Protein AF-A0A0F2LRB3-F1 (afdb_monomer)

Mean predicted aligned error: 5.56 Å

Foldseek 3Di:
DVLQVVLVVQCVVQFVVLLVVLVVLLVVCVVVVVVLVVPDVVVLQAVLLQCLLQLLLLLLLVLLLLLLLLLVLDPPCSVVLLVLQQVLQVDDPLLLLVLLLLLQCAQLHVVCVVVVNRHRQCADLVRNSVSLSVSSSLNLNSVSNVLNNVLLVPDDVVLVVVCVVVVNAPQLCCQAPRCQQQVLSSVLSSLVSSLVSSQDQNNCCNNHLCDPVNSNNHLLSQLCCCCPVVVNNNSSSVSLSVSLVVLQVSLVVNVVSVPDPRRRPDDGDDDDDHNVVVSVVSVVVSVVVSCVSCLSVVSSVQCQFDDPVQSVDPPRDSDRDPGHNPSNVVCVVVCVVVVVLCCVLVVLLVVVLCSNQQSLLLCVLVVPPVVLLSVLSSQLSRHLSSSVSSLVVVCVVVVNPPHSCSSSSNPSSNSNSVSSNVNNVVNNPDDCVVVVVCVVVVVVPVVD

Organism: NCBI:txid1326980

Solvent-accessible surface area (backbone atoms only — not comparable to full-atom values): 22666 Å² total; per-residue (Å²): 115,78,57,31,44,66,32,49,56,48,40,42,66,66,36,53,48,23,41,54,45,24,48,51,58,34,68,76,40,59,80,53,54,64,53,46,65,69,79,40,69,54,70,52,22,54,46,35,30,48,50,39,10,48,52,22,11,50,51,13,27,54,52,7,39,50,51,22,51,43,44,66,71,45,92,66,62,40,68,57,54,52,51,55,56,36,51,43,57,78,50,55,66,69,58,51,38,55,50,47,52,54,30,40,38,18,62,24,4,60,57,19,47,78,70,71,37,78,54,42,48,57,69,36,59,90,36,17,41,60,47,52,25,52,56,50,19,55,49,42,21,26,61,21,19,50,49,31,32,54,44,60,67,69,49,66,67,64,63,57,52,52,37,54,74,73,67,50,39,59,46,33,44,42,30,54,47,46,49,12,56,35,18,42,41,51,53,51,34,24,41,53,38,26,40,55,42,55,36,55,35,64,57,41,49,73,69,45,67,16,24,44,76,61,44,32,24,26,42,34,43,46,22,47,43,26,37,74,74,66,64,34,53,67,52,13,28,44,38,16,39,52,48,41,58,62,30,45,56,53,26,51,49,46,55,53,56,72,71,48,89,68,34,72,69,38,78,62,50,96,41,89,46,59,54,68,61,46,51,51,51,44,51,52,54,47,52,53,50,47,46,69,51,44,45,60,59,54,47,49,53,51,62,44,24,34,63,70,70,55,64,68,27,81,76,48,70,85,63,96,63,78,74,41,64,66,60,39,53,51,54,53,65,72,40,46,71,59,51,52,50,50,51,54,38,53,53,53,23,48,52,52,17,49,68,30,12,51,44,25,11,50,42,33,49,74,65,43,63,67,64,53,57,61,51,24,52,40,55,43,30,41,37,66,53,31,34,44,65,45,48,50,52,51,31,54,76,70,70,32,63,98,43,67,62,47,56,31,66,57,50,31,50,46,53,18,21,47,36,24,53,58,46,21,58,55,48,59,72,49,67,64,65,58,58,52,50,33,54,77,69,58,48,75,72,76,85,113

Structure (mmCIF, N/CA/C/O backbone):
data_AF-A0A0F2LRB3-F1
#
_entry.id   AF-A0A0F2LRB3-F1
#
loop_
_atom_site.group_PDB
_atom_site.id
_atom_site.type_symbol
_atom_site.label_atom_id
_atom_site.label_alt_id
_atom_site.label_comp_id
_atom_site.label_asym_id
_atom_site.label_entity_id
_atom_site.label_seq_id
_atom_site.pdbx_PDB_ins_code
_atom_site.Cartn_x
_atom_site.Cartn_y
_atom_site.Cartn_z
_atom_site.occupancy
_atom_site.B_iso_or_equiv
_atom_site.auth_seq_id
_atom_site.auth_comp_id
_atom_site.auth_asym_id
_atom_site.auth_atom_id
_atom_site.pdbx_PDB_model_num
ATOM 1 N N . MET A 1 1 ? 9.259 -30.124 14.516 1.00 80.12 1 MET A N 1
ATOM 2 C CA . MET A 1 1 ? 9.350 -29.232 13.348 1.00 80.12 1 MET A CA 1
ATOM 3 C C . MET A 1 1 ? 9.076 -30.004 12.061 1.00 80.12 1 MET A C 1
ATOM 5 O O . MET A 1 1 ? 9.697 -29.703 11.058 1.00 80.12 1 MET A O 1
ATOM 9 N N . ARG A 1 2 ? 8.198 -31.025 12.073 1.00 87.06 2 ARG A N 1
ATOM 10 C CA . ARG A 1 2 ? 7.974 -31.894 10.895 1.00 87.06 2 ARG A CA 1
ATOM 11 C C . ARG A 1 2 ? 7.035 -31.227 9.885 1.00 87.06 2 ARG A C 1
ATOM 13 O O . ARG A 1 2 ? 7.222 -31.404 8.688 1.00 87.06 2 ARG A O 1
ATOM 20 N N . TYR A 1 3 ? 6.073 -30.438 10.359 1.00 90.62 3 TYR A N 1
ATOM 21 C CA . TYR A 1 3 ? 5.077 -29.769 9.523 1.00 90.62 3 TYR A CA 1
ATOM 22 C C . TYR A 1 3 ? 5.623 -28.488 8.885 1.00 90.62 3 TYR A C 1
ATOM 24 O O . TYR A 1 3 ? 5.219 -28.139 7.782 1.00 90.62 3 TYR A O 1
ATOM 32 N N . SER A 1 4 ? 6.594 -27.826 9.518 1.00 94.62 4 SER A N 1
ATOM 33 C CA . SER A 1 4 ? 7.266 -26.658 8.936 1.00 94.62 4 SER A CA 1
ATOM 34 C C . SER A 1 4 ? 8.303 -26.992 7.850 1.00 94.62 4 SER A C 1
ATOM 36 O O . SER A 1 4 ? 8.791 -26.067 7.208 1.00 94.62 4 SER A O 1
ATOM 38 N N . ILE A 1 5 ? 8.669 -28.263 7.618 1.00 95.62 5 ILE A N 1
ATOM 39 C CA . ILE A 1 5 ? 9.741 -28.624 6.661 1.00 95.62 5 ILE A CA 1
ATOM 40 C C . ILE A 1 5 ? 9.463 -28.100 5.243 1.00 95.62 5 ILE A C 1
ATOM 42 O O . ILE A 1 5 ? 10.343 -27.421 4.715 1.00 95.62 5 ILE A O 1
ATOM 46 N N . PRO A 1 6 ? 8.286 -28.334 4.622 1.00 96.31 6 PRO A N 1
ATOM 47 C CA . PRO A 1 6 ? 8.030 -27.861 3.259 1.00 96.31 6 PRO A CA 1
ATOM 48 C C . PRO A 1 6 ? 8.147 -26.338 3.137 1.00 96.31 6 PRO A C 1
ATOM 50 O O . PRO A 1 6 ? 8.771 -25.833 2.207 1.00 96.31 6 PRO A O 1
ATOM 53 N N . TYR A 1 7 ? 7.618 -25.611 4.127 1.00 96.81 7 TYR A N 1
ATOM 54 C CA . TYR A 1 7 ? 7.738 -24.158 4.219 1.00 96.81 7 TYR A CA 1
ATOM 55 C C . TYR A 1 7 ? 9.195 -23.703 4.297 1.00 96.81 7 TYR A C 1
ATOM 57 O O . TYR A 1 7 ? 9.601 -22.808 3.563 1.00 96.81 7 TYR A O 1
ATOM 65 N N . LEU A 1 8 ? 9.992 -24.328 5.167 1.00 96.50 8 LEU A N 1
ATOM 66 C CA . LEU A 1 8 ? 11.395 -23.969 5.341 1.00 96.50 8 LEU A CA 1
ATOM 67 C C . LEU A 1 8 ? 12.205 -24.259 4.079 1.00 96.50 8 LEU A C 1
ATOM 69 O O . LEU A 1 8 ? 12.938 -23.383 3.638 1.00 96.50 8 LEU A O 1
ATOM 73 N N . VAL A 1 9 ? 12.043 -25.433 3.465 1.00 96.56 9 VAL A N 1
ATOM 74 C CA . VAL A 1 9 ? 12.721 -25.767 2.200 1.00 96.56 9 VAL A CA 1
ATOM 75 C C . VAL A 1 9 ? 12.424 -24.706 1.143 1.00 96.56 9 VAL A C 1
ATOM 77 O O . VAL A 1 9 ? 13.346 -24.185 0.516 1.00 96.56 9 VAL A O 1
ATOM 80 N N . TYR A 1 10 ? 11.153 -24.331 1.002 1.00 96.31 10 TYR A N 1
ATOM 81 C CA . TYR A 1 10 ? 10.737 -23.309 0.053 1.00 96.31 10 TYR A CA 1
ATOM 82 C C . TYR A 1 10 ? 11.335 -21.929 0.377 1.00 96.31 10 TYR A C 1
ATOM 84 O O . TYR A 1 10 ? 11.959 -21.309 -0.480 1.00 96.31 10 TYR A O 1
ATOM 92 N N . ILE A 1 11 ? 11.207 -21.453 1.618 1.00 95.50 11 ILE A N 1
ATOM 93 C CA . ILE A 1 11 ? 11.672 -20.118 2.017 1.00 95.50 11 ILE A CA 1
ATOM 94 C C . ILE A 1 11 ? 13.195 -19.997 2.022 1.00 95.50 11 ILE A C 1
ATOM 96 O O . ILE A 1 11 ? 13.721 -18.936 1.686 1.00 95.50 11 ILE A O 1
ATOM 100 N N . PHE A 1 12 ? 13.927 -21.056 2.360 1.00 95.25 12 PHE A N 1
ATOM 101 C CA . PHE A 1 12 ? 15.378 -21.045 2.205 1.00 95.25 12 PHE A CA 1
ATOM 102 C C . PHE A 1 12 ? 15.770 -21.013 0.726 1.00 95.25 12 PHE A C 1
ATOM 104 O O . PHE A 1 12 ? 16.617 -20.199 0.364 1.00 95.25 12 PHE A O 1
ATOM 111 N N . GLY A 1 13 ? 15.129 -21.825 -0.120 1.00 94.38 13 GLY A N 1
ATOM 112 C CA . GLY A 1 13 ? 15.435 -21.905 -1.551 1.00 94.38 13 GLY A CA 1
ATOM 113 C C . GLY A 1 13 ? 15.090 -20.643 -2.344 1.00 94.38 13 GLY A C 1
ATOM 114 O O . GLY A 1 13 ? 15.886 -20.214 -3.172 1.00 94.38 13 GLY A O 1
ATOM 115 N N . PHE A 1 14 ? 13.937 -20.030 -2.074 1.00 93.44 14 PHE A N 1
ATOM 116 C CA . PHE A 1 14 ? 13.423 -18.895 -2.849 1.00 93.44 14 PHE A CA 1
ATOM 117 C C . PHE A 1 14 ? 13.518 -17.544 -2.123 1.00 93.44 14 PHE A C 1
ATOM 119 O O . PHE A 1 14 ? 13.464 -16.508 -2.771 1.00 93.44 14 PHE A O 1
ATOM 126 N N . GLY A 1 15 ? 13.698 -17.523 -0.801 1.00 93.25 15 GLY A N 1
ATOM 127 C CA . GLY A 1 15 ? 13.825 -16.292 -0.014 1.00 93.25 15 GLY A CA 1
ATOM 128 C C . GLY A 1 15 ? 15.251 -16.051 0.478 1.00 93.25 15 GLY A C 1
ATOM 129 O O . GLY A 1 15 ? 15.959 -15.187 -0.032 1.00 93.25 15 GLY A O 1
ATOM 130 N N . VAL A 1 16 ? 15.681 -16.816 1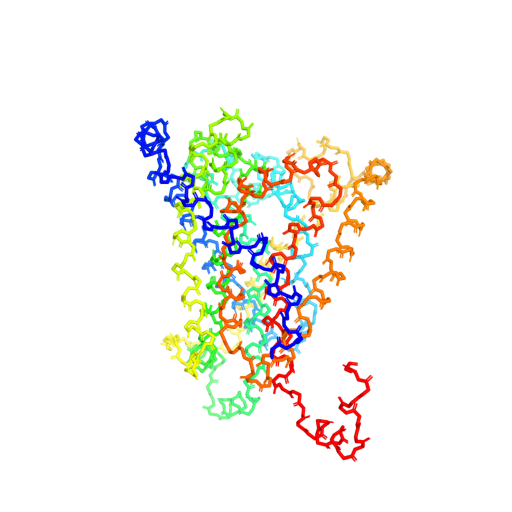.486 1.00 94.69 16 VAL A N 1
ATOM 131 C CA . VAL A 1 16 ? 16.932 -16.556 2.223 1.00 94.69 16 VAL A CA 1
ATOM 132 C C . VAL A 1 16 ? 18.165 -16.676 1.329 1.00 94.69 16 VAL A C 1
ATOM 134 O O . VAL A 1 16 ? 18.999 -15.773 1.334 1.00 94.69 16 VAL A O 1
ATOM 137 N N . ILE A 1 17 ? 18.296 -17.768 0.565 1.00 95.25 17 ILE A N 1
ATOM 138 C CA . ILE A 1 17 ? 19.466 -17.987 -0.296 1.00 95.25 17 ILE A CA 1
ATOM 139 C C . ILE A 1 17 ? 19.548 -16.907 -1.385 1.00 95.25 17 ILE A C 1
ATOM 141 O O . ILE A 1 17 ? 20.592 -16.260 -1.455 1.00 95.25 17 ILE A O 1
ATOM 145 N N . PRO A 1 18 ? 18.484 -16.633 -2.172 1.00 94.25 18 PRO A N 1
ATOM 146 C CA . PRO A 1 18 ? 18.475 -15.525 -3.121 1.00 94.25 18 PRO A CA 1
ATOM 147 C C . PRO A 1 18 ? 18.865 -14.192 -2.483 1.00 94.25 18 PRO A C 1
ATOM 149 O O . PRO A 1 18 ? 19.775 -13.533 -2.969 1.00 94.25 18 PRO A O 1
ATOM 152 N N . PHE A 1 19 ? 18.272 -13.829 -1.345 1.00 93.56 19 PHE A N 1
ATOM 153 C CA . PHE A 1 19 ? 18.594 -12.567 -0.678 1.00 93.56 19 PHE A CA 1
ATOM 154 C C . PHE A 1 19 ? 20.072 -12.445 -0.298 1.00 93.56 19 PHE A C 1
ATOM 156 O O . PHE A 1 19 ? 20.703 -11.427 -0.574 1.00 93.56 19 PHE A O 1
ATOM 163 N N . LEU A 1 20 ? 20.649 -13.486 0.308 1.00 93.88 20 LEU A N 1
ATOM 164 C CA . LEU A 1 20 ? 22.072 -13.501 0.659 1.00 93.88 20 LEU A CA 1
ATOM 165 C C . LEU A 1 20 ? 22.964 -13.490 -0.588 1.00 93.88 20 LEU A C 1
ATOM 167 O O . LEU A 1 20 ? 24.024 -12.861 -0.585 1.00 93.88 20 LEU A O 1
ATOM 171 N N . TYR A 1 21 ? 22.524 -14.141 -1.666 1.00 92.88 21 TYR A N 1
ATOM 172 C CA . TYR A 1 21 ? 23.249 -14.168 -2.930 1.00 92.88 21 TYR A CA 1
ATOM 173 C C . TYR A 1 21 ? 23.347 -12.779 -3.575 1.00 92.88 21 TYR A C 1
ATOM 175 O O . TYR A 1 21 ? 24.387 -12.461 -4.149 1.00 92.88 21 TYR A O 1
ATOM 183 N N . THR A 1 22 ? 22.351 -11.902 -3.394 1.00 91.38 22 THR A N 1
ATOM 184 C CA . THR A 1 22 ? 22.444 -10.487 -3.803 1.00 91.38 22 THR A CA 1
ATOM 185 C C . THR A 1 22 ? 23.695 -9.817 -3.219 1.00 91.38 22 THR A C 1
ATOM 187 O O . THR A 1 22 ? 24.452 -9.175 -3.946 1.00 91.38 22 THR A O 1
ATOM 190 N N . PHE A 1 23 ? 23.977 -10.015 -1.927 1.00 91.06 23 PHE A N 1
ATOM 191 C CA . PHE A 1 23 ? 25.167 -9.445 -1.279 1.00 91.06 23 PHE A CA 1
ATOM 192 C C . PHE A 1 23 ? 26.467 -10.106 -1.738 1.00 91.06 23 PHE A C 1
ATOM 194 O O . PHE A 1 23 ? 27.488 -9.429 -1.859 1.00 91.06 23 PHE A O 1
ATOM 201 N N . TYR A 1 24 ? 26.432 -11.407 -2.028 1.00 90.69 24 TYR A N 1
ATOM 202 C CA . TYR A 1 24 ? 27.578 -12.116 -2.592 1.00 90.69 24 TYR A CA 1
ATOM 203 C C . TYR A 1 24 ? 27.982 -11.549 -3.964 1.00 90.69 24 TYR A C 1
ATOM 205 O O . TYR A 1 24 ? 29.161 -11.271 -4.180 1.00 90.69 24 TYR A O 1
ATOM 213 N N . ILE A 1 25 ? 27.016 -11.297 -4.858 1.00 87.06 25 ILE A N 1
ATOM 214 C CA . ILE A 1 25 ? 27.267 -10.702 -6.186 1.00 87.06 25 ILE A CA 1
ATOM 215 C C . ILE A 1 25 ? 27.913 -9.317 -6.056 1.00 87.06 25 ILE A C 1
ATOM 217 O O . ILE A 1 25 ? 28.859 -9.003 -6.784 1.00 87.06 25 ILE A O 1
ATOM 221 N N . VAL A 1 26 ? 27.423 -8.503 -5.115 1.00 85.69 26 VAL A N 1
ATOM 222 C CA . VAL A 1 26 ? 27.983 -7.174 -4.833 1.00 85.69 26 VAL A CA 1
ATOM 223 C C . VAL A 1 26 ? 29.419 -7.279 -4.318 1.00 85.69 26 VAL A C 1
ATOM 225 O O . VAL A 1 26 ? 30.302 -6.587 -4.821 1.00 85.69 26 VAL A O 1
ATOM 228 N N . GLY A 1 27 ? 29.674 -8.171 -3.356 1.00 81.25 27 GLY A N 1
ATOM 229 C CA . GLY A 1 27 ? 31.011 -8.391 -2.801 1.00 81.25 27 GLY A CA 1
ATOM 230 C C . GLY A 1 27 ? 32.023 -8.911 -3.826 1.00 81.25 27 GLY A C 1
ATOM 231 O O . GLY A 1 27 ? 33.204 -8.590 -3.732 1.00 81.25 27 GLY A O 1
ATOM 232 N N . ALA A 1 28 ? 31.569 -9.659 -4.833 1.00 78.06 28 ALA A N 1
ATOM 233 C CA . ALA A 1 28 ? 32.416 -10.147 -5.918 1.00 78.06 28 ALA A CA 1
ATOM 234 C C . ALA A 1 28 ? 32.831 -9.053 -6.925 1.00 78.06 28 ALA A C 1
ATOM 236 O O . ALA A 1 28 ? 33.760 -9.270 -7.697 1.00 78.06 28 ALA A O 1
ATOM 237 N N . ASN A 1 29 ? 32.169 -7.889 -6.932 1.00 74.69 29 ASN A N 1
ATOM 238 C CA . ASN A 1 29 ? 32.360 -6.839 -7.939 1.00 74.69 29 ASN A CA 1
ATOM 239 C C . ASN A 1 29 ? 32.502 -5.440 -7.310 1.00 74.69 29 ASN A C 1
ATOM 241 O O . ASN A 1 29 ? 31.836 -4.489 -7.728 1.00 74.69 29 ASN A O 1
ATOM 245 N N . LEU A 1 30 ? 33.383 -5.295 -6.312 1.00 74.44 30 LEU A N 1
ATOM 246 C CA . LEU A 1 30 ? 33.563 -4.030 -5.581 1.00 74.44 30 LEU A CA 1
ATOM 247 C C . LEU A 1 30 ? 33.972 -2.850 -6.481 1.00 74.44 30 LEU A C 1
ATOM 249 O O . LEU A 1 30 ? 33.564 -1.721 -6.224 1.00 74.44 30 LEU A O 1
ATOM 253 N N . ASP A 1 31 ? 34.693 -3.095 -7.574 1.00 71.38 31 ASP A N 1
ATOM 254 C CA . ASP A 1 31 ? 35.113 -2.042 -8.514 1.00 71.38 31 ASP A CA 1
ATOM 255 C C . ASP A 1 31 ? 33.934 -1.398 -9.265 1.00 71.38 31 ASP A C 1
ATOM 257 O O . ASP A 1 31 ? 34.010 -0.249 -9.707 1.00 71.38 31 ASP A O 1
ATOM 261 N N . GLN A 1 32 ? 32.821 -2.126 -9.405 1.00 66.31 32 GLN A N 1
ATOM 262 C CA . GLN A 1 32 ? 31.606 -1.623 -10.049 1.00 66.31 32 GLN A CA 1
ATOM 263 C C . GLN A 1 32 ? 30.789 -0.731 -9.110 1.00 66.31 32 GLN A C 1
ATOM 265 O O . GLN A 1 32 ? 30.074 0.141 -9.602 1.00 66.31 32 GLN A O 1
ATOM 270 N N . LEU A 1 33 ? 30.946 -0.867 -7.781 1.00 67.38 33 LEU A N 1
ATOM 271 C CA . LEU A 1 33 ? 30.292 0.014 -6.803 1.00 67.38 33 LEU A CA 1
ATOM 272 C C . LEU A 1 33 ? 30.586 1.475 -7.138 1.00 67.38 33 LEU A C 1
ATOM 274 O O . LEU A 1 33 ? 29.660 2.258 -7.330 1.00 67.38 33 LEU A O 1
ATOM 278 N N . GLY A 1 34 ? 31.869 1.817 -7.291 1.00 66.12 34 GLY A N 1
ATOM 279 C CA . GLY A 1 34 ? 32.313 3.186 -7.556 1.00 66.12 34 GLY A CA 1
ATOM 280 C C . GLY A 1 34 ? 31.721 3.798 -8.828 1.00 66.12 34 GLY A C 1
ATOM 281 O O . GLY A 1 34 ? 31.483 5.000 -8.863 1.00 66.12 34 GLY A O 1
ATOM 282 N N . LYS A 1 35 ? 31.420 2.989 -9.853 1.00 68.56 35 LYS A N 1
ATOM 283 C CA . LYS A 1 35 ? 30.858 3.474 -11.125 1.00 68.56 35 LYS A CA 1
ATOM 284 C C . LYS A 1 35 ? 29.375 3.823 -11.018 1.00 68.56 35 LYS A C 1
ATOM 286 O O . LYS A 1 35 ? 28.962 4.845 -11.565 1.00 68.56 35 LYS A O 1
ATOM 291 N N . VAL A 1 36 ? 28.595 3.040 -10.267 1.00 66.12 36 VAL A N 1
ATOM 292 C CA . VAL A 1 36 ? 27.167 3.328 -10.023 1.00 66.12 36 VAL A CA 1
ATOM 293 C C . VAL A 1 36 ? 27.007 4.661 -9.284 1.00 66.12 36 VAL A C 1
ATOM 295 O O . VAL A 1 36 ? 26.152 5.465 -9.647 1.00 66.12 36 VAL A O 1
ATOM 298 N N . PHE A 1 37 ? 27.876 4.942 -8.302 1.00 67.25 37 PHE A N 1
ATOM 299 C CA . PHE A 1 37 ? 27.860 6.208 -7.552 1.00 67.25 37 PHE A CA 1
ATOM 300 C C . PHE A 1 37 ? 28.184 7.449 -8.398 1.00 67.25 37 PHE A C 1
ATOM 302 O O . PHE A 1 37 ? 27.851 8.556 -7.980 1.00 67.25 37 PHE A O 1
ATOM 309 N N . VAL A 1 38 ? 28.829 7.289 -9.558 1.00 72.12 38 VAL A N 1
ATOM 310 C CA . VAL A 1 38 ? 29.225 8.409 -10.429 1.00 72.12 38 VAL A CA 1
ATOM 311 C C . VAL A 1 38 ? 28.182 8.688 -11.511 1.00 72.12 38 VAL A C 1
ATOM 313 O O . VAL A 1 38 ? 27.939 9.848 -11.835 1.00 72.12 38 VAL A O 1
ATOM 316 N N . LEU A 1 39 ? 27.567 7.645 -12.074 1.00 73.62 39 LEU A N 1
ATOM 317 C CA . LEU A 1 39 ? 26.654 7.780 -13.215 1.00 73.62 39 LEU A CA 1
ATOM 318 C C . LEU A 1 39 ? 25.224 8.148 -12.804 1.00 73.62 39 LEU A C 1
ATOM 320 O O . LEU A 1 39 ? 24.527 8.834 -13.553 1.00 73.62 39 LEU A O 1
ATOM 324 N N . ILE A 1 40 ? 24.792 7.719 -11.617 1.00 82.38 40 ILE A N 1
ATOM 325 C CA . ILE A 1 40 ? 23.424 7.904 -11.129 1.00 82.38 40 ILE A CA 1
ATOM 326 C C . ILE A 1 40 ? 23.461 8.717 -9.839 1.00 82.38 40 ILE A C 1
ATOM 328 O O . ILE A 1 40 ? 24.268 8.420 -8.953 1.00 82.38 40 ILE A O 1
ATOM 332 N N . PRO A 1 41 ? 22.569 9.712 -9.665 1.00 90.19 41 PRO A N 1
ATOM 333 C CA . PRO A 1 41 ? 22.476 10.467 -8.422 1.00 90.19 41 PRO A CA 1
ATOM 334 C C . PRO A 1 41 ? 21.859 9.601 -7.307 1.00 90.19 41 PRO A C 1
ATOM 336 O O . PRO A 1 41 ? 20.721 9.818 -6.891 1.00 90.19 41 PRO A O 1
ATOM 339 N N . LEU A 1 42 ? 22.607 8.620 -6.789 1.00 89.12 42 LEU A N 1
ATOM 340 C CA . LEU A 1 42 ? 22.123 7.646 -5.802 1.00 89.12 42 LEU A CA 1
ATOM 341 C C . LEU A 1 42 ? 21.559 8.305 -4.539 1.00 89.12 42 LEU A C 1
ATOM 343 O O . LEU A 1 42 ? 20.557 7.838 -4.005 1.00 89.12 42 LEU A O 1
ATOM 347 N N . GLY A 1 43 ? 22.140 9.421 -4.090 1.00 91.19 43 GLY A N 1
ATOM 348 C CA . GLY A 1 43 ? 21.598 10.188 -2.964 1.00 91.19 43 GLY A CA 1
ATOM 349 C C . GLY A 1 43 ? 20.172 10.691 -3.218 1.00 91.19 43 GLY A C 1
ATOM 350 O O . GLY A 1 43 ? 19.331 10.620 -2.324 1.00 91.19 43 GLY A O 1
ATOM 351 N N . LEU A 1 44 ? 19.877 11.126 -4.449 1.00 94.31 44 LEU A N 1
ATOM 352 C CA . LEU A 1 44 ? 18.531 11.533 -4.855 1.00 94.31 44 LEU A CA 1
ATOM 353 C C . LEU A 1 44 ? 17.591 10.326 -4.934 1.00 94.31 44 LEU A C 1
ATOM 355 O O . LEU A 1 44 ? 16.479 10.405 -4.432 1.00 94.31 44 LEU A O 1
ATOM 359 N N . VAL A 1 45 ? 18.038 9.195 -5.487 1.00 95.50 45 VAL A N 1
ATOM 360 C CA . VAL A 1 45 ? 17.217 7.971 -5.578 1.00 95.50 45 VAL A CA 1
ATOM 361 C C . VAL A 1 45 ? 16.852 7.435 -4.189 1.00 95.50 45 VAL A C 1
ATOM 363 O O . VAL A 1 45 ? 15.697 7.086 -3.930 1.00 95.50 45 VAL A O 1
ATOM 366 N N . VAL A 1 46 ? 17.809 7.410 -3.258 1.00 94.94 46 VAL A N 1
ATOM 367 C CA . VAL A 1 46 ? 17.568 7.024 -1.859 1.00 94.94 46 VAL A CA 1
ATOM 368 C C . VAL A 1 46 ? 16.611 8.011 -1.187 1.00 94.94 46 VAL A C 1
ATOM 370 O O . VAL A 1 46 ? 15.665 7.580 -0.523 1.00 94.94 46 VAL A O 1
ATOM 373 N N . TYR A 1 47 ? 16.804 9.318 -1.400 1.00 96.31 47 TYR A N 1
ATOM 374 C CA . TYR A 1 47 ? 15.891 10.347 -0.901 1.00 96.31 47 TYR A CA 1
ATOM 375 C C . TYR A 1 47 ? 14.470 10.152 -1.437 1.00 96.31 47 TYR A C 1
ATOM 377 O O . TYR A 1 47 ? 13.538 10.097 -0.641 1.00 96.31 47 TYR A O 1
ATOM 385 N N . ASN A 1 48 ? 14.301 9.981 -2.749 1.00 97.50 48 ASN A N 1
ATOM 386 C CA . ASN A 1 48 ? 13.003 9.760 -3.381 1.00 97.50 48 ASN A CA 1
ATOM 387 C C . ASN A 1 48 ? 12.330 8.510 -2.823 1.00 97.50 48 ASN A C 1
ATOM 389 O O . ASN A 1 48 ? 11.158 8.562 -2.472 1.00 97.50 48 ASN A O 1
ATOM 393 N N . THR A 1 49 ? 13.074 7.409 -2.688 1.00 97.56 49 THR A N 1
ATOM 394 C CA . THR A 1 49 ? 12.560 6.146 -2.136 1.00 97.56 49 THR A CA 1
ATOM 395 C C . THR A 1 49 ? 12.042 6.343 -0.718 1.00 97.56 49 THR A C 1
ATOM 397 O O . THR A 1 49 ? 10.916 5.950 -0.404 1.00 97.56 49 THR A O 1
ATOM 400 N N . PHE A 1 50 ? 12.836 6.985 0.142 1.00 97.56 50 PHE A N 1
ATOM 401 C CA . PHE A 1 50 ? 12.438 7.249 1.518 1.00 97.56 50 PHE A CA 1
ATOM 402 C C . PHE A 1 50 ? 11.267 8.233 1.592 1.00 97.56 50 PHE A C 1
ATOM 404 O O . PHE A 1 50 ? 10.284 7.947 2.269 1.00 97.56 50 PHE A O 1
ATOM 411 N N . ALA A 1 51 ? 11.340 9.362 0.884 1.00 98.12 51 ALA A N 1
ATOM 412 C CA . ALA A 1 51 ? 10.312 10.397 0.878 1.00 98.12 51 ALA A CA 1
ATOM 413 C C . ALA A 1 51 ? 8.981 9.859 0.341 1.00 98.12 51 ALA A C 1
ATOM 415 O O . ALA A 1 51 ? 7.960 10.002 1.011 1.00 98.12 51 ALA A O 1
ATOM 416 N N . PHE A 1 52 ? 8.994 9.167 -0.802 1.00 98.50 52 PHE A N 1
ATOM 417 C CA . PHE A 1 52 ? 7.819 8.509 -1.371 1.00 98.50 52 PHE A CA 1
ATOM 418 C C . PHE A 1 52 ? 7.177 7.549 -0.365 1.00 98.50 52 PHE A C 1
ATOM 420 O O . PHE A 1 52 ? 5.981 7.648 -0.079 1.00 98.50 52 PHE A O 1
ATOM 427 N N . SER A 1 53 ? 7.979 6.664 0.228 1.00 98.19 53 SER A N 1
ATOM 428 C CA . SER A 1 53 ? 7.479 5.618 1.124 1.00 98.19 53 SER A CA 1
ATOM 429 C C . SER A 1 53 ? 6.978 6.182 2.447 1.00 98.19 53 SER A C 1
ATOM 431 O O . SER A 1 53 ? 5.902 5.815 2.916 1.00 98.19 53 SER A O 1
ATOM 433 N N . PHE A 1 54 ? 7.734 7.103 3.044 1.00 98.50 54 PHE A N 1
ATOM 434 C CA . PHE A 1 54 ? 7.414 7.719 4.328 1.00 98.50 54 PHE A CA 1
ATOM 435 C C . PHE A 1 54 ? 6.161 8.581 4.226 1.00 98.50 54 PHE A C 1
ATOM 437 O O . PHE A 1 54 ? 5.238 8.405 5.024 1.00 98.50 54 PHE A O 1
ATOM 444 N N . LEU A 1 55 ? 6.104 9.477 3.232 1.00 98.69 55 LEU A N 1
ATOM 445 C CA . LEU A 1 55 ? 4.964 10.369 3.030 1.00 98.69 55 LEU A CA 1
ATOM 446 C C . LEU A 1 55 ? 3.698 9.575 2.703 1.00 98.69 55 LEU A C 1
ATOM 448 O O . LEU A 1 55 ? 2.645 9.853 3.277 1.00 98.69 55 LEU A O 1
ATOM 452 N N . SER A 1 56 ? 3.804 8.541 1.865 1.00 98.56 56 SER A N 1
ATOM 453 C CA . SER A 1 56 ? 2.663 7.675 1.562 1.00 98.56 56 SER A CA 1
ATOM 454 C C . SER A 1 56 ? 2.156 6.930 2.793 1.00 98.56 56 SER A C 1
ATOM 456 O O . SER A 1 56 ? 0.950 6.892 3.056 1.00 98.56 56 SER A O 1
ATOM 458 N N . ALA A 1 57 ? 3.068 6.364 3.585 1.00 98.50 57 ALA A N 1
ATOM 459 C CA . ALA A 1 57 ? 2.725 5.605 4.777 1.00 98.50 57 ALA A CA 1
ATOM 460 C C . ALA A 1 57 ? 2.064 6.470 5.851 1.00 98.50 57 ALA A C 1
ATOM 462 O O . ALA A 1 57 ? 1.031 6.085 6.405 1.00 98.50 57 ALA A O 1
ATOM 463 N N . ILE A 1 58 ? 2.620 7.653 6.136 1.00 98.62 58 ILE A N 1
ATOM 464 C CA . ILE A 1 58 ? 2.048 8.542 7.150 1.00 98.62 58 ILE A CA 1
ATOM 465 C C . ILE A 1 58 ? 0.716 9.129 6.686 1.00 98.62 58 ILE A C 1
ATOM 467 O O . ILE A 1 58 ? -0.248 9.091 7.449 1.00 98.62 58 ILE A O 1
ATOM 471 N N . ALA A 1 59 ? 0.616 9.595 5.437 1.00 98.75 59 ALA A N 1
ATOM 472 C CA . ALA A 1 59 ? -0.614 10.189 4.921 1.00 98.75 59 ALA A CA 1
ATOM 473 C C . ALA A 1 59 ? -1.751 9.161 4.862 1.00 98.75 59 ALA A C 1
ATOM 475 O O . ALA A 1 59 ? -2.832 9.417 5.393 1.00 98.75 59 ALA A O 1
ATOM 476 N N . SER A 1 60 ? -1.502 7.965 4.318 1.00 98.56 60 SER A N 1
ATOM 477 C CA . SER A 1 60 ? -2.510 6.896 4.288 1.00 98.56 60 SER A CA 1
ATOM 478 C C . SER A 1 60 ? -2.910 6.430 5.690 1.00 98.56 60 SER A C 1
ATOM 480 O O . SER A 1 60 ? -4.085 6.157 5.931 1.00 98.56 60 SER A O 1
ATOM 482 N N . THR A 1 61 ? -1.974 6.378 6.644 1.00 98.69 61 THR A N 1
ATOM 483 C CA . THR A 1 61 ? -2.272 6.016 8.040 1.00 98.69 61 THR A CA 1
ATOM 484 C C . THR A 1 61 ? -3.116 7.076 8.734 1.00 98.69 61 THR A C 1
ATOM 486 O O . THR A 1 61 ? -4.090 6.733 9.405 1.00 98.69 61 THR A O 1
ATOM 489 N N . VAL A 1 62 ? -2.802 8.358 8.551 1.00 98.50 62 VAL A N 1
ATOM 490 C CA . VAL A 1 62 ? -3.579 9.467 9.122 1.00 98.50 62 VAL A CA 1
ATOM 491 C C . VAL A 1 62 ? -4.984 9.516 8.519 1.00 98.50 62 VAL A C 1
ATOM 493 O O . VAL A 1 62 ? -5.960 9.552 9.268 1.00 98.50 62 VAL A O 1
ATOM 496 N N . ILE A 1 63 ? -5.106 9.445 7.190 1.00 98.75 63 ILE A N 1
ATOM 497 C CA . ILE A 1 63 ? -6.405 9.459 6.499 1.00 98.75 63 ILE A CA 1
ATOM 498 C C . ILE A 1 63 ? -7.225 8.213 6.866 1.00 98.75 63 ILE A C 1
ATOM 500 O O . ILE A 1 63 ? -8.401 8.330 7.208 1.00 98.75 63 ILE A O 1
ATOM 504 N N . GLY A 1 64 ? -6.612 7.026 6.887 1.00 98.56 64 GLY A N 1
ATOM 505 C CA . GLY A 1 64 ? -7.276 5.789 7.304 1.00 98.56 64 GLY A CA 1
ATOM 506 C C . GLY A 1 64 ? -7.742 5.827 8.763 1.00 98.56 64 GLY A C 1
ATOM 507 O O . GLY A 1 64 ? -8.872 5.443 9.062 1.00 98.56 64 GLY A O 1
ATOM 508 N N . SER A 1 65 ? -6.922 6.372 9.669 1.00 98.56 65 SER A N 1
ATOM 509 C CA . SER A 1 65 ? -7.287 6.595 11.079 1.00 98.56 65 SER A CA 1
ATOM 510 C C . SER A 1 65 ? -8.470 7.550 11.220 1.00 98.56 65 SER A C 1
ATOM 512 O O . SER A 1 65 ? -9.378 7.305 12.017 1.00 98.56 65 SER A O 1
ATOM 514 N N . PHE A 1 66 ? -8.470 8.627 10.432 1.00 98.50 66 PHE A N 1
ATOM 515 C CA . PHE A 1 66 ? -9.569 9.580 10.386 1.00 98.50 66 PHE A CA 1
ATOM 516 C C . PHE A 1 66 ? -10.865 8.912 9.911 1.00 98.50 66 PHE A C 1
ATOM 518 O O . PHE A 1 66 ? -11.886 9.022 10.589 1.00 98.50 66 PHE A O 1
ATOM 525 N N . LEU A 1 67 ? -10.830 8.174 8.797 1.00 98.56 67 LEU A N 1
ATOM 526 C CA . LEU A 1 67 ? -12.002 7.470 8.268 1.00 98.56 67 LEU A CA 1
ATOM 527 C C . LEU A 1 67 ? -12.515 6.405 9.246 1.00 98.56 67 LEU A C 1
ATOM 529 O O . LEU A 1 67 ? -13.725 6.256 9.416 1.00 98.56 67 LEU A O 1
ATOM 533 N N . ALA A 1 68 ? -11.617 5.705 9.943 1.00 98.44 68 ALA A N 1
ATOM 534 C CA . ALA A 1 68 ? -11.979 4.712 10.951 1.00 98.44 68 ALA A CA 1
ATOM 535 C C . ALA A 1 68 ? -12.743 5.352 12.119 1.00 98.44 68 ALA A C 1
ATOM 537 O O . ALA A 1 68 ? -13.807 4.864 12.510 1.00 98.44 68 ALA A O 1
ATOM 538 N N . MET A 1 69 ? -12.245 6.485 12.623 1.00 97.75 69 MET A N 1
ATOM 539 C CA . MET A 1 69 ? -12.943 7.296 13.620 1.00 97.75 69 MET A CA 1
ATOM 540 C C . MET A 1 69 ? -14.291 7.796 13.084 1.00 97.75 69 MET A C 1
ATOM 542 O O . MET A 1 69 ? -15.303 7.688 13.775 1.00 97.75 69 MET A O 1
ATOM 546 N N . ALA A 1 70 ? -14.332 8.311 11.854 1.00 97.81 70 ALA A N 1
ATOM 547 C CA . ALA A 1 70 ? -15.551 8.844 11.259 1.00 97.81 70 ALA A CA 1
ATOM 548 C C . ALA A 1 70 ? -16.662 7.793 11.154 1.00 97.81 70 ALA A C 1
ATOM 550 O O . ALA A 1 70 ? -17.803 8.048 11.547 1.00 97.81 70 ALA A O 1
ATOM 551 N N . VAL A 1 71 ? -16.319 6.588 10.696 1.00 97.94 71 VAL A N 1
ATOM 552 C CA . VAL A 1 71 ? -17.245 5.452 10.625 1.00 97.94 71 VAL A CA 1
ATOM 553 C C . VAL A 1 71 ? -17.704 5.010 12.016 1.00 97.94 71 VAL A C 1
ATOM 555 O O . VAL A 1 71 ? -18.860 4.610 12.181 1.00 97.94 71 VAL A O 1
ATOM 558 N N . ASP A 1 72 ? -16.846 5.084 13.035 1.00 96.38 72 ASP A N 1
ATOM 559 C CA . ASP A 1 72 ? -17.251 4.762 14.406 1.00 96.38 72 ASP A CA 1
ATOM 560 C C . ASP A 1 72 ? -18.251 5.783 14.987 1.00 96.38 72 ASP A C 1
ATOM 562 O O . ASP A 1 72 ? -19.220 5.389 15.653 1.00 96.38 72 ASP A O 1
ATOM 566 N N . VAL A 1 73 ? -18.062 7.074 14.679 1.00 94.19 73 VAL A N 1
ATOM 567 C CA . VAL A 1 73 ? -18.935 8.189 15.101 1.00 94.19 73 VAL A CA 1
ATOM 568 C C . VAL A 1 73 ? -20.337 8.104 14.493 1.00 94.19 73 VAL A C 1
ATOM 570 O O . VAL A 1 73 ? -21.309 8.492 15.149 1.00 94.19 73 VAL A O 1
ATOM 573 N N . MET A 1 74 ? -20.458 7.629 13.250 1.00 94.31 74 MET A N 1
ATOM 574 C CA . MET A 1 74 ? -21.734 7.559 12.529 1.00 94.31 74 MET A CA 1
ATOM 575 C C . MET A 1 74 ? -22.790 6.765 13.310 1.00 94.31 74 MET A C 1
ATOM 577 O O . MET A 1 74 ? -22.485 5.774 13.955 1.00 94.31 74 MET A O 1
ATOM 581 N N . SER A 1 75 ? -24.064 7.152 13.253 1.00 88.69 75 SER A N 1
ATOM 582 C CA . SER A 1 75 ? -25.152 6.354 13.854 1.00 88.69 75 SER A CA 1
ATOM 583 C C . SER A 1 75 ? -25.792 5.388 12.855 1.00 88.69 75 SER A C 1
ATOM 585 O O . SER A 1 75 ? -26.238 4.305 13.224 1.00 88.69 75 SER A O 1
ATOM 587 N N . ARG A 1 76 ? -25.825 5.768 11.575 1.00 91.56 76 ARG A N 1
ATOM 588 C CA . ARG A 1 76 ? -26.390 5.011 10.449 1.00 91.56 76 ARG A CA 1
ATOM 589 C C . ARG A 1 76 ? -25.424 5.072 9.268 1.00 91.56 76 ARG A C 1
ATOM 591 O O . ARG A 1 76 ? -24.544 5.922 9.238 1.00 91.56 76 ARG A O 1
ATOM 598 N N . GLY A 1 77 ? -25.559 4.155 8.312 1.00 92.75 77 GLY A N 1
ATOM 599 C CA . GLY A 1 77 ? -24.737 4.162 7.095 1.00 92.75 77 GLY A CA 1
ATOM 600 C C . GLY A 1 77 ? -23.294 3.670 7.268 1.00 92.75 77 GLY A C 1
ATOM 601 O O . GLY A 1 77 ? -22.572 3.619 6.279 1.00 92.75 77 GLY A O 1
ATOM 602 N N . LYS A 1 78 ? -22.887 3.222 8.470 1.00 95.06 78 LYS A N 1
ATOM 603 C CA . LYS A 1 78 ? -21.531 2.700 8.750 1.00 95.06 78 LYS A CA 1
ATOM 604 C C . LYS A 1 78 ? -21.059 1.683 7.715 1.00 95.06 78 LYS A C 1
ATOM 606 O O . LYS A 1 78 ? -19.940 1.771 7.239 1.00 95.06 78 LYS A O 1
ATOM 611 N N . ARG A 1 79 ? -21.925 0.724 7.362 1.00 95.62 79 ARG A N 1
ATOM 612 C CA . ARG A 1 79 ? -21.606 -0.337 6.398 1.00 95.62 79 ARG A CA 1
ATOM 613 C C . ARG A 1 79 ? -21.314 0.229 5.011 1.00 95.62 79 ARG A C 1
ATOM 615 O O . ARG A 1 79 ? -20.348 -0.190 4.396 1.00 95.62 79 ARG A O 1
ATOM 622 N N . VAL A 1 80 ? -22.120 1.185 4.551 1.00 97.06 80 VAL A N 1
ATOM 623 C CA . VAL A 1 80 ? -21.926 1.832 3.247 1.00 97.06 80 VAL A CA 1
ATOM 624 C C . VAL A 1 80 ? -20.636 2.647 3.256 1.00 97.06 80 VAL A C 1
ATOM 626 O O . VAL A 1 80 ? -19.801 2.444 2.389 1.00 97.06 80 VAL A O 1
ATOM 629 N N . ALA A 1 81 ? -20.413 3.476 4.279 1.00 96.94 81 ALA A N 1
ATOM 630 C CA . ALA A 1 81 ? -19.181 4.255 4.408 1.00 96.94 81 ALA A CA 1
ATOM 631 C C . ALA A 1 81 ? -17.925 3.367 4.492 1.00 96.94 81 ALA A C 1
ATOM 633 O O . ALA A 1 81 ? -16.912 3.691 3.885 1.00 96.94 81 ALA A O 1
ATOM 634 N N . SER A 1 82 ? -17.994 2.227 5.194 1.00 97.00 82 SER A N 1
ATOM 635 C CA . SER A 1 82 ? -16.906 1.241 5.212 1.00 97.00 82 SER A CA 1
ATOM 636 C C . SER A 1 82 ? -16.647 0.626 3.840 1.00 97.00 82 SER A C 1
ATOM 638 O O . SER A 1 82 ? -15.489 0.450 3.488 1.00 97.00 82 SER A O 1
ATOM 640 N N . LEU A 1 83 ? -17.695 0.287 3.083 1.00 96.69 83 LEU A N 1
ATOM 641 C CA . LEU A 1 83 ? -17.544 -0.280 1.742 1.00 96.69 83 LEU A CA 1
ATOM 642 C C . LEU A 1 83 ? -16.915 0.734 0.784 1.00 96.69 83 LEU A C 1
ATOM 644 O O . LEU A 1 83 ? -15.952 0.389 0.112 1.00 96.69 83 LEU A O 1
ATOM 648 N N . LEU A 1 84 ? -17.408 1.974 0.787 1.00 97.44 84 LEU A N 1
ATOM 649 C CA . LEU A 1 84 ? -16.869 3.075 -0.015 1.00 97.44 84 LEU A CA 1
ATOM 650 C C . LEU A 1 84 ? -15.392 3.338 0.315 1.00 97.44 84 LEU A C 1
ATOM 652 O O . LEU A 1 84 ? -14.534 3.255 -0.554 1.00 97.44 84 LEU A O 1
ATOM 656 N N . ALA A 1 85 ? -15.052 3.476 1.601 1.00 97.69 85 ALA A N 1
ATOM 657 C CA . ALA A 1 85 ? -13.663 3.643 2.038 1.00 97.69 85 ALA A CA 1
ATOM 658 C C . ALA A 1 85 ? -12.734 2.475 1.642 1.00 97.69 85 ALA A C 1
ATOM 660 O O . ALA A 1 85 ? -11.515 2.632 1.684 1.00 97.69 85 ALA A O 1
ATOM 661 N N . MET A 1 86 ? -13.285 1.308 1.290 1.00 97.56 86 MET A N 1
ATOM 662 C CA . MET A 1 86 ? -12.532 0.138 0.845 1.00 97.56 86 MET A CA 1
ATOM 663 C C . MET A 1 86 ? -12.436 -0.015 -0.675 1.00 97.56 86 MET A C 1
ATOM 665 O O . MET A 1 86 ? -11.582 -0.781 -1.125 1.00 97.56 86 MET A O 1
ATOM 669 N N . LEU A 1 87 ? -13.264 0.679 -1.463 1.00 95.50 87 LEU A N 1
ATOM 670 C CA . LEU A 1 87 ? -13.327 0.496 -2.917 1.00 95.50 87 LEU A CA 1
ATOM 671 C C . LEU A 1 87 ? -11.960 0.624 -3.613 1.00 95.50 87 LEU A C 1
ATOM 673 O O . LEU A 1 87 ? -11.638 -0.278 -4.392 1.00 95.50 87 LEU A O 1
ATOM 677 N N . PRO A 1 88 ? -11.103 1.621 -3.300 1.00 94.19 88 PRO A N 1
ATOM 678 C CA . PRO A 1 88 ? -9.798 1.757 -3.953 1.00 94.19 88 PRO A CA 1
ATOM 679 C C . PRO A 1 88 ? -8.890 0.530 -3.816 1.00 94.19 88 PRO A C 1
ATOM 681 O O . PRO A 1 88 ? -8.110 0.238 -4.714 1.00 94.19 88 PRO A O 1
ATOM 684 N N . TYR A 1 89 ? -9.011 -0.234 -2.724 1.00 92.19 89 TYR A N 1
ATOM 685 C CA . TYR A 1 89 ? -8.181 -1.423 -2.482 1.00 92.19 89 TYR A CA 1
ATOM 686 C C . TYR A 1 89 ? -8.485 -2.573 -3.438 1.00 92.19 89 TYR A C 1
ATOM 688 O O . TYR A 1 89 ? -7.670 -3.471 -3.624 1.00 92.19 89 TYR A O 1
ATOM 696 N N . THR A 1 90 ? -9.686 -2.576 -4.013 1.00 90.62 90 THR A N 1
ATOM 697 C CA . THR A 1 90 ? -10.119 -3.625 -4.941 1.00 90.62 90 THR A CA 1
ATOM 698 C C . THR A 1 90 ? -9.543 -3.437 -6.344 1.00 90.62 90 THR A C 1
ATOM 700 O O . THR A 1 90 ? -9.674 -4.327 -7.182 1.00 90.62 90 THR A O 1
ATOM 703 N N . ILE A 1 91 ? -8.897 -2.295 -6.599 1.00 92.38 91 ILE A N 1
ATOM 704 C CA . ILE A 1 91 ? -8.394 -1.909 -7.912 1.00 92.38 91 ILE A CA 1
ATOM 705 C C . ILE A 1 91 ? -6.907 -2.280 -8.012 1.00 92.38 91 ILE A C 1
ATOM 707 O O . ILE A 1 91 ? -6.108 -1.835 -7.184 1.00 92.38 91 ILE A O 1
ATOM 711 N N . PRO A 1 92 ? -6.504 -3.079 -9.019 1.00 90.19 92 PRO A N 1
ATOM 712 C CA . PRO A 1 92 ? -5.102 -3.425 -9.237 1.00 90.19 92 PRO A CA 1
ATOM 713 C C . PRO A 1 92 ? -4.215 -2.190 -9.435 1.00 90.19 92 PRO A C 1
ATOM 715 O O . PRO A 1 92 ? -4.617 -1.240 -10.106 1.00 90.19 92 PRO A O 1
ATOM 718 N N . PHE A 1 93 ? -2.977 -2.230 -8.929 1.00 86.75 93 PHE A N 1
ATOM 719 C CA . PHE A 1 93 ? -2.045 -1.091 -8.966 1.00 86.75 93 PHE A CA 1
ATOM 720 C C . PHE A 1 93 ? -1.838 -0.495 -10.365 1.00 86.75 93 PHE A C 1
ATOM 722 O O . PHE A 1 93 ? -1.820 0.724 -10.508 1.00 86.75 93 PHE A O 1
ATOM 729 N N . THR A 1 94 ? -1.739 -1.322 -11.408 1.00 88.31 94 THR A N 1
ATOM 730 C CA . THR A 1 94 ? -1.579 -0.835 -12.788 1.00 88.31 94 THR A CA 1
ATOM 731 C C . THR A 1 94 ? -2.804 -0.049 -13.258 1.00 88.31 94 THR A C 1
ATOM 733 O O . THR A 1 94 ? -2.666 1.026 -13.833 1.00 88.31 94 THR A O 1
ATOM 736 N N . SER A 1 95 ? -4.013 -0.541 -12.976 1.00 91.69 95 SER A N 1
ATOM 737 C CA . SER A 1 95 ? -5.258 0.163 -13.308 1.00 91.69 95 SER A CA 1
ATOM 738 C C . SER A 1 95 ? -5.384 1.470 -12.527 1.00 91.69 95 SER A C 1
ATOM 740 O O . SER A 1 95 ? -5.780 2.486 -13.095 1.00 91.69 95 SER A O 1
ATOM 742 N N . SER A 1 96 ? -4.979 1.455 -11.255 1.00 92.06 96 SER A N 1
ATOM 743 C CA . SER A 1 96 ? -4.877 2.635 -10.395 1.00 92.06 96 SER A CA 1
ATOM 744 C C . SER A 1 96 ? -3.943 3.692 -10.989 1.00 92.06 96 SER A C 1
ATOM 746 O O . SER A 1 96 ? -4.323 4.853 -11.109 1.00 92.06 96 SER A O 1
ATOM 748 N N . ALA A 1 97 ? -2.743 3.304 -11.419 1.00 92.69 97 ALA A N 1
ATOM 749 C CA . ALA A 1 97 ? -1.796 4.217 -12.053 1.00 92.69 97 ALA A CA 1
ATOM 750 C C . ALA A 1 97 ? -2.386 4.839 -13.330 1.00 92.69 97 ALA A C 1
ATOM 752 O O . ALA A 1 97 ? -2.418 6.059 -13.469 1.00 92.69 97 ALA A O 1
ATOM 753 N N . LEU A 1 98 ? -2.935 4.018 -14.229 1.00 93.19 98 LEU A N 1
ATOM 754 C CA . LEU A 1 98 ? -3.490 4.495 -15.498 1.00 93.19 98 LEU A CA 1
ATOM 755 C C . LEU A 1 98 ? -4.667 5.456 -15.307 1.00 93.19 98 LEU A C 1
ATOM 757 O O . LEU A 1 98 ? -4.723 6.492 -15.973 1.00 93.19 98 LEU A O 1
ATOM 761 N N . ILE A 1 99 ? -5.591 5.162 -14.384 1.00 94.62 99 ILE A N 1
ATOM 762 C CA . ILE A 1 99 ? -6.722 6.067 -14.168 1.00 94.62 99 ILE A CA 1
ATOM 763 C C . ILE A 1 99 ? -6.265 7.403 -13.587 1.00 94.62 99 ILE A C 1
ATOM 765 O O . ILE A 1 99 ? -6.780 8.453 -13.976 1.00 94.62 99 ILE A O 1
ATOM 769 N N . TRP A 1 100 ? -5.268 7.390 -12.701 1.00 95.25 100 TRP A N 1
ATOM 770 C CA . TRP A 1 100 ? -4.703 8.618 -12.158 1.00 95.25 100 TRP A CA 1
ATOM 771 C C . TRP A 1 100 ? -3.919 9.415 -13.200 1.00 95.25 100 TRP A C 1
ATOM 773 O O . TRP A 1 100 ? -4.034 10.636 -13.192 1.00 95.25 100 TRP A O 1
ATOM 783 N N . ALA A 1 101 ? -3.226 8.769 -14.143 1.00 92.94 101 ALA A N 1
ATOM 784 C CA . ALA A 1 101 ? -2.575 9.460 -15.258 1.00 92.94 101 ALA A CA 1
ATOM 785 C C . ALA A 1 101 ? -3.578 10.304 -16.066 1.00 92.94 101 ALA A C 1
ATOM 787 O O . ALA A 1 101 ? -3.347 11.487 -16.296 1.00 92.94 101 ALA A O 1
ATOM 788 N N . ILE A 1 102 ? -4.740 9.733 -16.410 1.00 92.25 102 ILE A N 1
ATOM 789 C CA . ILE A 1 102 ? -5.817 10.459 -17.112 1.00 92.25 102 ILE A CA 1
ATOM 790 C C . ILE A 1 102 ? -6.428 11.535 -16.199 1.00 92.25 102 ILE A C 1
ATOM 792 O O . ILE A 1 102 ? -6.720 12.648 -16.629 1.00 92.25 102 ILE A O 1
ATOM 796 N N . SER A 1 103 ? -6.600 11.225 -14.913 1.00 94.62 103 SER A N 1
ATOM 797 C CA . SER A 1 103 ? -7.173 12.147 -13.920 1.00 94.62 103 SER A CA 1
ATOM 798 C C . SER A 1 103 ? -6.324 13.400 -13.695 1.00 94.62 103 SER A C 1
ATOM 800 O O . SER A 1 103 ? -6.873 14.454 -13.376 1.00 94.62 103 SER A O 1
ATOM 802 N N . LEU A 1 104 ? -5.003 13.272 -13.837 1.00 94.12 104 LEU A N 1
ATOM 803 C CA . LEU A 1 104 ? -3.997 14.314 -13.616 1.00 94.12 104 LEU A CA 1
ATOM 804 C C . LEU A 1 104 ? -3.618 15.072 -14.895 1.00 94.12 104 LEU A C 1
ATOM 806 O O . LEU A 1 104 ? -2.773 15.965 -14.844 1.00 94.12 104 LEU A O 1
ATOM 810 N N . TYR A 1 105 ? -4.228 14.719 -16.026 1.00 89.25 105 TYR A N 1
ATOM 811 C CA . TYR A 1 105 ? -3.810 15.182 -17.340 1.00 89.25 105 TYR A CA 1
ATOM 812 C C . TYR A 1 105 ? -4.139 16.668 -17.572 1.00 89.25 105 TYR A C 1
ATOM 814 O O . TYR A 1 105 ? -5.186 17.014 -18.125 1.00 89.25 105 TYR A O 1
ATOM 822 N N . GLY A 1 106 ? -3.240 17.560 -17.143 1.00 83.44 106 GLY A N 1
ATOM 823 C CA . GLY A 1 106 ? -3.269 19.005 -17.407 1.00 83.44 106 GLY A CA 1
ATOM 824 C C . GLY A 1 106 ? -4.657 19.641 -17.274 1.00 83.44 106 GLY A C 1
ATOM 825 O O . GLY A 1 106 ? -5.365 19.407 -16.304 1.00 83.44 106 GLY A O 1
ATOM 826 N N . HIS A 1 107 ? -5.084 20.425 -18.267 1.00 81.88 107 HIS A N 1
ATOM 827 C CA . HIS A 1 107 ? -6.411 21.057 -18.269 1.00 81.88 107 HIS A CA 1
ATOM 828 C C . HIS A 1 107 ? -7.593 20.074 -18.389 1.00 81.88 107 HIS A C 1
ATOM 830 O O . HIS A 1 107 ? -8.716 20.458 -18.074 1.00 81.88 107 HIS A O 1
ATOM 836 N N . PHE A 1 108 ? -7.376 18.839 -18.845 1.00 89.06 108 PHE A N 1
ATOM 837 C CA . PHE A 1 108 ? -8.450 17.898 -19.190 1.00 89.06 108 PHE A CA 1
ATOM 838 C C . PHE A 1 108 ? -8.797 16.923 -18.061 1.00 89.06 108 PHE A C 1
ATOM 840 O O . PHE A 1 108 ? -9.910 16.409 -18.006 1.00 89.06 108 PHE A O 1
ATOM 847 N N . GLY A 1 109 ? -7.863 16.663 -17.149 1.00 93.19 109 GLY A N 1
ATOM 848 C CA . GLY A 1 109 ? -8.088 15.794 -16.003 1.00 93.19 109 GLY A CA 1
ATOM 849 C C . GLY A 1 109 ? -9.144 16.362 -15.051 1.00 93.19 109 GLY A C 1
ATOM 850 O O . GLY A 1 109 ? -9.158 17.554 -14.742 1.00 93.19 109 GLY A O 1
ATOM 851 N N . TRP A 1 110 ? -10.037 15.512 -14.536 1.00 94.19 110 TRP A N 1
ATOM 852 C CA . TRP A 1 110 ? -11.041 15.958 -13.562 1.00 94.19 110 TRP A CA 1
ATOM 853 C C . TRP A 1 110 ? -10.390 16.494 -12.277 1.00 94.19 110 TRP A C 1
ATOM 855 O O . TRP A 1 110 ? -10.890 17.450 -11.686 1.00 94.19 110 TRP A O 1
ATOM 865 N N . PHE A 1 111 ? -9.275 15.894 -11.845 1.00 95.19 111 PHE A N 1
ATOM 866 C CA . PHE A 1 111 ? -8.623 16.236 -10.584 1.00 95.19 111 PHE A CA 1
ATOM 867 C C . PHE A 1 111 ? -7.948 17.604 -10.680 1.00 95.19 111 PHE A C 1
ATOM 869 O O . PHE A 1 111 ? -8.145 18.466 -9.823 1.00 95.19 111 PHE A O 1
ATOM 876 N N . THR A 1 112 ? -7.193 17.824 -11.754 1.00 94.44 112 THR A N 1
ATOM 877 C CA . THR A 1 112 ? -6.551 19.107 -12.051 1.00 94.44 112 THR A CA 1
ATOM 878 C C . THR A 1 112 ? -7.581 20.204 -12.300 1.00 94.44 112 THR A C 1
ATOM 880 O O . THR A 1 112 ? -7.435 21.292 -11.744 1.00 94.44 112 THR A O 1
ATOM 883 N N . PHE A 1 113 ? -8.668 19.914 -13.022 1.00 94.44 113 PHE A N 1
ATOM 884 C CA . PHE A 1 113 ? -9.769 20.856 -13.233 1.00 94.44 113 PHE A CA 1
ATOM 885 C C . PHE A 1 113 ? -10.423 21.311 -11.920 1.00 94.44 113 PHE A C 1
ATOM 887 O O . PHE A 1 113 ? -10.538 22.514 -11.684 1.00 94.44 113 PHE A O 1
ATOM 894 N N . LEU A 1 114 ? -10.810 20.378 -11.038 1.00 94.25 114 LEU A N 1
ATOM 895 C CA . LEU A 1 114 ? -11.462 20.718 -9.763 1.00 94.25 114 LEU A CA 1
ATOM 896 C C . LEU A 1 114 ? -10.556 21.520 -8.823 1.00 94.25 114 LEU A C 1
ATOM 898 O O . LEU A 1 114 ? -11.050 22.330 -8.039 1.00 94.25 114 LEU A O 1
ATOM 902 N N . LEU A 1 115 ? -9.242 21.299 -8.893 1.00 93.44 115 LEU A N 1
ATOM 903 C CA . LEU A 1 115 ? -8.259 22.024 -8.089 1.00 93.44 115 LEU A CA 1
ATOM 904 C C . LEU A 1 115 ? -7.719 23.291 -8.770 1.00 93.44 115 LEU A C 1
ATOM 906 O O . LEU A 1 115 ? -6.887 23.981 -8.180 1.00 93.44 115 LEU A O 1
ATOM 910 N N . GLY A 1 116 ? -8.166 23.612 -9.989 1.00 92.62 116 GLY A N 1
ATOM 911 C CA . GLY A 1 116 ? -7.681 24.769 -10.747 1.00 92.62 116 GLY A CA 1
ATOM 912 C C . GLY A 1 116 ? -6.203 24.675 -11.146 1.00 92.62 116 GLY A C 1
ATOM 913 O O . GLY A 1 116 ? -5.544 25.701 -11.318 1.00 92.62 116 GLY A O 1
ATOM 914 N N . ILE A 1 117 ? -5.663 23.461 -11.269 1.00 92.81 117 ILE A N 1
ATOM 915 C CA . ILE A 1 117 ? -4.277 23.208 -11.670 1.00 92.81 117 ILE A CA 1
ATOM 916 C C . ILE A 1 117 ? -4.209 23.230 -13.202 1.00 92.81 117 ILE A C 1
ATOM 918 O O . ILE A 1 117 ? -4.848 22.426 -13.873 1.00 92.81 117 ILE A O 1
ATOM 922 N N . SER A 1 118 ? -3.434 24.160 -13.761 1.00 88.06 118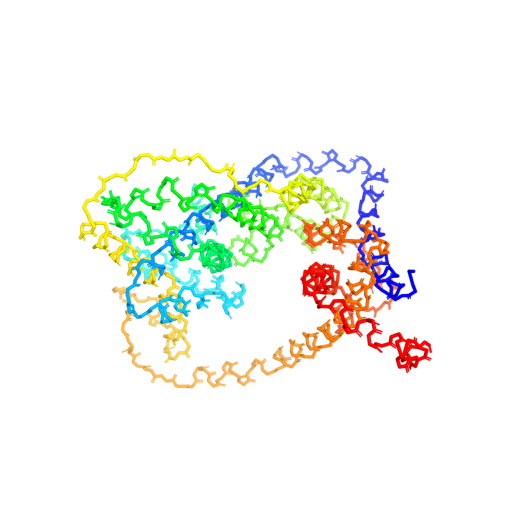 SER A N 1
ATOM 923 C CA . SER A 1 118 ? -3.338 24.389 -15.212 1.00 88.06 118 SER A CA 1
ATOM 924 C C . SER A 1 118 ? -2.290 23.537 -15.934 1.00 88.06 118 SER A C 1
ATOM 926 O O . SER A 1 118 ? -2.173 23.603 -17.152 1.00 88.06 118 SER A O 1
ATOM 928 N N . TYR A 1 119 ? -1.500 22.761 -15.202 1.00 90.88 119 TYR A N 1
ATOM 929 C CA . TYR A 1 119 ? -0.377 21.996 -15.732 1.00 90.88 119 TYR A CA 1
ATOM 930 C C . TYR A 1 119 ? -0.471 20.534 -15.302 1.00 90.88 119 TYR A C 1
ATOM 932 O O . TYR A 1 119 ? -1.197 20.215 -14.364 1.00 90.88 119 TYR A O 1
ATOM 940 N N . ASP A 1 120 ? 0.266 19.646 -15.971 1.00 91.81 120 ASP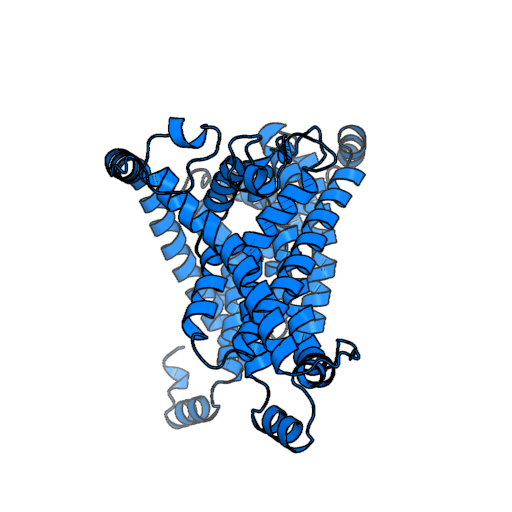 A N 1
ATOM 941 C CA . ASP A 1 120 ? 0.366 18.248 -15.551 1.00 91.81 120 ASP A CA 1
ATOM 942 C C . ASP A 1 120 ? 1.379 18.113 -14.393 1.00 91.81 120 ASP A C 1
ATOM 944 O O . ASP A 1 120 ? 2.579 18.350 -14.593 1.00 91.81 120 ASP A O 1
ATOM 948 N N . PRO A 1 121 ? 0.940 17.743 -13.175 1.00 94.19 121 PRO A N 1
ATOM 949 C CA . PRO A 1 121 ? 1.820 17.662 -12.014 1.00 94.19 121 PRO A CA 1
ATOM 950 C C . PRO A 1 121 ? 2.928 16.608 -12.125 1.00 94.19 121 PRO A C 1
ATOM 952 O O . PRO A 1 121 ? 3.930 16.719 -11.416 1.00 94.19 121 PRO A O 1
ATOM 955 N N . LEU A 1 122 ? 2.794 15.606 -12.999 1.00 94.56 122 LEU A N 1
ATOM 956 C CA . LEU A 1 122 ? 3.817 14.575 -13.195 1.00 94.56 122 LEU A CA 1
ATOM 957 C C . LEU A 1 122 ? 5.004 15.072 -14.038 1.00 94.56 122 LEU A C 1
ATOM 959 O O . LEU A 1 122 ? 6.088 14.498 -13.957 1.00 94.56 122 LEU A O 1
ATOM 963 N N . TYR A 1 123 ? 4.848 16.166 -14.792 1.00 92.75 123 TYR A N 1
ATOM 964 C CA . TYR A 1 123 ? 5.877 16.664 -15.719 1.00 92.75 123 TYR A CA 1
ATOM 965 C C . TYR A 1 123 ? 6.943 17.556 -15.069 1.00 92.75 123 TYR A C 1
ATOM 967 O O . TYR A 1 123 ? 7.982 17.814 -15.682 1.00 92.75 123 TYR A O 1
ATOM 975 N N . TYR A 1 124 ? 6.730 18.030 -13.837 1.00 94.19 124 TYR A N 1
ATOM 976 C CA . TYR A 1 124 ? 7.655 18.943 -13.159 1.00 94.19 124 TYR A CA 1
ATOM 977 C C . TYR A 1 124 ? 8.381 18.265 -12.000 1.00 94.19 124 TYR A C 1
ATOM 979 O O . TYR A 1 124 ? 7.770 17.630 -11.143 1.00 94.19 124 TYR A O 1
ATOM 987 N N . LYS A 1 125 ? 9.704 18.479 -11.917 1.00 94.75 125 LYS A N 1
ATOM 988 C CA . LYS A 1 125 ? 10.575 17.894 -10.876 1.00 94.75 125 LYS A CA 1
ATOM 989 C C . LYS A 1 125 ? 10.101 18.196 -9.453 1.00 94.75 125 LYS A C 1
ATOM 991 O O . LYS A 1 125 ? 10.300 17.381 -8.561 1.00 94.75 125 LYS A O 1
ATOM 996 N N . SER A 1 126 ? 9.506 19.369 -9.238 1.00 94.69 126 SER A N 1
ATOM 997 C CA . SER A 1 126 ? 9.033 19.831 -7.931 1.00 94.69 126 SER A CA 1
ATOM 998 C C . SER A 1 126 ? 7.734 19.167 -7.476 1.00 94.69 126 SER A C 1
ATOM 1000 O O . SER A 1 126 ? 7.483 19.123 -6.275 1.00 94.69 126 SER A O 1
ATOM 1002 N N . THR A 1 127 ? 6.909 18.668 -8.400 1.00 96.06 127 THR A N 1
ATOM 1003 C CA . THR A 1 127 ? 5.569 18.142 -8.095 1.00 96.06 127 THR A CA 1
ATOM 1004 C C . THR A 1 127 ? 5.457 16.641 -8.312 1.00 96.06 127 THR A C 1
ATOM 1006 O O . THR A 1 127 ? 4.742 15.994 -7.553 1.00 96.06 127 THR A O 1
ATOM 1009 N N . ALA A 1 128 ? 6.213 16.068 -9.254 1.00 97.12 128 ALA A N 1
ATOM 1010 C CA . ALA A 1 128 ? 6.063 14.678 -9.680 1.00 97.12 128 ALA A CA 1
ATOM 1011 C C . ALA A 1 128 ? 6.113 13.671 -8.517 1.00 97.12 128 ALA A C 1
ATOM 1013 O O . ALA A 1 128 ? 5.234 12.819 -8.404 1.00 97.12 128 ALA A O 1
ATOM 1014 N N . LEU A 1 129 ? 7.075 13.806 -7.594 1.00 97.75 129 LEU A N 1
ATOM 1015 C CA . LEU A 1 129 ? 7.187 12.911 -6.434 1.00 97.75 129 LEU A CA 1
ATOM 1016 C C . LEU A 1 129 ? 5.966 13.004 -5.505 1.00 97.75 129 LEU A C 1
ATOM 1018 O O . LEU A 1 129 ? 5.458 11.983 -5.048 1.00 97.75 129 LEU A O 1
ATOM 1022 N N . PHE A 1 130 ? 5.469 14.215 -5.239 1.00 97.25 130 PHE A N 1
ATOM 1023 C CA . PHE A 1 130 ? 4.287 14.419 -4.395 1.00 97.25 130 PHE A CA 1
ATOM 1024 C C . PHE A 1 130 ? 3.008 13.930 -5.075 1.00 97.25 130 PHE A C 1
ATOM 1026 O O . PHE A 1 130 ? 2.111 13.421 -4.405 1.00 97.25 130 PHE A O 1
ATOM 1033 N N . THR A 1 131 ? 2.938 14.028 -6.399 1.00 96.56 131 THR A N 1
ATOM 1034 C CA . THR A 1 131 ? 1.844 13.462 -7.184 1.00 96.56 131 THR A CA 1
ATOM 1035 C C . THR A 1 131 ? 1.862 11.935 -7.139 1.00 96.56 131 THR A C 1
ATOM 1037 O O . THR A 1 131 ? 0.815 11.336 -6.908 1.00 96.56 131 THR A O 1
ATOM 1040 N N . LEU A 1 132 ? 3.033 11.291 -7.235 1.00 97.12 132 LEU A N 1
ATOM 1041 C CA . LEU A 1 132 ? 3.143 9.844 -7.004 1.00 97.12 132 LEU A CA 1
ATOM 1042 C C . LEU A 1 132 ? 2.699 9.455 -5.590 1.00 97.12 132 LEU A C 1
ATOM 1044 O O . LEU A 1 132 ? 1.966 8.481 -5.426 1.00 97.12 132 LEU A O 1
ATOM 1048 N N . VAL A 1 133 ? 3.103 10.223 -4.570 1.00 98.31 1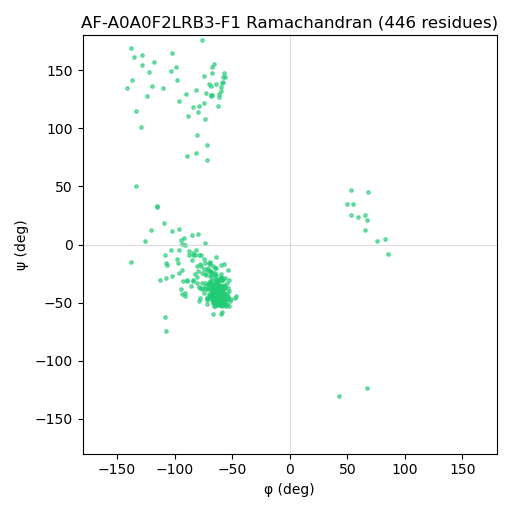33 VAL A N 1
ATOM 1049 C CA . VAL A 1 133 ? 2.644 10.014 -3.187 1.00 98.31 133 VAL A CA 1
ATOM 1050 C C . VAL A 1 133 ? 1.123 10.102 -3.107 1.00 98.31 133 VAL A C 1
ATOM 1052 O O . VAL A 1 133 ? 0.507 9.241 -2.489 1.00 98.31 133 VAL A O 1
ATOM 1055 N N . LEU A 1 134 ? 0.500 11.093 -3.747 1.00 97.12 134 LEU A N 1
ATOM 1056 C CA . LEU A 1 134 ? -0.956 11.244 -3.758 1.00 97.12 134 LEU A CA 1
ATOM 1057 C C . LEU A 1 134 ? -1.652 9.995 -4.310 1.00 97.12 134 LEU A C 1
ATOM 1059 O O . LEU A 1 134 ? -2.567 9.470 -3.672 1.00 97.12 134 LEU A O 1
ATOM 1063 N N . VAL A 1 135 ? -1.186 9.491 -5.454 1.00 96.25 135 VAL A N 1
ATOM 1064 C CA . VAL A 1 135 ? -1.759 8.294 -6.082 1.00 96.25 135 VAL A CA 1
ATOM 1065 C C . VAL A 1 135 ? -1.536 7.052 -5.214 1.00 96.25 135 VAL A C 1
ATOM 1067 O O . VAL A 1 135 ? -2.461 6.266 -5.010 1.00 96.25 135 VAL A O 1
ATOM 1070 N N . ASN A 1 136 ? -0.347 6.896 -4.625 1.00 97.00 136 ASN A N 1
ATOM 1071 C CA . ASN A 1 136 ? -0.061 5.773 -3.730 1.00 97.00 136 ASN A CA 1
ATOM 1072 C C . ASN A 1 136 ? -0.893 5.833 -2.439 1.00 97.00 136 ASN A C 1
ATOM 1074 O O . ASN A 1 136 ? -1.333 4.805 -1.923 1.00 97.00 136 ASN A O 1
ATOM 1078 N N . VAL A 1 137 ? -1.142 7.031 -1.904 1.00 97.94 137 VAL A N 1
ATOM 1079 C CA . VAL A 1 137 ? -2.013 7.228 -0.738 1.00 97.94 137 VAL A CA 1
ATOM 1080 C C . VAL A 1 137 ? -3.429 6.766 -1.056 1.00 97.94 137 VAL A C 1
ATOM 1082 O O . VAL A 1 137 ? -4.014 6.058 -0.237 1.00 97.94 137 VAL A O 1
ATOM 1085 N N . TRP A 1 138 ? -3.952 7.093 -2.239 1.00 97.00 138 TRP A N 1
ATOM 1086 C CA . TRP A 1 138 ? -5.294 6.694 -2.662 1.00 97.00 138 TRP A CA 1
ATOM 1087 C C . TRP A 1 138 ? -5.509 5.170 -2.612 1.00 97.00 138 TRP A C 1
ATOM 1089 O O . TRP A 1 138 ? -6.492 4.716 -2.024 1.00 97.00 138 TRP A O 1
ATOM 1099 N N . THR A 1 139 ? -4.560 4.368 -3.111 1.00 94.50 139 THR A N 1
ATOM 1100 C CA . THR A 1 139 ? -4.635 2.894 -3.018 1.00 94.50 139 THR A CA 1
ATOM 1101 C C . THR A 1 139 ? -4.353 2.358 -1.612 1.00 94.50 139 THR A C 1
ATOM 1103 O O . THR A 1 139 ? -4.798 1.265 -1.262 1.00 94.50 139 THR A O 1
ATOM 1106 N N . SER A 1 140 ? -3.608 3.103 -0.791 1.00 96.44 140 SER A N 1
ATOM 1107 C CA . SER A 1 140 ? -3.121 2.629 0.512 1.00 96.44 140 SER A CA 1
ATOM 1108 C C . SER A 1 140 ? -4.092 2.899 1.668 1.00 96.44 140 SER A C 1
ATOM 1110 O O . SER A 1 140 ? -4.153 2.111 2.613 1.00 96.44 140 SER A O 1
ATOM 1112 N N . VAL A 1 141 ? -4.881 3.978 1.618 1.00 98.12 141 VAL A N 1
ATOM 1113 C CA . VAL A 1 141 ? -5.832 4.366 2.684 1.00 98.12 141 VAL A CA 1
ATOM 1114 C C . VAL A 1 141 ? -6.708 3.212 3.205 1.00 98.12 141 VAL A C 1
ATOM 1116 O O . VAL A 1 141 ? -6.820 3.089 4.430 1.00 98.12 141 VAL A O 1
ATOM 1119 N N . PRO A 1 142 ? -7.295 2.344 2.359 1.00 97.81 142 PRO A N 1
ATOM 1120 C CA . PRO A 1 142 ? -8.188 1.278 2.815 1.00 97.81 142 PRO A CA 1
ATOM 1121 C C . PRO A 1 142 ? -7.583 0.296 3.824 1.00 97.81 142 PRO A C 1
ATOM 1123 O O . PRO A 1 142 ? -8.243 -0.076 4.795 1.00 97.81 142 PRO A O 1
ATOM 1126 N N . LEU A 1 143 ? -6.326 -0.121 3.632 1.00 96.75 143 LEU A N 1
ATOM 1127 C CA . LEU A 1 143 ? -5.666 -1.055 4.549 1.00 96.75 143 LEU A CA 1
ATOM 1128 C C . LEU A 1 143 ? -5.449 -0.396 5.917 1.00 96.75 143 LEU A C 1
ATOM 1130 O O . LEU A 1 143 ? -5.755 -0.989 6.954 1.00 96.75 143 LEU A O 1
ATOM 1134 N N . SER A 1 144 ? -5.003 0.861 5.921 1.00 98.31 144 SER A N 1
ATOM 1135 C CA . SER A 1 144 ? -4.851 1.649 7.146 1.00 98.31 144 SER A CA 1
ATOM 1136 C C . SER A 1 144 ? -6.189 1.863 7.855 1.00 98.31 144 SER A C 1
ATOM 1138 O O . SER A 1 144 ? -6.287 1.726 9.076 1.00 98.31 144 SER A O 1
ATOM 1140 N N . PHE A 1 145 ? -7.240 2.154 7.086 1.00 98.62 145 PHE A N 1
ATOM 1141 C CA . PHE A 1 145 ? -8.609 2.267 7.576 1.00 98.62 145 PHE A CA 1
ATOM 1142 C C . PHE A 1 145 ? -9.072 0.980 8.265 1.00 98.62 145 PHE A C 1
ATOM 1144 O O . PHE A 1 145 ? -9.584 1.045 9.381 1.00 98.62 145 PHE A O 1
ATOM 1151 N N . LEU A 1 146 ? -8.849 -0.185 7.653 1.00 97.38 146 LEU A N 1
ATOM 1152 C CA . LEU A 1 146 ? -9.227 -1.478 8.225 1.00 97.38 146 LEU A CA 1
ATOM 1153 C C . LEU A 1 146 ? -8.508 -1.779 9.541 1.00 97.38 146 LEU A C 1
ATOM 1155 O O . LEU A 1 146 ? -9.160 -2.149 10.521 1.00 97.38 146 LEU A O 1
ATOM 1159 N N . ILE A 1 147 ? -7.185 -1.595 9.579 1.00 97.00 147 ILE A N 1
ATOM 1160 C CA . ILE A 1 147 ? -6.376 -1.826 10.785 1.00 97.00 147 ILE A CA 1
ATOM 1161 C C . ILE A 1 147 ? -6.877 -0.935 11.926 1.00 97.00 147 ILE A C 1
ATOM 1163 O O . ILE A 1 147 ? -7.131 -1.410 13.037 1.00 97.00 147 ILE A O 1
ATOM 1167 N N . MET A 1 148 ? -7.077 0.352 11.641 1.00 98.19 148 MET A N 1
ATOM 1168 C CA . MET A 1 148 ? -7.532 1.321 12.633 1.00 98.19 148 MET A CA 1
ATOM 1169 C C . MET A 1 148 ? -8.971 1.066 13.079 1.00 98.19 148 MET A C 1
ATOM 1171 O O . MET A 1 148 ? -9.250 1.104 14.276 1.00 98.19 148 MET A O 1
ATOM 1175 N N . LEU A 1 149 ? -9.883 0.754 12.156 1.00 97.88 149 LEU A N 1
ATOM 1176 C CA . LEU A 1 149 ? -11.280 0.466 12.480 1.00 97.88 149 LEU A CA 1
ATOM 1177 C C . LEU A 1 149 ? -11.402 -0.796 13.338 1.00 97.88 149 LEU A C 1
ATOM 1179 O O . LEU A 1 149 ? -12.163 -0.800 14.306 1.00 97.88 149 LEU A O 1
ATOM 1183 N N . SER A 1 150 ? -10.635 -1.843 13.022 1.00 96.19 150 SER A N 1
ATOM 1184 C CA . SER A 1 150 ? -10.578 -3.063 13.832 1.00 96.19 150 SER A CA 1
ATOM 1185 C C . SER A 1 150 ? -10.072 -2.769 15.244 1.00 96.19 150 SER A C 1
ATOM 1187 O O . SER A 1 150 ? -10.645 -3.253 16.219 1.00 96.19 150 SER A O 1
ATOM 1189 N N . ALA A 1 151 ? -9.030 -1.944 15.370 1.00 96.06 151 ALA A N 1
ATOM 1190 C CA . ALA A 1 151 ? -8.482 -1.576 16.669 1.00 96.06 151 ALA A CA 1
ATOM 1191 C C . ALA A 1 151 ? -9.466 -0.738 17.498 1.00 96.06 151 ALA A C 1
ATOM 1193 O O . ALA A 1 151 ? -9.671 -1.040 18.671 1.00 96.06 151 ALA A O 1
ATOM 1194 N N . ILE A 1 152 ? -10.129 0.258 16.899 1.00 96.56 152 ILE A N 1
ATOM 1195 C CA . ILE A 1 152 ? -11.151 1.067 17.587 1.00 96.56 152 ILE A CA 1
ATOM 1196 C C . ILE A 1 152 ? -12.304 0.180 18.071 1.00 96.56 152 ILE A C 1
ATOM 1198 O O . ILE A 1 152 ? -12.731 0.309 19.215 1.00 96.56 152 ILE A O 1
ATOM 1202 N N . ARG A 1 153 ? -12.769 -0.761 17.240 1.00 95.12 153 ARG A N 1
ATOM 1203 C CA . ARG A 1 153 ? -13.872 -1.675 17.585 1.00 95.12 153 ARG A CA 1
ATOM 1204 C C . ARG A 1 153 ? -13.518 -2.730 18.631 1.00 95.12 153 ARG A C 1
ATOM 1206 O O . ARG A 1 153 ? -14.426 -3.284 19.235 1.00 95.12 153 ARG A O 1
ATOM 1213 N N . SER A 1 154 ? -12.233 -3.013 18.840 1.00 93.75 154 SER A N 1
ATOM 1214 C CA . SER A 1 154 ? -11.779 -3.912 19.909 1.00 93.75 154 SER A CA 1
ATOM 1215 C C . SER A 1 154 ? -11.849 -3.290 21.307 1.00 93.75 154 SER A C 1
ATOM 1217 O O . SER A 1 154 ? -11.708 -4.006 22.297 1.00 93.75 154 SER A O 1
ATOM 1219 N N . LEU A 1 155 ? -12.051 -1.968 21.408 1.00 94.12 155 LEU A N 1
ATOM 1220 C CA . LEU A 1 155 ? -12.224 -1.305 22.697 1.00 94.12 155 LEU A CA 1
ATOM 1221 C C . LEU A 1 155 ? -13.582 -1.689 23.313 1.00 94.12 155 LEU A C 1
ATOM 1223 O O . LEU A 1 155 ? -14.580 -1.689 22.590 1.00 94.12 155 LEU A O 1
ATOM 1227 N N . PRO A 1 156 ? -13.648 -1.968 24.630 1.00 94.44 156 PRO A N 1
ATOM 1228 C CA . PRO A 1 156 ? -14.910 -2.300 25.282 1.00 94.44 156 PRO A CA 1
ATOM 1229 C C . PRO A 1 156 ? -15.922 -1.146 25.146 1.00 94.44 156 PRO A C 1
ATOM 1231 O O . PRO A 1 156 ? -15.550 0.013 25.387 1.00 94.44 156 PRO A O 1
ATOM 1234 N N . PRO A 1 157 ? -17.179 -1.416 24.743 1.00 90.06 157 PRO A N 1
ATOM 1235 C CA . PRO A 1 157 ? -18.189 -0.377 24.526 1.00 90.06 157 PRO A CA 1
ATOM 1236 C C . PRO A 1 157 ? -18.479 0.440 25.793 1.00 90.06 157 PRO A C 1
ATOM 1238 O O . PRO A 1 157 ? -18.745 1.642 25.701 1.00 90.06 157 PRO A O 1
ATOM 1241 N N . GLU A 1 158 ? -18.314 -0.164 26.971 1.00 93.94 158 GLU A N 1
ATOM 1242 C CA . GLU A 1 158 ? -18.528 0.451 28.283 1.00 93.94 158 GLU A CA 1
ATOM 1243 C C . GLU A 1 158 ? -17.616 1.668 28.496 1.00 93.94 158 GLU A C 1
ATOM 1245 O O . GLU A 1 158 ? -17.987 2.618 29.181 1.00 93.94 158 GLU A O 1
ATOM 1250 N N . VAL A 1 159 ? -16.434 1.693 27.864 1.00 91.81 159 VAL A N 1
ATOM 1251 C CA . VAL A 1 159 ? -15.510 2.838 27.937 1.00 91.81 159 VAL A CA 1
ATOM 1252 C C . VAL A 1 159 ? -16.125 4.080 27.285 1.00 91.81 159 VAL A C 1
ATOM 1254 O O . VAL A 1 159 ? -15.937 5.199 27.765 1.00 91.81 159 VAL A O 1
ATOM 1257 N N . LYS A 1 160 ? -16.864 3.898 26.184 1.00 92.62 160 LYS A N 1
ATOM 1258 C CA . LYS A 1 160 ? -17.577 4.988 25.506 1.00 92.62 160 LYS A CA 1
ATOM 1259 C C . LYS A 1 160 ? -18.769 5.440 26.339 1.00 92.62 160 LYS A C 1
ATOM 1261 O O . LYS A 1 160 ? -18.936 6.638 26.548 1.00 92.62 160 LYS A O 1
ATOM 1266 N N . GLU A 1 161 ? -19.548 4.496 26.855 1.00 91.62 161 GLU A N 1
ATOM 1267 C CA . GLU A 1 161 ? -20.730 4.778 27.676 1.00 91.62 161 GLU A CA 1
ATOM 1268 C C . GLU A 1 161 ? -20.372 5.533 28.961 1.00 91.62 161 GLU A C 1
ATOM 1270 O O . GLU A 1 161 ? -20.967 6.574 29.235 1.00 91.62 161 GLU A O 1
ATOM 1275 N N . ALA A 1 162 ? -19.332 5.098 29.679 1.00 92.50 162 ALA A N 1
ATOM 1276 C CA . ALA A 1 162 ? -18.833 5.785 30.870 1.00 92.50 162 ALA A CA 1
ATOM 1277 C C . ALA A 1 162 ? -18.425 7.236 30.565 1.00 92.50 162 ALA A C 1
ATOM 1279 O O . ALA A 1 162 ? -18.818 8.156 31.277 1.00 92.50 162 ALA A O 1
ATOM 1280 N N . SER A 1 163 ? -17.722 7.470 29.449 1.00 89.88 163 SER A N 1
ATOM 1281 C CA . SER A 1 163 ? -17.336 8.830 29.053 1.00 89.88 163 SER A CA 1
ATOM 1282 C C . SER A 1 163 ? -18.539 9.737 28.765 1.00 89.88 163 SER A C 1
ATOM 1284 O O . SER A 1 163 ? -18.497 10.932 29.056 1.00 89.88 163 SER A O 1
ATOM 1286 N N . MET A 1 164 ? -19.628 9.172 28.232 1.00 88.88 164 MET A N 1
ATOM 1287 C CA . MET A 1 164 ? -20.861 9.913 27.970 1.00 88.88 164 MET A CA 1
ATOM 1288 C C . MET A 1 164 ? -21.609 10.250 29.264 1.00 88.88 164 MET A C 1
ATOM 1290 O O . MET A 1 164 ? -22.167 11.343 29.359 1.00 88.88 164 MET A O 1
ATOM 1294 N N . VAL A 1 165 ? -21.590 9.356 30.261 1.00 93.25 165 VAL A N 1
ATOM 1295 C CA . VAL A 1 165 ? -22.137 9.617 31.606 1.00 93.25 165 VAL A CA 1
ATOM 1296 C C . VAL A 1 165 ? -21.363 10.741 32.304 1.00 93.25 165 VAL A C 1
ATOM 1298 O O . VAL A 1 165 ? -21.980 11.627 32.891 1.00 93.25 165 VAL A O 1
ATOM 1301 N N . ASP A 1 166 ? -20.038 10.777 32.143 1.00 93.19 166 ASP A N 1
ATOM 1302 C CA . ASP A 1 166 ? -19.163 11.834 32.676 1.00 93.19 166 ASP A CA 1
ATOM 1303 C C . ASP A 1 166 ? -19.273 13.175 31.914 1.00 93.19 166 ASP A C 1
ATOM 1305 O O . ASP A 1 166 ? -18.568 14.141 32.221 1.00 93.19 166 ASP A O 1
ATOM 1309 N N . GLY A 1 167 ? -20.136 13.263 30.895 1.00 91.81 167 GLY A N 1
ATOM 1310 C CA . GLY A 1 167 ? -20.318 14.470 30.086 1.00 91.81 167 GLY A CA 1
ATOM 1311 C C . GLY A 1 167 ? -19.101 14.831 29.226 1.00 91.81 167 GLY A C 1
ATOM 1312 O O . GLY A 1 167 ? -18.949 15.989 28.820 1.00 91.81 167 GLY A O 1
ATOM 1313 N N . ILE A 1 168 ? -18.220 13.864 28.948 1.00 93.56 168 ILE A N 1
ATOM 1314 C CA . ILE A 1 168 ? -17.045 14.058 28.097 1.00 93.56 168 ILE A CA 1
ATOM 1315 C C . ILE A 1 168 ? -17.515 14.135 26.635 1.00 93.56 168 ILE A C 1
ATOM 1317 O O . ILE A 1 168 ? -18.123 13.186 26.137 1.00 93.56 168 ILE A O 1
ATOM 1321 N N . PRO A 1 169 ? -17.233 15.236 25.911 1.00 94.38 169 PRO A N 1
ATOM 1322 C CA . PRO A 1 169 ? -17.633 15.356 24.514 1.00 94.38 169 PRO A CA 1
ATOM 1323 C C . PRO A 1 169 ? -16.863 14.365 23.637 1.00 94.38 169 PRO A C 1
ATOM 1325 O O . PRO A 1 169 ? -15.709 14.021 23.915 1.00 94.38 169 PRO A O 1
ATOM 1328 N N . LEU A 1 170 ? -17.459 13.963 22.513 1.00 94.25 170 LEU A N 1
ATOM 1329 C CA . LEU A 1 170 ? -16.882 12.951 21.622 1.00 94.25 170 LEU A CA 1
ATOM 1330 C C . LEU A 1 170 ? -15.484 13.325 21.124 1.00 94.25 170 LEU A C 1
ATOM 1332 O O . LEU A 1 170 ? -14.619 12.458 21.024 1.00 94.25 170 LEU A O 1
ATOM 1336 N N . SER A 1 171 ? -15.231 14.605 20.842 1.00 95.19 171 SER A N 1
ATOM 1337 C CA . SER A 1 171 ? -13.909 15.055 20.392 1.00 95.19 171 SER A CA 1
ATOM 1338 C C . SER A 1 171 ? -12.814 14.757 21.422 1.00 95.19 171 SER A C 1
ATOM 1340 O O . SER A 1 171 ? -11.702 14.384 21.055 1.00 95.19 171 SER A O 1
ATOM 1342 N N . GLU A 1 172 ? -13.148 14.901 22.707 1.00 95.25 172 GLU A N 1
ATOM 1343 C CA . GLU A 1 172 ? -12.243 14.663 23.826 1.00 95.25 172 GLU A CA 1
ATOM 1344 C C . GLU A 1 172 ? -12.113 13.164 24.117 1.00 95.25 172 GLU A C 1
ATOM 1346 O O . GLU A 1 172 ? -11.008 12.688 24.385 1.00 95.25 172 GLU A O 1
ATOM 1351 N N . TYR A 1 173 ? -13.204 12.403 23.973 1.00 95.25 173 TYR A N 1
ATOM 1352 C CA . TYR A 1 173 ? -13.181 10.939 24.016 1.00 95.25 173 TYR A CA 1
ATOM 1353 C C . TYR A 1 173 ? -12.202 10.361 22.981 1.00 95.25 173 TYR A C 1
ATOM 1355 O O . TYR A 1 173 ? -11.300 9.599 23.341 1.00 95.25 173 TYR A O 1
ATOM 1363 N N . TYR A 1 174 ? -12.290 10.763 21.707 1.00 95.50 174 TYR A N 1
ATOM 1364 C CA . TYR A 1 174 ? -11.363 10.244 20.695 1.00 95.50 174 TYR A CA 1
ATOM 1365 C C . TYR A 1 174 ? -9.918 10.699 20.933 1.00 95.50 174 TYR A C 1
ATOM 1367 O O . TYR A 1 174 ? -9.002 9.879 20.835 1.00 95.50 174 TYR A O 1
ATOM 1375 N N . SER A 1 175 ? -9.693 11.971 21.282 1.00 94.50 175 SER A N 1
ATOM 1376 C CA . SER A 1 175 ? -8.336 12.519 21.421 1.00 94.50 175 SER A CA 1
ATOM 1377 C C . SER A 1 175 ? -7.591 12.040 22.673 1.00 94.50 175 SER A C 1
ATOM 1379 O O . SER A 1 175 ? -6.366 11.890 22.638 1.00 94.50 175 SER A O 1
ATOM 1381 N N . LYS A 1 176 ? -8.299 11.803 23.787 1.00 93.56 176 LYS A N 1
ATOM 1382 C CA . LYS A 1 176 ? -7.689 11.402 25.067 1.00 93.56 176 LYS A CA 1
ATOM 1383 C C . LYS A 1 176 ? -7.810 9.918 25.382 1.00 93.56 176 LYS A C 1
ATOM 1385 O O . LYS A 1 176 ? -6.964 9.408 26.116 1.00 93.56 176 LYS A O 1
ATOM 1390 N N . VAL A 1 177 ? -8.830 9.239 24.863 1.00 93.94 177 VAL A N 1
ATOM 1391 C CA . VAL A 1 177 ? -9.097 7.830 25.180 1.00 93.94 177 VAL A CA 1
ATOM 1392 C C . VAL A 1 177 ? -8.770 6.949 23.984 1.00 93.94 177 VAL A C 1
ATOM 1394 O O . VAL A 1 177 ? -7.850 6.137 24.073 1.00 93.94 177 VAL A O 1
ATOM 1397 N N . VAL A 1 178 ? -9.461 7.139 22.857 1.00 95.31 178 VAL A N 1
ATOM 1398 C CA . VAL A 1 178 ? -9.379 6.209 21.718 1.00 95.31 178 VAL A CA 1
ATOM 1399 C C . VAL A 1 178 ? -8.000 6.221 21.068 1.00 95.31 178 VAL A C 1
ATOM 1401 O O . VAL A 1 178 ? -7.344 5.184 21.068 1.00 95.31 178 VAL A O 1
ATOM 1404 N N . PHE A 1 179 ? -7.523 7.360 20.550 1.00 95.38 179 PHE A N 1
ATOM 1405 C CA . PHE A 1 179 ? -6.244 7.409 19.825 1.00 95.38 179 PHE A CA 1
ATOM 1406 C C . PHE A 1 179 ? -5.047 6.951 20.671 1.00 95.38 179 PHE A C 1
ATOM 1408 O O . PHE A 1 179 ? -4.256 6.145 20.176 1.00 95.38 179 PHE A O 1
ATOM 1415 N N . PRO A 1 180 ? -4.917 7.350 21.952 1.00 94.25 180 PRO A N 1
ATOM 1416 C CA . PRO A 1 180 ? -3.893 6.782 22.820 1.00 94.25 180 PRO A CA 1
ATOM 1417 C C . PRO A 1 180 ? -4.059 5.273 23.032 1.00 94.25 180 PRO A C 1
ATOM 1419 O O . PRO A 1 180 ? -3.059 4.559 23.048 1.00 94.25 180 PRO A O 1
ATOM 1422 N N . ALA A 1 181 ? -5.288 4.763 23.173 1.00 94.00 181 ALA A N 1
ATOM 1423 C CA . ALA A 1 181 ? -5.539 3.333 23.368 1.00 94.00 181 ALA A CA 1
ATOM 1424 C C . ALA A 1 181 ? -5.229 2.489 22.121 1.00 94.00 181 ALA A C 1
ATOM 1426 O O . ALA A 1 181 ? -4.731 1.374 22.260 1.00 94.00 181 ALA A O 1
ATOM 1427 N N . VAL A 1 182 ? -5.455 3.020 20.916 1.00 95.88 182 VAL A N 1
ATOM 1428 C CA . VAL A 1 182 ? -5.159 2.333 19.644 1.00 95.88 182 VAL A CA 1
ATOM 1429 C C . VAL A 1 182 ? -3.804 2.729 19.045 1.00 95.88 182 VAL A C 1
ATOM 1431 O O . VAL A 1 182 ? -3.511 2.397 17.899 1.00 95.88 182 VAL A O 1
ATOM 1434 N N . GLY A 1 183 ? -2.935 3.403 19.807 1.00 95.81 183 GLY A N 1
ATOM 1435 C CA . GLY A 1 183 ? -1.660 3.923 19.300 1.00 95.81 183 GLY A CA 1
ATOM 1436 C C . GLY A 1 183 ? -0.719 2.851 18.742 1.00 95.81 183 GLY A C 1
ATOM 1437 O O . GLY A 1 183 ? 0.008 3.107 17.785 1.00 95.81 183 GLY A O 1
ATOM 1438 N N . LYS A 1 184 ? -0.770 1.624 19.278 1.00 94.81 184 LYS A N 1
ATOM 1439 C CA . LYS A 1 184 ? -0.070 0.469 18.690 1.00 94.81 184 LYS A CA 1
ATOM 1440 C C . LYS A 1 184 ? -0.558 0.152 17.273 1.00 94.81 184 LYS A C 1
ATOM 1442 O O . LYS A 1 184 ? 0.269 -0.117 16.408 1.00 94.81 184 LYS A O 1
ATOM 1447 N N . ALA A 1 185 ? -1.867 0.201 17.028 1.00 96.38 185 ALA A N 1
ATOM 1448 C CA . ALA A 1 185 ? -2.441 -0.063 15.710 1.00 96.38 185 ALA A CA 1
ATOM 1449 C C . ALA A 1 185 ? -2.076 1.030 14.696 1.00 96.38 185 ALA A C 1
ATOM 1451 O O . ALA A 1 185 ? -1.785 0.707 13.549 1.00 96.38 185 ALA A O 1
ATOM 1452 N N . PHE A 1 186 ? -1.993 2.291 15.134 1.00 97.75 186 PHE A N 1
ATOM 1453 C CA . PHE A 1 186 ? -1.518 3.393 14.293 1.00 97.75 186 PHE A CA 1
ATOM 1454 C C . PHE A 1 186 ? -0.089 3.147 13.801 1.00 97.75 186 PHE A C 1
ATOM 1456 O O . PHE A 1 186 ? 0.168 3.175 12.601 1.00 97.75 186 PHE A O 1
ATOM 1463 N N . TRP A 1 187 ? 0.841 2.848 14.714 1.00 97.31 187 TRP A N 1
ATOM 1464 C CA . TRP A 1 187 ? 2.228 2.577 14.333 1.00 97.31 187 TRP A CA 1
ATOM 1465 C C . TRP A 1 187 ? 2.374 1.285 13.532 1.00 97.31 187 TRP A C 1
ATOM 1467 O O . TRP A 1 187 ? 3.181 1.239 12.610 1.00 97.31 187 TRP A O 1
ATOM 1477 N N . LEU A 1 188 ? 1.574 0.259 13.832 1.00 95.75 188 LEU A N 1
ATOM 1478 C CA . LEU A 1 188 ? 1.535 -0.964 13.034 1.00 95.75 188 LEU A CA 1
ATOM 1479 C C . LEU A 1 188 ? 1.097 -0.667 11.593 1.00 95.75 188 LEU A C 1
ATOM 1481 O O . LEU A 1 188 ? 1.769 -1.090 10.659 1.00 95.75 188 LEU A O 1
ATOM 1485 N N . SER A 1 189 ? 0.016 0.098 11.424 1.00 97.50 189 SER A N 1
ATOM 1486 C CA . SER A 1 189 ? -0.465 0.560 10.121 1.00 97.50 189 SER A CA 1
ATOM 1487 C C . SER A 1 189 ? 0.613 1.357 9.388 1.00 97.50 189 SER A C 1
ATOM 1489 O O . SER A 1 189 ? 0.931 1.041 8.248 1.00 97.50 189 SER A O 1
ATOM 1491 N N . PHE A 1 190 ? 1.228 2.338 10.054 1.00 98.50 190 PHE A N 1
ATOM 1492 C CA . PHE A 1 190 ? 2.290 3.153 9.467 1.00 98.50 190 PHE A CA 1
ATOM 1493 C C . PHE A 1 190 ? 3.465 2.305 8.979 1.00 98.50 190 PHE A C 1
ATOM 1495 O O . PHE A 1 190 ? 3.872 2.429 7.828 1.00 98.50 190 PHE A O 1
ATOM 1502 N N . VAL A 1 191 ? 4.003 1.425 9.826 1.00 97.50 191 VAL A N 1
ATOM 1503 C CA . VAL A 1 191 ? 5.181 0.627 9.467 1.00 97.50 191 VAL A CA 1
ATOM 1504 C C . VAL A 1 191 ? 4.856 -0.365 8.354 1.00 97.50 191 VAL A C 1
ATOM 1506 O O . VAL A 1 191 ? 5.659 -0.508 7.437 1.00 97.50 191 VAL A O 1
ATOM 1509 N N . LEU A 1 192 ? 3.680 -1.001 8.379 1.00 95.25 192 LEU A N 1
ATOM 1510 C CA . LEU A 1 192 ? 3.251 -1.886 7.293 1.00 95.25 192 LEU A CA 1
ATOM 1511 C C . LEU A 1 192 ? 3.143 -1.140 5.962 1.00 95.25 192 LEU A C 1
ATOM 1513 O O . LEU A 1 192 ? 3.661 -1.618 4.957 1.00 95.25 192 LEU A O 1
ATOM 1517 N N . GLN A 1 193 ? 2.538 0.048 5.956 1.00 97.38 193 GLN A N 1
ATOM 1518 C CA . GLN A 1 193 ? 2.436 0.846 4.734 1.00 97.38 193 GLN A CA 1
ATOM 1519 C C . GLN A 1 193 ? 3.780 1.372 4.256 1.00 97.38 193 GLN A C 1
ATOM 1521 O O . GLN A 1 193 ? 4.007 1.482 3.052 1.00 97.38 193 GLN A O 1
ATOM 1526 N N . PHE A 1 194 ? 4.678 1.680 5.188 1.00 98.00 194 PHE A N 1
ATOM 1527 C CA . PHE A 1 194 ? 6.032 2.095 4.862 1.00 98.00 194 PHE A CA 1
ATOM 1528 C C . PHE A 1 194 ? 6.796 0.962 4.185 1.00 98.00 194 PHE A C 1
ATOM 1530 O O . PHE A 1 194 ? 7.386 1.188 3.138 1.00 98.00 194 PHE A O 1
ATOM 1537 N N . VAL A 1 195 ? 6.714 -0.257 4.723 1.00 95.31 195 VAL A N 1
ATOM 1538 C CA . VAL A 1 195 ? 7.297 -1.468 4.127 1.00 95.31 195 VAL A CA 1
ATOM 1539 C C . VAL A 1 195 ? 6.744 -1.730 2.722 1.00 95.31 195 VAL A C 1
ATOM 1541 O O . VAL A 1 195 ? 7.526 -1.922 1.793 1.00 95.31 195 VAL A O 1
ATOM 1544 N N . ILE A 1 196 ? 5.418 -1.682 2.544 1.00 94.44 196 ILE A N 1
ATOM 1545 C CA . ILE A 1 196 ? 4.779 -1.903 1.234 1.00 94.44 196 ILE A CA 1
ATOM 1546 C C . ILE A 1 196 ? 5.205 -0.820 0.232 1.00 94.44 196 ILE A C 1
ATOM 1548 O O . ILE A 1 196 ? 5.594 -1.133 -0.890 1.00 94.44 196 ILE A O 1
ATOM 1552 N N . SER A 1 197 ? 5.187 0.452 0.641 1.00 96.31 197 SER A N 1
ATOM 1553 C CA . SER A 1 197 ? 5.551 1.570 -0.241 1.00 96.31 197 SER A CA 1
ATOM 1554 C C . SER A 1 197 ? 7.043 1.582 -0.592 1.00 96.31 197 SER A C 1
ATOM 1556 O O . SER A 1 197 ? 7.392 1.962 -1.705 1.00 96.31 197 SER A O 1
ATOM 1558 N N . LEU A 1 198 ? 7.912 1.114 0.314 1.00 96.25 198 LEU A N 1
ATOM 1559 C CA . LEU A 1 198 ? 9.360 0.997 0.092 1.00 96.25 198 LEU A CA 1
ATOM 1560 C C . LEU A 1 198 ? 9.696 0.064 -1.071 1.00 96.25 198 LEU A C 1
ATOM 1562 O O . LEU A 1 198 ? 10.657 0.309 -1.799 1.00 96.25 198 LEU A O 1
ATOM 1566 N N . GLY A 1 199 ? 8.906 -0.996 -1.242 1.00 93.38 199 GLY A N 1
ATOM 1567 C CA . GLY A 1 199 ? 9.051 -1.948 -2.337 1.00 93.38 199 GLY A CA 1
ATOM 1568 C C . GLY A 1 199 ? 8.219 -1.633 -3.579 1.00 93.38 199 GLY A C 1
ATOM 1569 O O . GLY A 1 199 ? 8.203 -2.458 -4.488 1.00 93.38 199 GLY A O 1
ATOM 1570 N N . ASN A 1 200 ? 7.523 -0.492 -3.636 1.00 94.56 200 ASN A N 1
ATOM 1571 C CA . ASN A 1 200 ? 6.636 -0.176 -4.754 1.00 94.56 200 ASN A CA 1
ATOM 1572 C C . ASN A 1 200 ? 7.445 0.191 -6.011 1.00 94.56 200 ASN A C 1
ATOM 1574 O O . ASN A 1 200 ? 8.063 1.255 -6.096 1.00 94.56 200 ASN A O 1
ATOM 1578 N N . PHE A 1 201 ? 7.423 -0.723 -6.976 1.00 94.19 201 PHE A N 1
ATOM 1579 C CA . PHE A 1 201 ? 8.004 -0.565 -8.305 1.00 94.19 201 PHE A CA 1
ATOM 1580 C C . PHE A 1 201 ? 6.976 -0.048 -9.320 1.00 94.19 201 PHE A C 1
ATOM 1582 O O . PHE A 1 201 ? 7.282 0.839 -10.116 1.00 94.19 201 PHE A O 1
ATOM 1589 N N . ASP A 1 202 ? 5.754 -0.582 -9.265 1.00 93.19 202 ASP A N 1
ATOM 1590 C CA . ASP A 1 202 ? 4.755 -0.427 -10.322 1.00 93.19 202 ASP A CA 1
ATOM 1591 C C . ASP A 1 202 ? 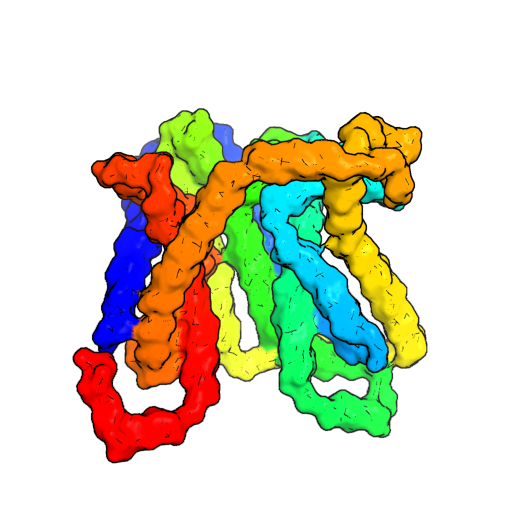4.375 1.035 -10.552 1.00 93.19 202 ASP A C 1
ATOM 1593 O O . ASP A 1 202 ? 4.262 1.482 -11.692 1.00 93.19 202 ASP A O 1
ATOM 1597 N N . LEU A 1 203 ? 4.179 1.802 -9.477 1.00 94.25 203 LEU A N 1
ATOM 1598 C CA . LEU A 1 203 ? 3.639 3.150 -9.600 1.00 94.25 203 LEU A CA 1
ATOM 1599 C C . LEU A 1 203 ? 4.646 4.148 -10.210 1.00 94.25 203 LEU A C 1
ATOM 1601 O O . LEU A 1 203 ? 4.276 4.799 -11.191 1.00 94.25 203 LEU A O 1
ATOM 1605 N N . PRO A 1 204 ? 5.901 4.270 -9.717 1.00 95.56 204 PRO A N 1
ATOM 1606 C CA . PRO A 1 204 ? 6.918 5.084 -10.388 1.00 95.56 204 PRO A CA 1
ATOM 1607 C C . PRO A 1 204 ? 7.207 4.629 -11.823 1.00 95.56 204 PRO A C 1
ATOM 1609 O O . PRO A 1 204 ? 7.435 5.467 -12.693 1.00 95.56 204 PRO A O 1
ATOM 1612 N N . TYR A 1 205 ? 7.170 3.320 -12.091 1.00 95.75 205 TYR A N 1
ATOM 1613 C CA . TYR A 1 205 ? 7.396 2.793 -13.435 1.00 95.75 205 TYR A CA 1
ATOM 1614 C C . TYR A 1 205 ? 6.282 3.211 -14.407 1.00 95.75 205 TYR A C 1
ATOM 1616 O O . TYR A 1 205 ? 6.562 3.804 -15.446 1.00 95.75 205 TYR A O 1
ATOM 1624 N N . VAL A 1 206 ? 5.015 2.968 -14.053 1.00 95.69 206 VAL A N 1
ATOM 1625 C CA . VAL A 1 206 ? 3.872 3.214 -14.950 1.00 95.69 206 VAL A CA 1
ATOM 1626 C C . VAL A 1 206 ? 3.597 4.705 -15.152 1.00 95.69 206 VAL A C 1
ATOM 1628 O O . VAL A 1 206 ? 3.243 5.103 -16.259 1.00 95.69 206 VAL A O 1
ATOM 1631 N N . LEU A 1 207 ? 3.728 5.534 -14.109 1.00 95.12 207 LEU A N 1
ATOM 1632 C CA . LEU A 1 207 ? 3.346 6.950 -14.192 1.00 95.12 207 LEU A CA 1
ATOM 1633 C C . LEU A 1 207 ? 4.436 7.864 -14.749 1.00 95.12 207 LEU A C 1
ATOM 1635 O O . LEU A 1 207 ? 4.107 8.856 -15.396 1.00 95.12 207 LEU A O 1
ATOM 1639 N N . THR A 1 208 ? 5.709 7.595 -14.455 1.00 96.06 208 THR A N 1
ATOM 1640 C CA . THR A 1 208 ? 6.784 8.559 -14.743 1.00 96.06 208 THR A CA 1
ATOM 1641 C C . THR A 1 208 ? 8.046 7.949 -15.327 1.00 96.06 208 THR A C 1
ATOM 1643 O O . THR A 1 208 ? 8.882 8.709 -15.817 1.00 96.06 208 THR A O 1
ATOM 1646 N N . GLN A 1 209 ? 8.230 6.625 -15.250 1.00 95.62 209 GLN A N 1
ATOM 1647 C CA . GLN A 1 209 ? 9.487 5.949 -15.604 1.00 95.62 209 GLN A CA 1
ATOM 1648 C C . GLN A 1 209 ? 10.709 6.614 -14.929 1.00 95.62 209 GLN A C 1
ATOM 1650 O O . GLN A 1 209 ? 11.776 6.751 -15.516 1.00 95.62 209 GLN A O 1
ATOM 1655 N N . GLY A 1 210 ? 10.532 7.120 -13.699 1.00 94.88 210 GLY A N 1
ATOM 1656 C CA . GLY A 1 210 ? 11.577 7.817 -12.928 1.00 94.88 210 GLY A CA 1
ATOM 1657 C C . GLY A 1 210 ? 11.722 9.322 -13.210 1.00 94.88 210 GLY A C 1
ATOM 1658 O O . GLY A 1 210 ? 12.389 10.042 -12.453 1.00 94.88 210 GLY A O 1
ATOM 1659 N N . GLY A 1 211 ? 11.029 9.830 -14.231 1.00 94.56 211 GLY A N 1
ATOM 1660 C CA . GLY A 1 211 ? 11.092 11.218 -14.676 1.00 94.56 211 GLY A CA 1
ATOM 1661 C C . GLY A 1 211 ? 10.332 12.242 -13.815 1.00 94.56 211 GLY A C 1
ATOM 1662 O O . GLY A 1 211 ? 9.648 11.887 -12.850 1.00 94.56 211 GLY A O 1
ATOM 1663 N N . PRO A 1 212 ? 10.440 13.540 -14.162 1.00 95.50 212 PRO A N 1
ATOM 1664 C CA . PRO A 1 212 ? 11.407 14.142 -15.094 1.00 95.50 212 PRO A CA 1
ATOM 1665 C C . PRO A 1 212 ? 12.868 14.107 -14.591 1.00 95.50 212 PRO A C 1
ATOM 1667 O O . PRO A 1 212 ? 13.208 14.585 -13.506 1.00 95.50 212 PRO A O 1
ATOM 1670 N N . GLY A 1 213 ? 13.788 13.606 -15.419 1.00 92.75 213 GLY A N 1
ATOM 1671 C CA . GLY A 1 213 ? 15.149 13.286 -14.970 1.00 92.75 213 GLY A CA 1
ATOM 1672 C C . GLY A 1 213 ? 15.117 12.109 -13.992 1.00 92.75 213 GLY A C 1
ATOM 1673 O O . GLY A 1 213 ? 14.572 11.076 -14.336 1.00 92.75 213 GLY A O 1
ATOM 1674 N N . TYR A 1 214 ? 15.654 12.288 -12.781 1.00 94.19 214 TYR A N 1
ATOM 1675 C CA . TYR A 1 214 ? 15.620 11.288 -11.700 1.00 94.19 214 TYR A CA 1
ATOM 1676 C C . TYR A 1 214 ? 14.687 11.693 -10.544 1.00 94.19 214 TYR A C 1
ATOM 1678 O O . TYR A 1 214 ? 14.863 11.235 -9.417 1.00 94.19 214 TYR A O 1
ATOM 1686 N N . SER A 1 215 ? 13.748 12.628 -10.747 1.00 96.25 215 SER A N 1
ATOM 1687 C CA . SER A 1 215 ? 12.949 13.186 -9.638 1.00 96.25 215 SER A CA 1
ATOM 1688 C C . SER A 1 215 ? 11.962 12.201 -9.018 1.00 96.25 215 SER A C 1
ATOM 1690 O O . SER A 1 215 ? 11.465 12.460 -7.925 1.00 96.25 215 SER A O 1
ATOM 1692 N N . THR A 1 216 ? 11.660 11.097 -9.699 1.00 97.31 216 THR A N 1
ATOM 1693 C CA . THR A 1 216 ? 10.781 10.048 -9.167 1.00 97.31 216 THR A CA 1
ATOM 1694 C C . THR A 1 216 ? 11.409 8.660 -9.181 1.00 97.31 216 THR A C 1
ATOM 1696 O O . THR A 1 216 ? 10.770 7.700 -8.758 1.00 97.31 216 THR A O 1
ATOM 1699 N N . THR A 1 217 ? 12.673 8.537 -9.595 1.00 97.06 217 THR A N 1
ATOM 1700 C CA . THR A 1 217 ? 13.399 7.268 -9.550 1.00 97.06 217 THR A CA 1
ATOM 1701 C C . THR A 1 217 ? 13.540 6.794 -8.107 1.00 97.06 217 THR A C 1
ATOM 1703 O O . THR A 1 217 ? 14.147 7.479 -7.279 1.00 97.06 217 THR A O 1
ATOM 1706 N N . THR A 1 218 ? 12.976 5.623 -7.812 1.00 97.31 218 THR A N 1
ATOM 1707 C CA . THR A 1 218 ? 13.107 4.908 -6.536 1.00 97.31 218 THR A CA 1
ATOM 1708 C C . THR A 1 218 ? 14.099 3.752 -6.674 1.00 97.31 218 THR A C 1
ATOM 1710 O O . THR A 1 218 ? 14.446 3.353 -7.782 1.00 97.31 218 THR A O 1
ATOM 1713 N N . LEU A 1 219 ? 14.572 3.192 -5.559 1.00 96.19 219 LEU A N 1
ATOM 1714 C CA . LEU A 1 219 ? 15.490 2.052 -5.560 1.00 96.19 219 LEU A CA 1
ATOM 1715 C C . LEU A 1 219 ? 14.910 0.822 -6.283 1.00 96.19 219 LEU A C 1
ATOM 1717 O O . LEU A 1 219 ? 15.647 0.253 -7.082 1.00 96.19 219 LEU A O 1
ATOM 1721 N N . PRO A 1 220 ? 13.634 0.414 -6.084 1.00 96.62 220 PRO A N 1
ATOM 1722 C CA . PRO A 1 220 ? 13.044 -0.666 -6.877 1.00 96.62 220 PRO A CA 1
ATOM 1723 C C . PRO A 1 220 ? 13.080 -0.403 -8.386 1.00 96.62 220 PRO A C 1
ATOM 1725 O O . PRO A 1 220 ? 13.405 -1.307 -9.149 1.00 96.62 220 PRO A O 1
ATOM 1728 N N . LEU A 1 221 ? 12.786 0.831 -8.813 1.00 96.62 221 LEU A N 1
ATOM 1729 C CA . LEU A 1 221 ? 12.848 1.213 -10.225 1.00 96.62 221 LEU A CA 1
ATOM 1730 C C . LEU A 1 221 ? 14.289 1.197 -10.745 1.00 96.62 221 LEU A C 1
ATOM 1732 O O . LEU A 1 221 ? 14.558 0.613 -11.785 1.00 96.62 221 LEU A O 1
ATOM 1736 N N . LEU A 1 222 ? 15.232 1.727 -9.968 1.00 95.00 222 LEU A N 1
ATOM 1737 C CA . LEU A 1 222 ? 16.644 1.714 -10.331 1.00 95.00 222 LEU A CA 1
ATOM 1738 C C . LEU A 1 222 ? 17.191 0.289 -10.508 1.00 95.00 222 LEU A C 1
ATOM 1740 O O . LEU A 1 222 ? 17.993 0.050 -11.404 1.00 95.00 222 LEU A O 1
ATOM 1744 N N . VAL A 1 223 ? 16.766 -0.660 -9.665 1.00 94.62 223 VAL A N 1
ATOM 1745 C CA . VAL A 1 223 ? 17.127 -2.079 -9.818 1.00 94.62 223 VAL A CA 1
ATOM 1746 C C . VAL A 1 223 ? 16.706 -2.598 -11.191 1.00 94.62 223 VAL A C 1
ATOM 1748 O O . VAL A 1 223 ? 17.498 -3.264 -11.855 1.00 94.62 223 VAL A O 1
ATOM 1751 N N . TYR A 1 224 ? 15.477 -2.293 -11.607 1.00 94.00 224 TYR A N 1
ATOM 1752 C CA . TYR A 1 224 ? 14.954 -2.704 -12.904 1.00 94.00 224 TYR A CA 1
ATOM 1753 C C . TYR A 1 224 ? 15.711 -2.034 -14.058 1.00 94.00 224 TYR A C 1
ATOM 1755 O O . TYR A 1 224 ? 16.204 -2.744 -14.934 1.00 94.00 224 TYR A O 1
ATOM 1763 N N . ASP A 1 225 ? 15.867 -0.707 -14.020 1.00 93.19 225 ASP A N 1
ATOM 1764 C CA . ASP A 1 225 ? 16.530 0.061 -15.082 1.00 93.19 225 ASP A CA 1
ATOM 1765 C C . ASP A 1 225 ? 17.972 -0.424 -15.296 1.00 93.19 225 ASP A C 1
ATOM 1767 O O . ASP A 1 225 ? 18.392 -0.701 -16.419 1.00 93.19 225 ASP A O 1
ATOM 1771 N N . GLU A 1 226 ? 18.726 -0.621 -14.212 1.00 90.94 226 GLU A N 1
ATOM 1772 C CA . GLU A 1 226 ? 20.097 -1.126 -14.290 1.00 90.94 226 GLU A CA 1
ATOM 1773 C C . GLU A 1 226 ? 20.164 -2.529 -14.900 1.00 90.94 226 GLU A C 1
ATOM 1775 O O . GLU A 1 226 ? 21.011 -2.788 -15.750 1.00 90.94 226 GLU A O 1
ATOM 1780 N N . MET A 1 227 ? 19.285 -3.446 -14.491 1.00 90.12 227 MET A N 1
ATOM 1781 C CA . MET A 1 227 ? 19.358 -4.843 -14.932 1.00 90.12 227 MET A CA 1
ATOM 1782 C C . MET A 1 227 ? 18.830 -5.060 -16.343 1.00 90.12 227 MET A C 1
ATOM 1784 O O . MET A 1 227 ? 19.451 -5.788 -17.118 1.00 90.12 227 MET A O 1
ATOM 1788 N N . PHE A 1 228 ? 17.668 -4.490 -16.649 1.00 89.75 228 PHE A N 1
ATOM 1789 C CA . PHE A 1 228 ? 16.881 -4.876 -17.817 1.00 89.75 228 PHE A CA 1
ATOM 1790 C C . PHE A 1 228 ? 16.904 -3.829 -18.928 1.00 89.75 228 PHE A C 1
ATOM 1792 O O . PHE A 1 228 ? 16.845 -4.219 -20.090 1.00 89.75 228 PHE A O 1
ATOM 1799 N N . GLU A 1 229 ? 17.068 -2.544 -18.604 1.00 90.69 229 GLU A N 1
ATOM 1800 C CA . GLU A 1 229 ? 17.190 -1.487 -19.619 1.00 90.69 229 GLU A CA 1
ATOM 1801 C C . GLU A 1 229 ? 18.660 -1.239 -19.993 1.00 90.69 229 GLU A C 1
ATOM 1803 O O . GLU A 1 229 ? 19.003 -1.110 -21.168 1.00 90.69 229 GLU A O 1
ATOM 1808 N N . LEU A 1 230 ? 19.559 -1.222 -19.001 1.00 88.94 230 LEU A N 1
ATOM 1809 C CA . LEU A 1 230 ? 20.984 -0.925 -19.198 1.00 88.94 230 LEU A CA 1
ATOM 1810 C C . LEU A 1 230 ? 21.877 -2.172 -19.293 1.00 88.94 230 LEU A C 1
ATOM 1812 O O . LEU A 1 230 ? 23.047 -2.060 -19.666 1.00 88.94 230 LEU A O 1
ATOM 1816 N N . GLY A 1 231 ? 21.366 -3.357 -18.943 1.00 87.31 231 GLY A N 1
ATOM 1817 C CA . GLY A 1 231 ? 22.143 -4.604 -18.927 1.00 87.31 231 GLY A CA 1
ATOM 1818 C C . GLY A 1 231 ? 23.274 -4.637 -17.885 1.00 87.31 231 GLY A C 1
ATOM 1819 O O . GLY A 1 231 ? 24.134 -5.521 -17.918 1.00 87.31 231 GLY A O 1
ATOM 1820 N N . ASN A 1 232 ? 23.296 -3.688 -16.947 1.00 87.38 232 ASN A N 1
ATOM 1821 C CA . ASN A 1 232 ? 24.258 -3.593 -15.858 1.00 87.38 232 ASN A CA 1
ATOM 1822 C C . ASN A 1 232 ? 23.782 -4.378 -14.625 1.00 87.38 232 ASN A C 1
ATOM 1824 O O . ASN A 1 232 ? 23.370 -3.828 -13.599 1.00 87.38 232 ASN A O 1
ATOM 1828 N N . PHE A 1 233 ? 23.901 -5.703 -14.698 1.00 87.31 233 PHE A N 1
ATOM 1829 C CA . PHE A 1 233 ? 23.525 -6.598 -13.599 1.00 87.31 233 PHE A CA 1
ATOM 1830 C C . PHE A 1 233 ? 24.236 -6.275 -12.276 1.00 87.31 233 PHE A C 1
ATOM 1832 O O . PHE A 1 233 ? 23.623 -6.359 -11.211 1.00 87.31 233 PHE A O 1
ATOM 1839 N N . SER A 1 234 ? 25.509 -5.870 -12.330 1.00 83.88 234 SER A N 1
ATOM 1840 C CA . SER A 1 234 ? 26.278 -5.496 -11.139 1.00 83.88 234 SER A CA 1
ATOM 1841 C C . SER A 1 234 ? 25.718 -4.237 -10.478 1.00 83.88 234 SER A C 1
ATOM 1843 O O . SER A 1 234 ? 25.575 -4.209 -9.257 1.00 83.88 234 SER A O 1
ATOM 1845 N N . GLY A 1 235 ? 25.352 -3.217 -11.261 1.00 86.62 235 GLY A N 1
ATOM 1846 C CA . GLY A 1 235 ? 24.734 -2.000 -10.732 1.00 86.62 235 GLY A CA 1
ATOM 1847 C C . GLY A 1 235 ? 23.369 -2.258 -10.102 1.00 86.62 235 GLY A C 1
ATOM 1848 O O . GLY A 1 235 ? 23.109 -1.837 -8.970 1.00 86.62 235 GLY A O 1
ATOM 1849 N N . GLY A 1 236 ? 22.551 -3.078 -10.760 1.00 89.50 236 GLY A N 1
ATOM 1850 C CA . GLY A 1 236 ? 21.278 -3.525 -10.207 1.00 89.50 236 GLY A CA 1
ATOM 1851 C C . GLY A 1 236 ? 21.439 -4.327 -8.909 1.00 89.50 236 GLY A C 1
ATOM 1852 O O . GLY A 1 236 ? 20.651 -4.152 -7.975 1.00 89.50 236 GLY A O 1
ATOM 1853 N N . ALA A 1 237 ? 22.465 -5.180 -8.803 1.00 89.69 237 ALA A N 1
ATOM 1854 C CA . ALA A 1 237 ? 22.758 -5.931 -7.579 1.00 89.69 237 ALA A CA 1
ATOM 1855 C C . ALA A 1 237 ? 23.089 -4.998 -6.403 1.00 89.69 237 ALA A C 1
ATOM 1857 O O . ALA A 1 237 ? 22.610 -5.208 -5.286 1.00 89.69 237 ALA A O 1
ATOM 1858 N N . VAL A 1 238 ? 23.853 -3.931 -6.657 1.00 89.44 238 VAL A N 1
ATOM 1859 C CA . VAL A 1 238 ? 24.180 -2.904 -5.655 1.00 89.44 238 VAL A CA 1
ATOM 1860 C C . VAL A 1 238 ? 22.918 -2.185 -5.187 1.00 89.44 238 VAL A C 1
ATOM 1862 O O . VAL A 1 238 ? 22.676 -2.108 -3.981 1.00 89.44 238 VAL A O 1
ATOM 1865 N N . ALA A 1 239 ? 22.083 -1.709 -6.114 1.00 91.31 239 ALA A N 1
ATOM 1866 C CA . ALA A 1 239 ? 20.814 -1.063 -5.774 1.00 91.31 239 ALA A CA 1
ATOM 1867 C C . ALA A 1 239 ? 19.888 -2.005 -4.973 1.00 91.31 239 ALA A C 1
ATOM 1869 O O . ALA A 1 239 ? 19.284 -1.586 -3.982 1.00 91.31 239 ALA A O 1
ATOM 1870 N N . SER A 1 240 ? 19.859 -3.293 -5.332 1.00 92.56 240 SER A N 1
ATOM 1871 C CA . SER A 1 240 ? 19.092 -4.345 -4.645 1.00 92.56 240 SER A CA 1
ATOM 1872 C C . SER A 1 240 ? 19.571 -4.575 -3.209 1.00 92.56 240 SER A C 1
ATOM 1874 O O . SER A 1 240 ? 18.752 -4.696 -2.292 1.00 92.56 240 SER A O 1
ATOM 1876 N N . ALA A 1 241 ? 20.893 -4.611 -3.004 1.00 91.81 241 ALA A N 1
ATOM 1877 C CA . ALA A 1 241 ? 21.516 -4.769 -1.693 1.00 91.81 241 ALA A CA 1
ATOM 1878 C C . ALA A 1 241 ? 21.262 -3.550 -0.797 1.00 91.81 241 ALA A C 1
ATOM 1880 O O . ALA A 1 241 ? 20.878 -3.714 0.363 1.00 91.81 241 ALA A O 1
ATOM 1881 N N . ILE A 1 242 ? 21.409 -2.333 -1.339 1.00 91.88 242 ILE A N 1
ATOM 1882 C CA . ILE A 1 242 ? 21.071 -1.088 -0.635 1.00 91.88 242 ILE A CA 1
ATOM 1883 C C . ILE A 1 242 ? 19.608 -1.144 -0.190 1.00 91.88 242 ILE A C 1
ATOM 1885 O O . ILE A 1 242 ? 19.323 -0.997 0.998 1.00 91.88 242 ILE A O 1
ATOM 1889 N N . LEU A 1 243 ? 18.687 -1.441 -1.108 1.00 94.25 243 LEU A N 1
ATOM 1890 C CA . LEU A 1 243 ? 17.263 -1.568 -0.804 1.00 94.25 243 LEU A CA 1
ATOM 1891 C C . LEU A 1 243 ? 16.988 -2.586 0.316 1.00 94.25 243 LEU A C 1
ATOM 1893 O O . LEU A 1 243 ? 16.235 -2.284 1.242 1.00 94.25 243 LEU A O 1
ATOM 1897 N N . GLY A 1 244 ? 17.647 -3.749 0.289 1.00 93.25 244 GLY A N 1
ATOM 1898 C CA . GLY A 1 244 ? 17.505 -4.786 1.317 1.00 93.25 244 GLY A CA 1
ATOM 1899 C C . GLY A 1 244 ? 17.994 -4.346 2.704 1.00 93.25 244 GLY A C 1
ATOM 1900 O O . GLY A 1 244 ? 17.345 -4.615 3.721 1.00 93.25 244 GLY A O 1
ATOM 1901 N N . VAL A 1 245 ? 19.110 -3.613 2.764 1.00 92.38 245 VAL A N 1
ATOM 1902 C CA . VAL A 1 245 ? 19.618 -3.028 4.018 1.00 92.38 245 VAL A CA 1
ATOM 1903 C C . VAL A 1 245 ? 18.648 -1.974 4.550 1.00 92.38 245 VAL A C 1
ATOM 1905 O O . VAL A 1 245 ? 18.271 -2.024 5.723 1.00 92.38 245 VAL A O 1
ATOM 1908 N N . PHE A 1 246 ? 18.179 -1.065 3.692 1.00 91.69 246 PHE A N 1
ATOM 1909 C CA . PHE A 1 246 ? 17.204 -0.039 4.069 1.00 91.69 246 PHE A CA 1
ATOM 1910 C C . PHE A 1 246 ? 15.882 -0.647 4.557 1.00 91.69 246 PHE A C 1
ATOM 1912 O O . PHE A 1 246 ? 15.320 -0.170 5.544 1.00 91.69 246 PHE A O 1
ATOM 1919 N N . ALA A 1 247 ? 15.423 -1.736 3.938 1.00 93.88 247 ALA A N 1
ATOM 1920 C CA . ALA A 1 247 ? 14.218 -2.457 4.338 1.00 93.88 247 ALA A CA 1
ATOM 1921 C C . ALA A 1 247 ? 14.350 -3.190 5.681 1.00 93.88 247 ALA A C 1
ATOM 1923 O O . ALA A 1 247 ? 13.349 -3.426 6.362 1.00 93.88 247 ALA A O 1
ATOM 1924 N N . THR A 1 248 ? 15.569 -3.509 6.122 1.00 92.94 248 THR A N 1
ATOM 1925 C CA . THR A 1 248 ? 15.789 -4.201 7.401 1.00 92.94 248 THR A CA 1
ATOM 1926 C C . THR A 1 248 ? 15.339 -3.349 8.594 1.00 92.94 248 THR A C 1
ATOM 1928 O O . THR A 1 248 ? 14.762 -3.884 9.540 1.00 92.94 248 THR A O 1
ATOM 1931 N N . ILE A 1 249 ? 15.514 -2.024 8.542 1.00 93.88 249 ILE A N 1
ATOM 1932 C CA . ILE A 1 249 ? 15.114 -1.107 9.625 1.00 93.88 249 ILE A CA 1
ATOM 1933 C C . ILE A 1 249 ? 13.603 -1.184 9.921 1.00 93.88 249 ILE A C 1
ATOM 1935 O O . ILE A 1 249 ? 13.240 -1.543 11.047 1.00 93.88 249 ILE A O 1
ATOM 1939 N N . PRO A 1 250 ? 12.694 -0.895 8.968 1.00 94.44 250 PRO A N 1
ATOM 1940 C CA . PRO A 1 250 ? 11.263 -0.983 9.232 1.00 94.44 250 PRO A CA 1
ATOM 1941 C C . PRO A 1 250 ? 10.795 -2.415 9.509 1.00 94.44 250 PRO A C 1
ATOM 1943 O O . PRO A 1 250 ? 9.890 -2.591 10.322 1.00 94.44 250 PRO A O 1
ATOM 1946 N N . SER A 1 251 ? 11.454 -3.435 8.947 1.00 92.31 251 SER A N 1
ATOM 1947 C CA . SER A 1 251 ? 11.186 -4.844 9.274 1.00 92.31 251 SER A CA 1
ATOM 1948 C C . SER A 1 251 ? 11.416 -5.143 10.760 1.00 92.31 251 SER A C 1
ATOM 1950 O O . SER A 1 251 ? 10.582 -5.759 11.426 1.00 92.31 251 SER A O 1
ATOM 1952 N N . VAL A 1 252 ? 12.535 -4.670 11.318 1.00 94.50 252 VAL A N 1
ATOM 1953 C CA . VAL A 1 252 ? 12.841 -4.823 12.748 1.00 94.50 252 VAL A CA 1
ATOM 1954 C C . VAL A 1 252 ? 11.850 -4.030 13.598 1.00 94.50 252 VAL A C 1
ATOM 1956 O O . VAL A 1 252 ? 11.346 -4.556 14.591 1.00 94.50 252 VAL A O 1
ATOM 1959 N N . ILE A 1 253 ? 11.506 -2.801 13.202 1.00 95.19 253 ILE A N 1
ATOM 1960 C CA . ILE A 1 253 ? 10.496 -2.000 13.911 1.00 95.19 253 ILE A CA 1
ATOM 1961 C C . ILE A 1 253 ? 9.146 -2.731 13.931 1.00 95.19 253 ILE A C 1
ATOM 1963 O O . ILE A 1 253 ? 8.522 -2.817 14.989 1.00 95.19 253 ILE A O 1
ATOM 1967 N N . LEU A 1 254 ? 8.719 -3.319 12.809 1.00 93.75 254 LEU A N 1
ATOM 1968 C CA . LEU A 1 254 ? 7.487 -4.105 12.719 1.00 93.75 254 LEU A CA 1
ATOM 1969 C C . LEU A 1 254 ? 7.494 -5.272 13.715 1.00 93.75 254 LEU A C 1
ATOM 1971 O O . LEU A 1 254 ? 6.539 -5.450 14.476 1.00 93.75 254 LEU A O 1
ATOM 1975 N N . LEU A 1 255 ? 8.596 -6.025 13.775 1.00 92.50 255 LEU A N 1
ATOM 1976 C CA . LEU A 1 255 ? 8.772 -7.128 14.724 1.00 92.50 255 LEU A CA 1
ATOM 1977 C C . LEU A 1 255 ? 8.680 -6.668 16.185 1.00 92.50 255 LEU A C 1
ATOM 1979 O O . LEU A 1 255 ? 8.017 -7.314 17.005 1.00 92.50 255 LEU A O 1
ATOM 1983 N N . LEU A 1 256 ? 9.330 -5.551 16.520 1.00 92.50 256 LEU A N 1
ATOM 1984 C CA . LEU A 1 256 ? 9.310 -4.977 17.867 1.00 92.50 256 LEU A CA 1
ATOM 1985 C C . LEU A 1 256 ? 7.914 -4.464 18.251 1.00 92.50 256 LEU A C 1
ATOM 1987 O O . LEU A 1 256 ? 7.472 -4.661 19.390 1.00 92.50 256 LEU A O 1
ATOM 1991 N N . LEU A 1 257 ? 7.194 -3.858 17.303 1.00 91.94 257 LEU A N 1
ATOM 1992 C CA . LEU A 1 257 ? 5.819 -3.407 17.503 1.00 91.94 257 LEU A CA 1
ATOM 1993 C C . LEU A 1 257 ? 4.882 -4.586 17.744 1.00 91.94 257 LEU A C 1
ATOM 1995 O O . LEU A 1 257 ? 4.134 -4.568 18.721 1.00 91.94 257 LEU A O 1
ATOM 1999 N N . ILE A 1 258 ? 4.946 -5.638 16.925 1.00 88.31 258 ILE A N 1
ATOM 2000 C CA . ILE A 1 258 ? 4.086 -6.822 17.083 1.00 88.31 258 ILE A CA 1
ATOM 2001 C C . ILE A 1 258 ? 4.268 -7.438 18.479 1.00 88.31 258 ILE A C 1
ATOM 2003 O O . ILE A 1 258 ? 3.273 -7.693 19.165 1.00 88.31 258 ILE A O 1
ATOM 2007 N N . ARG A 1 259 ? 5.518 -7.578 18.944 1.00 86.94 259 ARG A N 1
ATOM 2008 C CA . ARG A 1 259 ? 5.866 -8.160 20.258 1.00 86.94 259 ARG A CA 1
ATOM 2009 C C . ARG A 1 259 ? 5.497 -7.289 21.461 1.00 86.94 259 ARG A C 1
ATOM 2011 O O . ARG A 1 259 ? 5.359 -7.799 22.572 1.00 86.94 259 ARG A O 1
ATOM 2018 N N . THR A 1 260 ? 5.349 -5.984 21.269 1.00 88.31 260 THR A N 1
ATOM 2019 C CA . THR A 1 260 ? 5.063 -5.044 22.355 1.00 88.31 260 THR A CA 1
ATOM 2020 C C . THR A 1 260 ? 3.654 -5.252 22.922 1.00 88.31 260 THR A C 1
ATOM 2022 O O . THR A 1 260 ? 2.670 -5.202 22.191 1.00 88.31 260 THR A O 1
ATOM 2025 N N . LYS A 1 261 ? 3.524 -5.415 24.248 1.00 83.94 261 LYS A N 1
ATOM 2026 C CA . LYS A 1 261 ? 2.217 -5.447 24.950 1.00 83.94 261 LYS A CA 1
ATOM 2027 C C . LYS A 1 261 ? 1.642 -4.054 25.250 1.00 83.94 261 LYS A C 1
ATOM 2029 O O . LYS A 1 261 ? 0.516 -3.928 25.715 1.00 83.94 261 LYS A O 1
ATOM 2034 N N . ARG A 1 262 ? 2.428 -2.997 25.032 1.00 83.44 262 ARG A N 1
ATOM 2035 C CA . ARG A 1 262 ? 2.045 -1.610 25.307 1.00 83.44 262 ARG A CA 1
ATOM 2036 C C . ARG A 1 262 ? 1.149 -1.069 24.192 1.00 83.44 262 ARG A C 1
ATOM 2038 O O . ARG A 1 262 ? 1.590 -0.923 23.059 1.00 83.44 262 ARG A O 1
ATOM 2045 N N . ASN A 1 263 ? -0.072 -0.686 24.553 1.00 77.62 263 ASN A N 1
ATOM 2046 C CA . ASN A 1 263 ? -1.030 -0.097 23.610 1.00 77.62 263 ASN A CA 1
ATOM 2047 C C . ASN A 1 263 ? -0.913 1.437 23.518 1.00 77.62 263 ASN A C 1
ATOM 2049 O O . ASN A 1 263 ? -1.097 2.014 22.447 1.00 77.62 263 ASN A O 1
ATOM 2053 N N . LYS A 1 264 ? -0.515 2.094 24.620 1.00 80.75 264 LYS A N 1
ATOM 2054 C CA . LYS A 1 264 ? -0.351 3.555 24.721 1.00 80.75 264 LYS A CA 1
ATOM 2055 C C . LYS A 1 264 ? 0.985 4.032 24.151 1.00 80.75 264 LYS A C 1
ATOM 2057 O O . LYS A 1 264 ? 1.936 4.264 24.907 1.00 80.75 264 LYS A O 1
ATOM 2062 N N . LEU A 1 265 ? 1.049 4.130 22.823 1.00 85.25 265 LEU A N 1
ATOM 2063 C CA . LEU A 1 265 ? 2.206 4.645 22.072 1.00 85.25 265 LEU A CA 1
ATOM 2064 C C . LEU A 1 265 ? 1.978 6.032 21.452 1.00 85.25 265 LEU A C 1
ATOM 2066 O O . LEU A 1 265 ? 2.949 6.679 21.073 1.00 85.25 265 LEU A O 1
ATOM 2070 N N . LEU A 1 266 ? 0.729 6.497 21.356 1.00 87.81 266 LEU A N 1
ATOM 2071 C CA . LEU A 1 266 ? 0.413 7.856 20.915 1.00 87.81 266 LEU A CA 1
ATOM 2072 C C . LEU A 1 266 ? 0.169 8.777 22.118 1.00 87.81 266 LEU A C 1
ATOM 2074 O O . LEU A 1 266 ? -0.449 8.340 23.097 1.00 87.81 266 LEU A O 1
ATOM 2078 N N . PRO A 1 267 ? 0.627 10.042 22.060 1.00 87.56 267 PRO A N 1
ATOM 2079 C CA . PRO A 1 267 ? 0.301 11.026 23.080 1.00 87.56 267 PRO A CA 1
ATOM 2080 C C . PRO A 1 267 ? -1.191 11.365 23.028 1.00 87.56 267 PRO A C 1
ATOM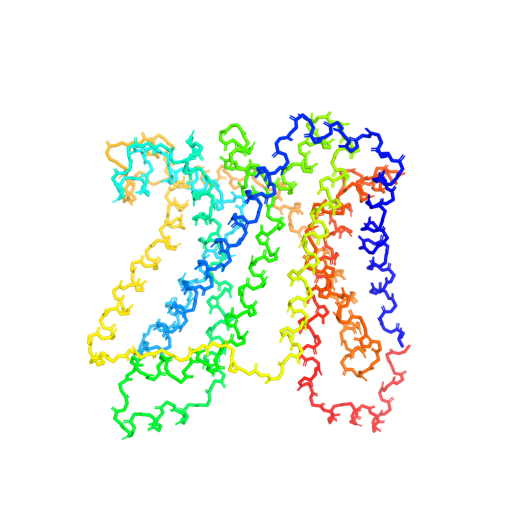 2082 O O . PRO A 1 267 ? -1.806 11.392 21.961 1.00 87.56 267 PRO A O 1
ATOM 2085 N N . SER A 1 268 ? -1.773 11.661 24.188 1.00 88.69 268 SER A N 1
ATOM 2086 C CA . SER A 1 268 ? -3.074 12.318 24.222 1.00 88.69 268 SER A CA 1
ATOM 2087 C C . SER A 1 268 ? -2.912 13.785 23.837 1.00 88.69 268 SER A C 1
ATOM 2089 O O . SER A 1 268 ? -1.917 14.432 24.169 1.00 88.69 268 SER A O 1
ATOM 2091 N N . PHE A 1 269 ? -3.910 14.327 23.151 1.00 89.94 269 PHE A N 1
ATOM 2092 C CA . PHE A 1 269 ? -3.974 15.750 22.842 1.00 89.94 269 PHE A CA 1
ATOM 2093 C C . PHE A 1 269 ? -5.325 16.318 23.269 1.00 89.94 269 PHE A C 1
ATOM 2095 O O . PHE A 1 269 ? -6.323 15.603 23.411 1.00 89.94 269 PHE A O 1
ATOM 2102 N N . LYS A 1 270 ? -5.347 17.620 23.550 1.00 89.38 270 LYS A N 1
ATOM 2103 C CA . LYS A 1 270 ? -6.550 18.311 24.016 1.00 89.38 270 LYS A CA 1
ATOM 2104 C C . LYS A 1 270 ? -7.342 18.798 22.803 1.00 89.38 270 LYS A C 1
ATOM 2106 O O . LYS A 1 270 ? -6.906 19.721 22.128 1.00 89.38 270 LYS A O 1
ATOM 2111 N N . LEU A 1 271 ? -8.504 18.197 22.560 1.00 91.69 271 LEU A N 1
ATOM 2112 C CA . LEU A 1 271 ? -9.477 18.664 21.576 1.00 91.69 271 LEU A CA 1
ATOM 2113 C C . LEU A 1 271 ? -10.870 18.649 22.209 1.00 91.69 271 LEU A C 1
ATOM 2115 O O . LEU A 1 271 ? -11.392 17.588 22.545 1.00 91.69 271 LEU A O 1
ATOM 2119 N N . ARG A 1 272 ? -11.479 19.824 22.373 1.00 93.25 272 ARG A N 1
ATOM 2120 C CA . ARG A 1 272 ? -12.802 19.961 22.991 1.00 93.25 272 ARG A CA 1
ATOM 2121 C C . ARG A 1 272 ? -13.707 20.797 22.096 1.00 93.25 272 ARG A C 1
ATOM 2123 O O . ARG A 1 272 ? -13.593 22.016 22.062 1.00 93.25 272 ARG A O 1
ATOM 2130 N N . LEU A 1 273 ? -14.583 20.123 21.362 1.00 93.69 273 LEU A N 1
ATOM 2131 C CA . LEU A 1 273 ? -15.593 20.713 20.493 1.00 93.69 273 LEU A CA 1
ATOM 2132 C C . LEU A 1 273 ? -16.981 20.223 20.924 1.00 93.69 273 LEU A C 1
ATOM 2134 O O . LEU A 1 273 ? -17.103 19.085 21.379 1.00 93.69 273 LEU A O 1
ATOM 2138 N N . PRO A 1 274 ? -18.041 21.034 20.756 1.00 94.19 274 PRO A N 1
ATOM 2139 C CA . PRO A 1 274 ? -19.407 20.562 20.945 1.00 94.19 274 PRO A CA 1
ATOM 2140 C C . PRO A 1 274 ? -19.722 19.397 20.001 1.00 94.19 274 PRO A C 1
ATOM 2142 O O . PRO A 1 274 ? -19.406 19.463 18.811 1.00 94.19 274 PRO A O 1
ATOM 2145 N N . ASP A 1 275 ? -20.419 18.370 20.489 1.00 93.50 275 ASP A N 1
ATOM 2146 C CA . ASP A 1 275 ? -20.704 17.145 19.726 1.00 93.50 275 ASP A CA 1
ATOM 2147 C C . ASP A 1 275 ? -21.368 17.395 18.368 1.00 93.50 275 ASP A C 1
ATOM 2149 O O . ASP A 1 275 ? -21.062 16.710 17.393 1.00 93.50 275 ASP A O 1
ATOM 2153 N N . ARG A 1 276 ? -22.269 18.383 18.281 1.00 94.12 276 ARG A N 1
ATOM 2154 C CA . ARG A 1 276 ? -22.920 18.753 17.015 1.00 94.12 276 ARG A CA 1
ATOM 2155 C C . ARG A 1 276 ? -21.914 19.292 15.997 1.00 94.12 276 ARG A C 1
ATOM 2157 O O . ARG A 1 276 ? -21.933 18.859 14.849 1.00 94.12 276 ARG A O 1
ATOM 2164 N N . ALA A 1 277 ? -21.030 20.192 16.426 1.00 95.75 277 ALA A N 1
ATOM 2165 C CA . ALA A 1 277 ? -19.997 20.771 15.571 1.00 95.75 277 ALA A CA 1
ATOM 2166 C C . ALA A 1 277 ? -18.967 19.711 15.160 1.00 95.75 277 ALA A C 1
ATOM 2168 O O . ALA A 1 277 ? -18.624 19.612 13.985 1.00 95.75 277 ALA A O 1
ATOM 2169 N N . PHE A 1 278 ? -18.543 18.866 16.107 1.00 95.62 278 PHE A N 1
ATOM 2170 C CA . PHE A 1 278 ? -17.622 17.767 15.834 1.00 95.62 278 PHE A CA 1
ATOM 2171 C C . PHE A 1 278 ? -18.207 16.787 14.809 1.00 95.62 278 PHE A C 1
ATOM 2173 O O . PHE A 1 278 ? -17.585 16.543 13.782 1.00 95.62 278 PHE A O 1
ATOM 2180 N N . LYS A 1 279 ? -19.434 16.289 15.017 1.00 95.25 279 LYS A N 1
ATOM 2181 C CA . LYS A 1 279 ? -20.099 15.384 14.061 1.00 95.25 279 LYS A CA 1
ATOM 2182 C C . LYS A 1 279 ? -20.273 16.020 12.682 1.00 95.25 279 LYS A C 1
ATOM 2184 O O . LYS A 1 279 ? -19.986 15.364 11.687 1.00 95.25 279 LYS A O 1
ATOM 2189 N N . GLY A 1 280 ? -20.710 17.281 12.623 1.00 95.88 280 GLY A N 1
ATOM 2190 C CA . GLY A 1 280 ? -20.869 18.010 11.363 1.00 95.88 280 GLY A CA 1
ATOM 2191 C C . GLY A 1 280 ? -19.557 18.112 10.584 1.00 95.88 280 GLY A C 1
ATOM 2192 O O . GLY A 1 280 ? -19.519 17.775 9.402 1.00 95.88 280 GLY A O 1
ATOM 2193 N N . LEU A 1 281 ? -18.469 18.484 11.266 1.00 96.31 281 LEU A N 1
ATOM 2194 C CA . LEU A 1 281 ? -17.133 18.553 10.673 1.00 96.31 281 LEU A CA 1
ATOM 2195 C C . LEU A 1 281 ? -16.660 17.183 10.172 1.00 96.31 281 LEU A C 1
ATOM 2197 O O . LEU A 1 281 ? -16.195 17.071 9.041 1.00 96.31 281 LEU 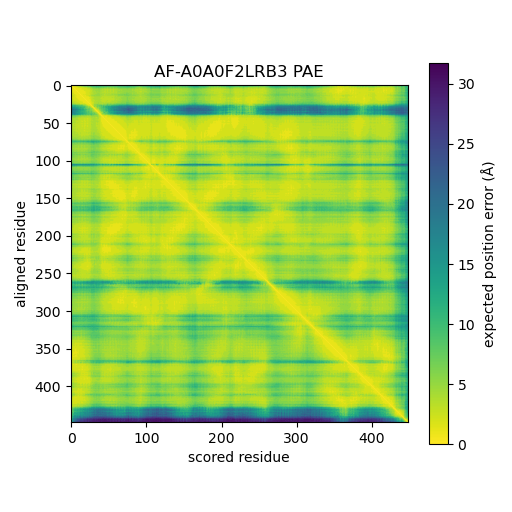A O 1
ATOM 2201 N N . ILE A 1 282 ? -16.809 16.137 10.989 1.00 96.50 282 ILE A N 1
ATOM 2202 C CA . ILE A 1 282 ? -16.417 14.774 10.615 1.00 96.50 282 ILE A CA 1
ATOM 2203 C C . ILE A 1 282 ? -17.189 14.300 9.385 1.00 96.50 282 ILE A C 1
ATOM 2205 O O . ILE A 1 282 ? -16.581 13.751 8.470 1.00 96.50 282 ILE A O 1
ATOM 2209 N N . TYR A 1 283 ? -18.500 14.533 9.317 1.00 96.56 283 TYR A N 1
ATOM 2210 C CA . TYR A 1 283 ? -19.299 14.139 8.157 1.00 96.56 283 TYR A CA 1
ATOM 2211 C C . TYR A 1 283 ? -18.924 14.917 6.897 1.00 96.56 283 TYR A C 1
ATOM 2213 O O . TYR A 1 283 ? -18.787 14.299 5.845 1.00 96.56 283 TYR A O 1
ATOM 2221 N N . ALA A 1 284 ? -18.691 16.228 7.002 1.00 97.00 284 ALA A N 1
ATOM 2222 C CA . ALA A 1 284 ? -18.254 17.041 5.869 1.00 97.00 284 ALA A CA 1
ATOM 2223 C C . ALA A 1 284 ? -16.902 16.559 5.318 1.00 97.00 284 ALA A C 1
ATOM 2225 O O . ALA A 1 284 ? -16.779 16.277 4.128 1.00 97.00 284 ALA A O 1
ATOM 2226 N N . LEU A 1 285 ? -15.909 16.375 6.192 1.00 97.62 285 LEU A N 1
ATOM 2227 C CA . LEU A 1 285 ? -14.588 15.876 5.805 1.00 97.62 285 LEU A CA 1
ATOM 2228 C C . LEU A 1 285 ? -14.647 14.449 5.249 1.00 97.62 285 LEU A C 1
ATOM 2230 O O . LEU A 1 285 ? -13.964 14.140 4.279 1.00 97.62 285 LEU A O 1
ATOM 2234 N N . THR A 1 286 ? -15.485 13.585 5.825 1.00 97.56 286 THR A N 1
ATOM 2235 C CA . THR A 1 286 ? -15.666 12.216 5.321 1.00 97.56 286 THR A CA 1
ATOM 2236 C C . THR A 1 286 ? -16.303 12.216 3.940 1.00 97.56 286 THR A C 1
ATOM 2238 O O . THR A 1 286 ? -15.856 11.463 3.087 1.00 97.56 286 THR A O 1
ATOM 2241 N N . ALA A 1 287 ? -17.299 13.069 3.687 1.00 97.56 287 ALA A N 1
ATOM 2242 C CA . ALA A 1 287 ? -17.910 13.187 2.366 1.00 97.56 287 ALA A CA 1
ATOM 2243 C C . ALA A 1 287 ? -16.892 13.642 1.308 1.00 97.56 287 ALA A C 1
ATOM 2245 O O . ALA A 1 287 ? -16.845 13.066 0.226 1.00 97.56 287 ALA A O 1
ATOM 2246 N N . VAL A 1 288 ? -16.035 14.614 1.642 1.00 97.50 288 VAL A N 1
ATOM 2247 C CA . VAL A 1 288 ? -14.949 15.062 0.755 1.00 97.50 288 VAL A CA 1
ATOM 2248 C C . VAL A 1 288 ? -13.940 13.939 0.505 1.00 97.50 288 VAL A C 1
ATOM 2250 O O . VAL A 1 288 ? -13.586 13.680 -0.640 1.00 97.50 288 VAL A O 1
ATOM 2253 N N . LEU A 1 289 ? -13.493 13.240 1.551 1.00 97.88 289 LEU A N 1
ATOM 2254 C CA . LEU A 1 289 ? -12.541 12.138 1.398 1.00 97.88 289 LEU A CA 1
ATOM 2255 C C . LEU A 1 289 ? -13.121 10.985 0.579 1.00 97.88 289 LEU A C 1
ATOM 2257 O O . LEU A 1 289 ? -12.444 10.497 -0.317 1.00 97.88 289 LEU A O 1
ATOM 2261 N N . LEU A 1 290 ? -14.361 10.574 0.852 1.00 97.75 290 LEU A N 1
ATOM 2262 C CA . LEU A 1 290 ? -15.031 9.532 0.074 1.00 97.75 290 LEU A CA 1
ATOM 2263 C C . LEU A 1 290 ? -15.211 9.963 -1.381 1.00 97.75 290 LEU A C 1
ATOM 2265 O O . LEU A 1 290 ? -14.937 9.171 -2.268 1.00 97.75 290 LEU A O 1
ATOM 2269 N N . PHE A 1 291 ? -15.545 11.230 -1.649 1.00 97.12 291 PHE A N 1
ATOM 2270 C CA . PHE A 1 291 ? -15.561 11.742 -3.019 1.00 97.12 291 PHE A CA 1
ATOM 2271 C C . PHE A 1 291 ? -14.209 11.526 -3.714 1.00 97.12 291 PHE A C 1
ATOM 2273 O O . PHE A 1 291 ? -14.171 10.902 -4.765 1.00 97.12 291 PHE A O 1
ATOM 2280 N N . PHE A 1 292 ? -13.087 11.949 -3.124 1.00 95.94 292 PHE A N 1
ATOM 2281 C CA . PHE A 1 292 ? -11.768 11.760 -3.748 1.00 95.94 292 PHE A CA 1
ATOM 2282 C C . PHE A 1 292 ? -11.305 10.294 -3.808 1.00 95.94 292 PHE A C 1
ATOM 2284 O O . PHE A 1 292 ? -10.521 9.946 -4.690 1.00 95.94 292 PHE A O 1
ATOM 2291 N N . LEU A 1 293 ? -11.769 9.434 -2.897 1.00 96.31 293 LEU A N 1
ATOM 2292 C CA . LEU A 1 293 ? -11.488 7.998 -2.941 1.00 96.31 293 LEU A CA 1
ATOM 2293 C C . LEU A 1 293 ? -12.305 7.292 -4.030 1.00 96.31 293 LEU A C 1
ATOM 2295 O O . LEU A 1 293 ? -11.764 6.473 -4.767 1.00 96.31 293 LEU A O 1
ATOM 2299 N N . ASP A 1 294 ? -13.577 7.633 -4.184 1.00 96.69 294 ASP A N 1
ATOM 2300 C CA . ASP A 1 294 ? -14.488 6.903 -5.064 1.00 96.69 294 ASP A CA 1
ATOM 2301 C C . ASP A 1 294 ? -14.561 7.501 -6.476 1.00 96.69 294 ASP A C 1
ATOM 2303 O O . ASP A 1 294 ? -14.892 6.796 -7.431 1.00 96.69 294 ASP A O 1
ATOM 2307 N N . PHE A 1 295 ? -14.214 8.782 -6.652 1.00 96.75 295 PHE A N 1
ATOM 2308 C CA . PHE A 1 295 ? -14.290 9.438 -7.958 1.00 96.75 295 PHE A CA 1
ATOM 2309 C C . PHE A 1 295 ? -13.392 8.791 -9.023 1.00 96.75 295 PHE A C 1
ATOM 2311 O O . PHE A 1 295 ? -13.889 8.598 -10.129 1.00 96.75 295 PHE A O 1
ATOM 2318 N N . PRO A 1 296 ? -12.136 8.372 -8.752 1.00 96.00 296 PRO A N 1
ATOM 2319 C CA . PRO A 1 296 ? -11.361 7.612 -9.731 1.00 96.00 296 PRO A CA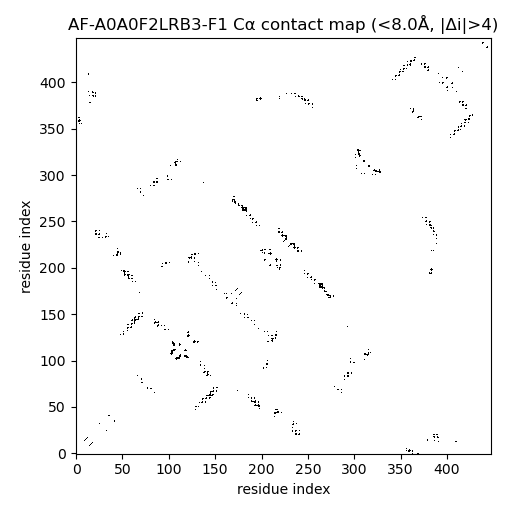 1
ATOM 2320 C C . PRO A 1 296 ? -12.060 6.320 -10.166 1.00 96.00 296 PRO A C 1
ATOM 2322 O O . PRO A 1 296 ? -12.023 5.981 -11.341 1.00 96.00 296 PRO A O 1
ATOM 2325 N N . VAL A 1 297 ? -12.758 5.629 -9.259 1.00 95.19 297 VAL A N 1
ATOM 2326 C CA . VAL A 1 297 ? -13.511 4.401 -9.580 1.00 95.19 297 VAL A CA 1
ATOM 2327 C C . VAL A 1 297 ? -14.676 4.710 -10.517 1.00 95.19 297 VAL A C 1
ATOM 2329 O O . VAL A 1 297 ? -14.889 4.025 -11.518 1.00 95.19 297 VAL A O 1
ATOM 2332 N N . TYR A 1 298 ? -15.406 5.785 -10.227 1.00 95.69 298 TYR A N 1
ATOM 2333 C CA . TYR A 1 298 ? -16.437 6.307 -11.118 1.00 95.69 298 TYR A CA 1
ATOM 2334 C C . TYR A 1 298 ? -15.856 6.746 -12.475 1.00 95.69 298 TYR A C 1
ATOM 2336 O O . TYR A 1 298 ? -16.440 6.464 -13.521 1.00 95.69 298 TYR A O 1
ATOM 2344 N N . TRP A 1 299 ? -14.679 7.370 -12.481 1.00 95.12 299 TRP A N 1
ATOM 2345 C CA . TRP A 1 299 ? -13.987 7.775 -13.700 1.00 95.12 299 TRP A CA 1
ATOM 2346 C C . TRP A 1 299 ? -13.578 6.564 -14.546 1.00 95.12 299 TRP A C 1
ATOM 2348 O O . TRP A 1 299 ? -13.775 6.591 -15.757 1.00 95.12 299 TRP A O 1
ATOM 2358 N N . MET A 1 300 ? -13.119 5.465 -13.928 1.00 93.94 300 MET A N 1
ATOM 2359 C CA . MET A 1 300 ? -12.851 4.202 -14.637 1.00 93.94 300 MET A CA 1
ATOM 2360 C C . MET A 1 300 ? -14.098 3.688 -15.351 1.00 93.94 300 MET A C 1
ATOM 2362 O O . MET A 1 300 ? -14.011 3.244 -16.494 1.00 93.94 300 MET A O 1
ATOM 2366 N N . PHE A 1 301 ? -15.259 3.763 -14.692 1.00 93.94 301 PHE A N 1
ATOM 2367 C CA . PHE A 1 301 ? -16.524 3.390 -15.314 1.00 93.94 301 PHE A CA 1
ATOM 2368 C C . PHE A 1 301 ? -16.829 4.285 -16.521 1.00 93.94 301 PHE A C 1
ATOM 2370 O O . PHE A 1 301 ? -17.135 3.769 -17.588 1.00 93.94 301 PHE A O 1
ATOM 2377 N N . LEU A 1 302 ? -16.692 5.607 -16.407 1.00 94.56 302 LEU A N 1
ATOM 2378 C CA . LEU A 1 302 ? -16.931 6.490 -17.551 1.00 94.56 302 LEU A CA 1
ATOM 2379 C C . LEU A 1 302 ? -16.002 6.184 -18.731 1.00 94.56 302 LEU A C 1
ATOM 2381 O O . LEU A 1 302 ? -16.498 5.994 -19.839 1.00 94.56 302 LEU A O 1
ATOM 2385 N N . VAL A 1 303 ? -14.691 6.085 -18.488 1.00 92.56 303 VAL A N 1
ATOM 2386 C CA . VAL A 1 303 ? -13.672 5.809 -19.519 1.00 92.56 303 VAL A CA 1
ATOM 2387 C C . VAL A 1 303 ? -13.926 4.464 -20.210 1.00 92.56 303 VAL A C 1
ATOM 2389 O O . VAL A 1 303 ? -13.748 4.340 -21.417 1.00 92.56 303 VAL A O 1
ATOM 2392 N N . ALA A 1 304 ? -14.400 3.452 -19.477 1.00 93.12 304 ALA A N 1
ATOM 2393 C CA . ALA A 1 304 ? -14.693 2.137 -20.047 1.00 93.12 304 ALA A CA 1
ATOM 2394 C C . ALA A 1 304 ? -15.892 2.128 -21.015 1.00 93.12 304 ALA A C 1
ATOM 2396 O O . ALA A 1 304 ? -15.990 1.231 -21.856 1.00 93.12 304 ALA A O 1
ATOM 2397 N N . PHE A 1 305 ? -16.806 3.094 -20.890 1.00 95.06 305 PHE A N 1
ATOM 2398 C CA . PHE A 1 305 ? -18.085 3.108 -21.601 1.00 95.06 305 PHE A CA 1
ATOM 2399 C C . PHE A 1 305 ? -18.279 4.329 -22.508 1.00 95.06 305 PHE A C 1
ATOM 2401 O O . PHE A 1 305 ? -19.395 4.539 -22.964 1.00 95.06 305 PHE A O 1
ATOM 2408 N N . ARG A 1 306 ? -17.260 5.142 -22.804 1.00 92.94 306 ARG A N 1
ATOM 2409 C CA . ARG A 1 306 ? -17.408 6.312 -23.693 1.00 92.94 306 ARG A CA 1
ATOM 2410 C C . ARG A 1 306 ? -16.244 6.458 -24.666 1.00 92.94 306 ARG A C 1
ATOM 2412 O O . ARG A 1 306 ? -15.229 5.784 -24.534 1.00 92.94 306 ARG A O 1
ATOM 2419 N N . GLU A 1 307 ? -16.396 7.340 -25.652 1.00 91.00 307 GLU A N 1
ATOM 2420 C CA . GLU A 1 307 ? -15.333 7.610 -26.621 1.00 91.00 307 GLU A CA 1
ATOM 2421 C C . GLU A 1 307 ? -14.134 8.331 -25.987 1.00 91.00 307 GLU A C 1
ATOM 2423 O O . GLU A 1 307 ? -14.298 9.320 -25.273 1.00 91.00 307 GLU A O 1
ATOM 2428 N N . ALA A 1 308 ? -12.918 7.890 -26.327 1.00 85.94 308 ALA A N 1
ATOM 2429 C CA . ALA A 1 308 ? -11.676 8.400 -25.739 1.00 85.94 308 ALA A CA 1
ATOM 2430 C C . ALA A 1 308 ? -11.458 9.909 -25.952 1.00 85.94 308 ALA A C 1
ATOM 2432 O O . ALA A 1 308 ? -10.843 10.564 -25.118 1.00 85.94 308 ALA A O 1
ATOM 2433 N N . TYR A 1 309 ? -11.977 10.504 -27.036 1.00 88.56 309 TYR A N 1
ATOM 2434 C CA . TYR A 1 309 ? -11.825 11.948 -27.264 1.00 88.56 309 TYR A CA 1
ATOM 2435 C C . TYR A 1 309 ? -12.555 12.790 -26.201 1.00 88.56 309 TYR A C 1
ATOM 2437 O O . TYR A 1 309 ? -12.166 13.931 -25.948 1.00 88.56 309 TYR A O 1
ATOM 2445 N N . LEU A 1 310 ? -13.590 12.237 -25.552 1.00 90.00 310 LEU A N 1
ATOM 2446 C CA . LEU A 1 310 ? -14.317 12.910 -24.473 1.00 90.00 310 LEU A CA 1
ATOM 2447 C C . LEU A 1 310 ? -13.457 13.049 -23.210 1.00 90.00 310 LEU A C 1
ATOM 2449 O O . LEU A 1 310 ? -13.645 14.009 -22.460 1.00 90.00 310 LEU A O 1
ATOM 2453 N N . ASP A 1 311 ? -12.492 12.148 -23.000 1.00 87.50 311 ASP A N 1
ATOM 2454 C CA . ASP A 1 311 ? -11.552 12.196 -21.871 1.00 87.50 311 ASP A CA 1
ATOM 2455 C C . ASP A 1 311 ? -10.536 13.346 -21.997 1.00 87.50 311 ASP A C 1
ATOM 2457 O O . ASP A 1 311 ? -9.933 13.749 -21.005 1.00 87.50 311 ASP A O 1
ATOM 2461 N N . PHE A 1 312 ? -10.400 13.921 -23.197 1.00 89.31 312 PHE A N 1
ATOM 2462 C CA . PHE A 1 312 ? -9.501 15.034 -23.514 1.00 89.31 312 PHE A CA 1
ATOM 2463 C C . PHE A 1 312 ? -10.269 16.303 -23.924 1.00 89.31 312 PHE A C 1
ATOM 2465 O O . PHE A 1 312 ? -9.812 17.087 -24.755 1.00 89.31 312 PHE A O 1
ATOM 2472 N N . SER A 1 313 ? -11.459 16.511 -23.350 1.00 90.94 313 SER A N 1
ATOM 2473 C CA . SER A 1 313 ? -12.303 17.691 -23.588 1.00 90.94 313 SER A CA 1
ATOM 2474 C C . SER A 1 313 ? -12.247 18.697 -22.428 1.00 90.94 313 SER A C 1
ATOM 2476 O O . SER A 1 313 ? -12.045 18.317 -21.276 1.00 90.94 313 SER A O 1
ATOM 2478 N N . TYR A 1 314 ? -12.402 19.996 -22.727 1.00 89.88 314 TYR A N 1
ATOM 2479 C CA . TYR A 1 314 ? -12.409 21.076 -21.729 1.00 89.88 314 TYR A CA 1
ATOM 2480 C C . TYR A 1 314 ? -13.704 21.911 -21.807 1.00 89.88 314 TYR A C 1
ATOM 2482 O O . TYR A 1 314 ? -14.016 22.419 -22.888 1.00 89.88 314 TYR A O 1
ATOM 2490 N N . PRO A 1 315 ? -14.436 22.118 -20.694 1.00 92.31 315 PRO A N 1
ATOM 2491 C CA . PRO A 1 315 ? -14.217 21.506 -19.379 1.00 92.31 315 PRO A CA 1
ATOM 2492 C C . PRO A 1 315 ? -14.444 19.980 -19.411 1.00 92.31 315 PRO A C 1
ATOM 2494 O O . PRO A 1 315 ? -15.196 19.506 -20.268 1.00 92.31 315 PRO A O 1
ATOM 2497 N N . PRO A 1 316 ? -13.832 19.211 -18.490 1.00 92.25 316 PRO A N 1
ATOM 2498 C CA . PRO A 1 316 ? -14.005 17.765 -18.452 1.00 92.25 316 PRO A CA 1
ATOM 2499 C C . PRO A 1 316 ? -15.468 17.378 -18.263 1.00 92.25 316 PRO A C 1
ATOM 2501 O O . PRO A 1 316 ? -16.184 17.914 -17.412 1.00 92.25 316 PRO A O 1
ATOM 2504 N N . ILE A 1 317 ? -15.909 16.391 -19.037 1.00 92.81 317 ILE A N 1
ATOM 2505 C CA . ILE A 1 317 ? -17.277 15.881 -18.979 1.00 92.81 317 ILE A CA 1
ATOM 2506 C C . ILE A 1 317 ? -17.383 14.905 -17.800 1.00 92.81 317 ILE A C 1
ATOM 2508 O O . ILE A 1 317 ? -17.055 13.724 -17.909 1.00 92.81 317 ILE A O 1
ATOM 2512 N N . LEU A 1 318 ? -17.823 15.416 -16.646 1.00 92.62 318 LEU A N 1
ATOM 2513 C CA . LEU A 1 318 ? -17.927 14.641 -15.400 1.00 92.62 318 LEU A CA 1
ATOM 2514 C C . LEU A 1 318 ? -19.181 13.759 -15.323 1.00 92.62 318 LEU A C 1
ATOM 2516 O O . LEU A 1 318 ? -19.237 12.841 -14.508 1.00 92.62 318 LEU A O 1
ATOM 2520 N N . LEU A 1 319 ? -20.199 14.043 -16.135 1.00 93.56 319 LEU A N 1
ATOM 2521 C CA . LEU A 1 319 ? -21.448 13.284 -16.173 1.00 93.56 319 LEU A CA 1
ATOM 2522 C C . LEU A 1 319 ? -21.444 12.281 -17.333 1.00 93.56 319 LEU A C 1
ATOM 2524 O O . LEU A 1 319 ? -20.781 12.528 -18.341 1.00 93.56 319 LEU A O 1
ATOM 2528 N N . PRO A 1 320 ? -22.187 11.167 -17.231 1.00 91.88 320 PRO A N 1
ATOM 2529 C CA . PRO A 1 320 ? -22.258 10.200 -18.314 1.00 91.88 320 PRO A CA 1
ATOM 2530 C C . PRO A 1 320 ? -22.838 10.837 -19.581 1.00 91.88 320 PRO A C 1
ATOM 2532 O O . PRO A 1 320 ? -23.921 11.423 -19.549 1.00 91.88 320 PRO A O 1
ATOM 2535 N N . LYS A 1 321 ? -22.115 10.711 -20.694 1.00 90.88 321 LYS A N 1
ATOM 2536 C CA . LYS A 1 321 ? -22.507 11.208 -22.013 1.00 90.88 321 LYS A CA 1
ATOM 2537 C C . LYS A 1 321 ? -22.083 10.182 -23.060 1.00 90.88 321 LYS A C 1
ATOM 2539 O O . LYS A 1 321 ? -20.967 9.680 -22.973 1.00 90.88 321 LYS A O 1
ATOM 2544 N N . ASP A 1 322 ? -22.978 9.881 -23.997 1.00 88.94 322 ASP A N 1
ATOM 2545 C CA . ASP A 1 322 ? -22.722 8.990 -25.137 1.00 88.94 322 ASP A CA 1
ATOM 2546 C C . ASP A 1 322 ? -22.164 7.613 -24.719 1.00 88.94 322 ASP A C 1
ATOM 2548 O O . ASP A 1 322 ? -21.182 7.118 -25.267 1.00 88.94 322 ASP A O 1
ATOM 2552 N N . LEU A 1 323 ? -22.790 6.996 -23.703 1.00 93.12 323 LEU A N 1
ATOM 2553 C CA . LEU A 1 323 ? -22.350 5.696 -23.201 1.00 93.12 323 LEU A CA 1
ATOM 2554 C C . LEU A 1 323 ? -22.597 4.579 -24.225 1.00 93.12 323 LEU A C 1
ATOM 2556 O O . LEU A 1 323 ? -23.723 4.375 -24.678 1.00 93.12 323 LEU A O 1
ATOM 2560 N N . THR A 1 324 ? -21.562 3.793 -24.511 1.00 93.62 324 THR A N 1
ATOM 2561 C CA . THR A 1 324 ? -21.601 2.613 -25.376 1.00 93.62 324 THR A CA 1
ATOM 2562 C C . THR A 1 324 ? -20.815 1.452 -24.768 1.00 93.62 324 THR A C 1
ATOM 2564 O O . THR A 1 324 ? -19.749 1.620 -24.179 1.00 93.62 324 THR A O 1
ATOM 2567 N N . SER A 1 325 ? -21.333 0.234 -24.928 1.00 93.88 325 SER A N 1
ATOM 2568 C CA . SER A 1 325 ? -20.677 -0.995 -24.468 1.00 93.88 325 SER A CA 1
ATOM 2569 C C . SER A 1 325 ? -19.638 -1.538 -25.452 1.00 93.88 325 SER A C 1
ATOM 2571 O O . SER A 1 325 ? -18.905 -2.460 -25.100 1.00 93.88 325 SER A O 1
ATOM 2573 N N . SER A 1 326 ? -19.552 -0.995 -26.671 1.00 93.12 326 SER A N 1
ATOM 2574 C CA . SER A 1 326 ? -18.667 -1.508 -27.727 1.00 93.12 326 SER A CA 1
ATOM 2575 C C . SER A 1 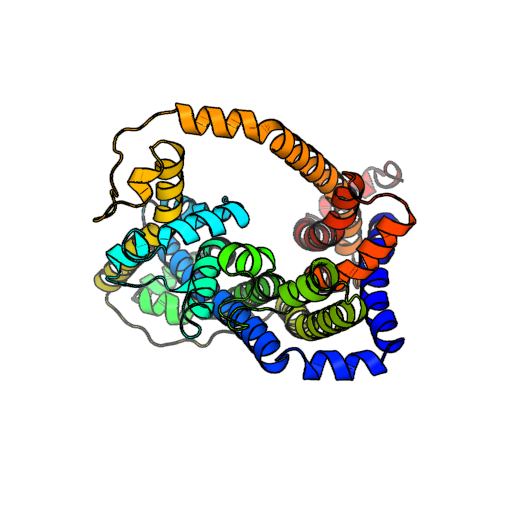326 ? -17.192 -1.510 -27.314 1.00 93.12 326 SER A C 1
ATOM 2577 O O . SER A 1 326 ? -16.503 -2.513 -27.515 1.00 93.12 326 SER A O 1
ATOM 2579 N N . TYR A 1 327 ? -16.714 -0.430 -26.688 1.00 90.00 327 TYR A N 1
ATOM 2580 C CA . TYR A 1 327 ? -15.332 -0.320 -26.208 1.00 90.00 327 TYR A CA 1
ATOM 2581 C C . TYR A 1 327 ? -15.043 -1.313 -25.089 1.00 90.00 327 TYR A C 1
ATOM 2583 O O . TYR A 1 327 ? -14.066 -2.058 -25.170 1.00 90.00 327 TYR A O 1
ATOM 2591 N N . PHE A 1 328 ? -15.935 -1.389 -24.098 1.00 92.88 328 PHE A N 1
ATOM 2592 C CA . PHE A 1 328 ? -15.826 -2.352 -23.010 1.00 92.88 328 PHE A CA 1
ATOM 2593 C C . PHE A 1 328 ? -15.787 -3.795 -23.526 1.00 92.88 328 PHE A C 1
ATOM 2595 O O . PHE A 1 328 ? -14.910 -4.559 -23.137 1.00 92.88 328 PHE A O 1
ATOM 2602 N N . LEU A 1 329 ? -16.691 -4.174 -24.435 1.00 94.62 329 LEU A N 1
ATOM 2603 C CA . LEU A 1 329 ? -16.737 -5.529 -24.994 1.00 94.62 329 LEU A CA 1
ATOM 2604 C C . LEU A 1 329 ? -15.495 -5.851 -25.831 1.00 94.62 329 LEU A C 1
ATOM 2606 O O . LEU A 1 329 ? -14.970 -6.962 -25.743 1.00 94.62 329 LEU A O 1
ATOM 2610 N N . THR A 1 330 ? -14.988 -4.878 -26.590 1.00 93.44 330 THR A N 1
ATOM 2611 C CA . THR A 1 330 ? -13.744 -5.036 -27.354 1.00 93.44 330 THR A CA 1
ATOM 2612 C C . THR A 1 330 ? -12.566 -5.271 -26.408 1.00 93.44 330 THR A C 1
ATOM 2614 O O . THR A 1 330 ? -11.854 -6.263 -26.566 1.00 93.44 330 THR A O 1
ATOM 2617 N N . ALA A 1 331 ? -12.413 -4.434 -25.377 1.00 91.69 331 ALA A N 1
ATOM 2618 C CA . ALA A 1 331 ? -11.372 -4.572 -24.358 1.00 91.69 331 ALA A CA 1
ATOM 2619 C C . ALA A 1 331 ? -11.499 -5.876 -23.548 1.00 91.69 331 ALA A C 1
ATOM 2621 O O . ALA A 1 331 ? -10.502 -6.525 -23.228 1.00 91.69 331 ALA A O 1
ATOM 2622 N N . LEU A 1 332 ? -12.724 -6.306 -23.242 1.00 93.25 332 LEU A N 1
ATOM 2623 C CA . LEU A 1 332 ? -12.980 -7.570 -22.556 1.00 93.25 332 LEU A CA 1
ATOM 2624 C C . LEU A 1 332 ? -12.565 -8.762 -23.428 1.00 93.25 332 LEU A C 1
ATOM 2626 O O . LEU A 1 332 ? -11.891 -9.668 -22.950 1.00 93.25 332 LEU A O 1
ATOM 2630 N N . SER A 1 333 ? -12.918 -8.750 -24.715 1.00 94.81 333 SER A N 1
ATOM 2631 C CA . SER A 1 333 ? -12.565 -9.837 -25.636 1.00 94.81 333 SER A CA 1
ATOM 2632 C C . SER A 1 333 ? -11.057 -9.934 -25.891 1.00 94.81 333 SER A C 1
ATOM 2634 O O . SER A 1 333 ? -10.511 -11.037 -25.918 1.00 94.81 333 SER A O 1
ATOM 2636 N N . SER A 1 334 ? -10.361 -8.798 -26.006 1.00 94.75 334 SER A N 1
ATOM 2637 C CA . SER A 1 334 ? -8.911 -8.765 -26.219 1.00 94.75 334 SER A CA 1
ATOM 2638 C C . SER A 1 334 ? -8.115 -9.113 -24.959 1.00 94.75 334 SER A C 1
ATOM 2640 O O . SER A 1 334 ? -6.965 -9.541 -25.063 1.00 94.75 334 SER A O 1
ATOM 2642 N N . SER A 1 335 ? -8.716 -8.982 -23.771 1.00 94.06 335 SER A N 1
ATOM 2643 C CA . SER A 1 335 ? -8.031 -9.230 -22.499 1.00 94.06 335 SER A CA 1
ATOM 2644 C C . SER A 1 335 ? -8.065 -10.686 -22.017 1.00 94.06 335 SER A C 1
ATOM 2646 O O . SER A 1 335 ? -7.325 -11.037 -21.093 1.00 94.06 335 SER A O 1
ATOM 2648 N N . VAL A 1 336 ? -8.849 -11.561 -22.662 1.00 95.31 336 VAL A N 1
ATOM 2649 C CA . VAL A 1 336 ? -9.050 -12.962 -22.240 1.00 95.31 336 VAL A CA 1
ATOM 2650 C C . VAL A 1 336 ? -7.735 -13.731 -22.000 1.00 95.31 336 VAL A C 1
ATOM 2652 O O . VAL A 1 336 ? -7.621 -14.348 -20.938 1.00 95.31 336 VAL A O 1
ATOM 2655 N N . PRO A 1 337 ? -6.707 -13.695 -22.877 1.00 94.06 337 PRO A N 1
ATOM 2656 C CA . PRO A 1 337 ? -5.462 -14.437 -22.637 1.00 94.06 337 PRO A CA 1
ATOM 2657 C C . PRO A 1 337 ? -4.717 -13.993 -21.366 1.00 94.06 337 PRO A C 1
ATOM 2659 O O . PRO A 1 337 ? -4.158 -14.818 -20.633 1.00 94.06 337 PRO A O 1
ATOM 2662 N N . TYR A 1 338 ? -4.745 -12.691 -21.067 1.00 92.50 338 TYR A N 1
ATOM 2663 C CA . TYR A 1 338 ? -4.133 -12.132 -19.862 1.00 92.50 338 TYR A CA 1
ATOM 2664 C C . TYR A 1 338 ? -4.943 -12.494 -18.615 1.00 92.50 338 TYR A C 1
ATOM 2666 O O . TYR A 1 338 ? -4.362 -12.843 -17.589 1.00 92.50 338 TYR A O 1
ATOM 2674 N N . MET A 1 339 ? -6.279 -12.499 -18.711 1.00 92.75 339 MET A N 1
ATOM 2675 C CA . MET A 1 339 ? -7.150 -12.963 -17.626 1.00 92.75 339 MET A CA 1
ATOM 2676 C C . MET A 1 339 ? -6.892 -14.434 -17.289 1.00 92.75 339 MET A C 1
ATOM 2678 O O . MET A 1 339 ? -6.770 -14.770 -16.112 1.00 92.75 339 MET A O 1
ATOM 2682 N N . VAL A 1 340 ? -6.752 -15.302 -18.298 1.00 95.62 340 VAL A N 1
ATOM 2683 C CA . VAL A 1 340 ? -6.424 -16.724 -18.093 1.00 95.62 340 VAL A CA 1
ATOM 2684 C C . VAL A 1 340 ? -5.088 -16.869 -17.368 1.00 95.62 340 VAL A C 1
ATOM 2686 O O . VAL A 1 340 ? -5.015 -17.583 -16.370 1.00 95.62 340 VAL A O 1
ATOM 2689 N N . THR A 1 341 ? -4.054 -16.149 -17.813 1.00 94.19 341 THR A N 1
ATOM 2690 C CA . THR A 1 341 ? -2.737 -16.165 -17.157 1.00 94.19 341 THR A CA 1
ATOM 2691 C C . THR A 1 341 ? -2.841 -15.741 -15.691 1.00 94.19 341 THR A C 1
ATOM 2693 O O . THR A 1 341 ? -2.374 -16.463 -14.810 1.00 94.19 341 THR A O 1
ATOM 2696 N N . SER A 1 342 ? -3.515 -14.623 -15.412 1.00 93.50 342 SER A N 1
ATOM 2697 C CA . SER A 1 342 ? -3.709 -14.121 -14.048 1.00 93.50 342 SER A CA 1
ATOM 2698 C C . SER A 1 342 ? -4.469 -15.111 -13.166 1.00 93.50 342 SER A C 1
ATOM 2700 O O . SER A 1 342 ? -4.050 -15.363 -12.039 1.00 93.50 342 SER A O 1
ATOM 2702 N N . VAL A 1 343 ? -5.548 -15.722 -13.669 1.00 95.12 343 VAL A N 1
ATOM 2703 C CA . VAL A 1 343 ? -6.344 -16.702 -12.910 1.00 95.12 343 VAL A CA 1
ATOM 2704 C C . VAL A 1 343 ? -5.533 -17.961 -12.612 1.00 95.12 343 VAL A C 1
ATOM 2706 O O . VAL A 1 343 ? -5.530 -18.422 -11.469 1.00 95.12 343 VAL A O 1
ATOM 2709 N N . VAL A 1 344 ? -4.823 -18.514 -13.600 1.00 96.25 344 VAL A N 1
ATOM 2710 C CA . VAL A 1 344 ? -4.024 -19.738 -13.420 1.00 96.25 344 VAL A CA 1
ATOM 2711 C C . VAL A 1 344 ? -2.878 -19.502 -12.440 1.00 96.25 344 VAL A C 1
ATOM 2713 O O . VAL A 1 344 ? -2.716 -20.273 -11.490 1.00 96.25 344 VAL A O 1
ATOM 2716 N N . VAL A 1 345 ? -2.113 -18.423 -12.622 1.00 95.44 345 VAL A N 1
ATOM 2717 C CA . VAL A 1 345 ? -0.983 -18.096 -11.743 1.00 95.44 345 VAL A CA 1
ATOM 2718 C C . VAL A 1 345 ? -1.475 -17.801 -10.327 1.00 95.44 345 VAL A C 1
ATOM 2720 O O . VAL A 1 345 ? -0.976 -18.411 -9.381 1.00 95.44 345 VAL A O 1
ATOM 2723 N N . ALA A 1 346 ? -2.478 -16.931 -10.163 1.00 94.06 346 ALA A N 1
ATOM 2724 C CA . ALA A 1 346 ? -2.967 -16.536 -8.843 1.00 94.06 346 ALA A CA 1
ATOM 2725 C C . ALA A 1 346 ? -3.585 -17.712 -8.075 1.00 94.06 346 ALA A C 1
ATOM 2727 O O . ALA A 1 346 ? -3.278 -17.899 -6.897 1.00 94.06 346 ALA A O 1
ATOM 2728 N N . SER A 1 347 ? -4.421 -18.533 -8.722 1.00 95.62 347 SER A N 1
ATOM 2729 C CA . SER A 1 347 ? -5.033 -19.701 -8.072 1.00 95.62 347 SER A CA 1
ATOM 2730 C C . SER A 1 347 ? -3.985 -20.738 -7.661 1.00 95.62 347 SER A C 1
ATOM 2732 O O . SER A 1 347 ? -3.974 -21.170 -6.507 1.00 95.62 347 SER A O 1
ATOM 2734 N N . THR A 1 348 ? -3.048 -21.072 -8.552 1.00 96.81 348 THR A N 1
ATOM 2735 C CA . THR A 1 348 ? -2.004 -22.069 -8.272 1.00 96.81 348 THR A CA 1
ATOM 2736 C C . THR A 1 348 ? -1.046 -21.583 -7.183 1.00 96.81 348 THR A C 1
ATOM 2738 O O . THR A 1 348 ? -0.776 -22.313 -6.225 1.00 96.81 348 THR A O 1
ATOM 2741 N N . ALA A 1 349 ? -0.582 -20.332 -7.266 1.00 95.50 349 ALA A N 1
ATOM 2742 C CA . ALA A 1 349 ? 0.278 -19.736 -6.245 1.00 95.50 349 ALA A CA 1
ATOM 2743 C C . ALA A 1 349 ? -0.432 -19.619 -4.884 1.00 95.50 349 ALA A C 1
ATOM 2745 O O . ALA A 1 349 ? 0.198 -19.829 -3.846 1.00 95.50 349 ALA A O 1
ATOM 2746 N N . SER A 1 350 ? -1.743 -19.350 -4.865 1.00 95.19 350 SER A N 1
ATOM 2747 C CA . SER A 1 350 ? -2.544 -19.310 -3.630 1.00 95.19 350 SER A CA 1
ATOM 2748 C C . SER A 1 350 ? -2.679 -20.689 -2.986 1.00 95.19 350 SER A C 1
ATOM 2750 O O . SER A 1 350 ? -2.502 -20.819 -1.775 1.00 95.19 350 SER A O 1
ATOM 2752 N N . VAL A 1 351 ? -2.929 -21.736 -3.778 1.00 96.56 351 VAL A N 1
ATOM 2753 C CA . VAL A 1 351 ? -2.962 -23.119 -3.272 1.00 96.56 351 VAL A CA 1
ATOM 2754 C C . VAL A 1 351 ? -1.608 -23.493 -2.672 1.00 96.56 351 VAL A C 1
ATOM 2756 O O . VAL A 1 351 ? -1.548 -23.942 -1.527 1.00 96.56 351 VAL A O 1
ATOM 2759 N N . LEU A 1 352 ? -0.515 -23.233 -3.395 1.00 96.50 352 LEU A N 1
ATOM 2760 C CA . LEU A 1 352 ? 0.841 -23.486 -2.906 1.00 96.50 352 LEU A CA 1
ATOM 2761 C C . LEU A 1 352 ? 1.135 -22.699 -1.618 1.00 96.50 352 LEU A C 1
ATOM 2763 O O . LEU A 1 352 ? 1.659 -23.252 -0.654 1.00 96.50 352 LEU A O 1
ATOM 2767 N N . THR A 1 353 ? 0.720 -21.434 -1.563 1.00 96.69 353 THR A N 1
ATOM 2768 C CA . THR A 1 353 ? 0.831 -20.575 -0.377 1.00 96.69 353 THR A CA 1
ATOM 2769 C C . THR A 1 353 ? 0.159 -21.196 0.840 1.00 96.69 353 THR A C 1
ATOM 2771 O O . THR A 1 353 ? 0.771 -21.259 1.907 1.00 96.69 353 THR A O 1
ATOM 2774 N N . VAL A 1 354 ? -1.085 -21.658 0.708 1.00 96.12 354 VAL A N 1
ATOM 2775 C CA . VAL A 1 354 ? -1.832 -22.267 1.819 1.00 96.12 354 VAL A CA 1
ATOM 2776 C C . VAL A 1 354 ? -1.181 -23.582 2.245 1.00 96.12 354 VAL A C 1
ATOM 2778 O O . VAL A 1 354 ? -0.980 -23.796 3.440 1.00 96.12 354 VAL A O 1
ATOM 2781 N N . LEU A 1 355 ? -0.783 -24.426 1.287 1.00 96.38 355 LEU A N 1
ATOM 2782 C CA . LEU A 1 355 ? -0.116 -25.704 1.564 1.00 96.38 355 LEU A CA 1
ATOM 2783 C C . LEU A 1 355 ? 1.211 -25.530 2.314 1.00 96.38 355 LEU A C 1
ATOM 2785 O O . LEU A 1 355 ? 1.545 -26.354 3.164 1.00 96.38 355 LEU A O 1
ATOM 2789 N N . LEU A 1 356 ? 1.955 -24.459 2.031 1.00 96.75 356 LEU A N 1
ATOM 2790 C CA . LEU A 1 356 ? 3.198 -24.140 2.732 1.00 96.75 356 LEU A CA 1
ATOM 2791 C C . LEU A 1 356 ? 2.935 -23.483 4.095 1.00 96.75 356 LEU A C 1
ATOM 2793 O O . LEU A 1 356 ? 3.511 -23.880 5.108 1.00 96.75 356 LEU A O 1
ATOM 2797 N N . SER A 1 357 ? 2.076 -22.465 4.136 1.00 96.88 357 SER A N 1
ATOM 2798 C CA . SER A 1 357 ? 1.915 -21.613 5.319 1.00 96.88 357 SER A CA 1
ATOM 2799 C C . SER A 1 357 ? 1.075 -22.243 6.429 1.00 96.88 357 SER A C 1
ATOM 2801 O O . SER A 1 357 ? 1.423 -22.082 7.598 1.00 96.88 357 SER A O 1
ATOM 2803 N N . LEU A 1 358 ? 0.017 -22.993 6.104 1.00 95.94 358 LEU A N 1
ATOM 2804 C CA . LEU A 1 358 ? -0.919 -23.535 7.094 1.00 95.94 358 LEU A CA 1
ATOM 2805 C C . LEU A 1 358 ? -0.266 -24.542 8.060 1.00 95.94 358 LEU A C 1
ATOM 2807 O O . LEU A 1 358 ? -0.378 -24.332 9.273 1.00 95.94 358 LEU A O 1
ATOM 2811 N N . PRO A 1 359 ? 0.464 -25.582 7.600 1.00 95.38 359 PRO A N 1
ATOM 2812 C CA . PRO A 1 359 ? 1.101 -26.532 8.515 1.00 95.38 359 PRO A CA 1
ATOM 2813 C C . PRO A 1 359 ? 2.190 -25.869 9.366 1.00 95.38 359 PRO A C 1
ATOM 2815 O O . PRO A 1 359 ? 2.347 -26.188 10.546 1.00 95.38 359 PRO A O 1
ATOM 2818 N N . SER A 1 360 ? 2.915 -24.912 8.778 1.00 95.81 360 SER A N 1
ATOM 2819 C CA . SER A 1 360 ? 3.959 -24.159 9.470 1.00 95.81 360 SER A CA 1
ATOM 2820 C C . SER A 1 360 ? 3.372 -23.260 10.563 1.00 95.81 360 SER A C 1
ATOM 2822 O O . SER A 1 360 ? 3.816 -23.319 11.707 1.00 95.81 360 SER A O 1
ATOM 2824 N N . ALA A 1 361 ? 2.320 -22.496 10.255 1.00 95.06 361 ALA A N 1
ATOM 2825 C CA . ALA A 1 361 ? 1.627 -21.640 11.216 1.00 95.06 361 ALA A CA 1
ATOM 2826 C C . ALA A 1 361 ? 1.051 -22.430 12.398 1.00 95.06 361 ALA A C 1
ATOM 2828 O O . ALA A 1 361 ? 1.180 -22.004 13.548 1.00 95.06 361 ALA A O 1
ATOM 2829 N N . TYR A 1 362 ? 0.460 -23.597 12.122 1.00 92.31 362 TYR A N 1
ATOM 2830 C CA . TYR A 1 362 ? -0.043 -24.495 13.156 1.00 92.31 362 TYR A CA 1
ATOM 2831 C C . TYR A 1 362 ? 1.080 -25.012 14.064 1.00 92.31 362 TYR A C 1
ATOM 2833 O O . TYR A 1 362 ? 0.956 -24.980 15.284 1.00 92.31 362 TYR A O 1
ATOM 2841 N N . GLU A 1 363 ? 2.204 -25.472 13.510 1.00 91.75 363 GLU A N 1
ATOM 2842 C CA . GLU A 1 363 ? 3.306 -25.974 14.338 1.00 91.75 363 GLU A CA 1
ATOM 2843 C C . GLU A 1 363 ? 3.953 -24.860 15.186 1.00 91.75 363 GLU A C 1
ATOM 2845 O O . GLU A 1 363 ? 4.272 -25.084 16.360 1.00 91.75 363 GLU A O 1
ATOM 2850 N N . VAL A 1 364 ? 4.068 -23.651 14.627 1.00 92.44 364 VAL A N 1
ATOM 2851 C CA . VAL A 1 364 ? 4.606 -22.467 15.315 1.00 92.44 364 VAL A CA 1
ATOM 2852 C C . VAL A 1 364 ? 3.689 -21.983 16.438 1.00 92.44 364 VAL A C 1
ATOM 2854 O O . VAL A 1 364 ? 4.188 -21.625 17.508 1.00 92.44 364 VAL A O 1
ATOM 2857 N N . SER A 1 365 ? 2.365 -22.029 16.262 1.00 90.62 365 SER A N 1
ATOM 2858 C CA . SER A 1 365 ? 1.408 -21.653 17.318 1.00 90.62 365 SER A CA 1
ATOM 2859 C C . SER A 1 365 ? 1.462 -22.588 18.533 1.00 90.62 365 SER A C 1
ATOM 2861 O O . SER A 1 365 ? 1.221 -22.154 19.659 1.00 90.62 365 SER A O 1
ATOM 2863 N N . LYS A 1 366 ? 1.884 -23.847 18.346 1.00 88.25 366 LYS A N 1
ATOM 2864 C CA . LYS A 1 366 ? 2.157 -24.798 19.441 1.00 88.25 366 LYS A CA 1
ATOM 2865 C C . LYS A 1 366 ? 3.524 -24.592 20.114 1.00 88.25 366 LYS A C 1
ATOM 2867 O O . LYS A 1 366 ? 3.954 -25.435 20.900 1.00 88.25 366 LYS A O 1
ATOM 2872 N N . GLY A 1 367 ? 4.230 -23.504 19.804 1.00 86.06 367 GLY A N 1
ATOM 2873 C CA . GLY A 1 367 ? 5.507 -23.137 20.422 1.00 86.06 367 GLY A CA 1
ATOM 2874 C C . GLY A 1 367 ? 6.738 -23.827 19.827 1.00 86.06 367 GLY A C 1
ATOM 2875 O O . GLY A 1 367 ? 7.845 -23.633 20.331 1.00 86.06 367 GLY A O 1
ATOM 2876 N N . LYS A 1 368 ? 6.594 -24.613 18.751 1.00 87.56 368 LYS A N 1
ATOM 2877 C CA . LYS A 1 368 ? 7.728 -25.249 18.062 1.00 87.56 368 LYS A CA 1
ATOM 2878 C C . LYS A 1 368 ? 8.257 -24.324 16.969 1.00 87.56 368 LYS A C 1
ATOM 2880 O O . LYS A 1 368 ? 7.502 -23.879 16.122 1.00 87.56 368 LYS A O 1
ATOM 2885 N N . GLY A 1 369 ? 9.565 -24.066 16.936 1.00 87.81 369 GLY A N 1
ATOM 2886 C CA . GLY A 1 369 ? 10.148 -23.220 15.885 1.00 87.81 369 GLY A CA 1
ATOM 2887 C C . GLY A 1 369 ? 9.719 -21.752 15.985 1.00 87.81 369 GLY A C 1
ATOM 2888 O O . GLY A 1 369 ? 9.395 -21.128 14.983 1.00 87.81 369 GLY A O 1
ATOM 2889 N N . SER A 1 370 ? 9.737 -21.176 17.189 1.00 85.94 370 SER A N 1
ATOM 2890 C CA . SER A 1 370 ? 9.332 -19.783 17.456 1.00 85.94 370 SER A CA 1
ATOM 2891 C C . SER A 1 370 ? 10.092 -18.714 16.651 1.00 85.94 370 SER A C 1
ATOM 2893 O O . SER A 1 370 ? 9.625 -17.582 16.546 1.00 85.94 370 SER A O 1
ATOM 2895 N N . TRP A 1 371 ? 11.242 -19.057 16.060 1.00 93.12 371 TRP A N 1
ATOM 2896 C CA . TRP A 1 371 ? 12.018 -18.200 15.157 1.00 93.12 371 TRP A CA 1
ATOM 2897 C C . TRP A 1 371 ? 11.444 -18.124 13.730 1.00 93.12 371 TRP A C 1
ATOM 2899 O O . TRP A 1 371 ? 11.769 -17.193 12.995 1.00 93.12 371 TRP A O 1
ATOM 2909 N N . ILE A 1 372 ? 10.566 -19.053 13.339 1.00 95.12 372 ILE A N 1
ATOM 2910 C CA . ILE A 1 372 ? 9.967 -19.087 11.998 1.00 95.12 372 ILE A CA 1
ATOM 2911 C C . ILE A 1 372 ? 9.095 -17.853 11.775 1.00 95.12 372 ILE A C 1
ATOM 2913 O O . ILE A 1 372 ? 9.211 -17.205 10.740 1.00 95.12 372 ILE A O 1
ATOM 2917 N N . LEU A 1 373 ? 8.251 -17.488 12.743 1.00 92.94 373 LEU A N 1
ATOM 2918 C CA . LEU A 1 373 ? 7.385 -16.313 12.634 1.00 92.94 373 LEU A CA 1
ATOM 2919 C C . LEU A 1 373 ? 8.171 -15.003 12.421 1.00 92.94 373 LEU A C 1
ATOM 2921 O O . LEU A 1 373 ? 7.879 -14.307 11.451 1.00 92.94 373 LEU A O 1
ATOM 2925 N N . PRO A 1 374 ? 9.175 -14.645 13.251 1.00 94.44 374 PRO A N 1
ATOM 2926 C CA . PRO A 1 374 ? 9.944 -13.428 13.022 1.00 94.44 374 PRO A CA 1
ATOM 2927 C C . PRO A 1 374 ? 10.758 -13.463 11.723 1.00 94.44 374 PRO A C 1
ATOM 2929 O O . PRO A 1 374 ? 10.858 -12.425 11.076 1.00 94.44 374 PRO A O 1
ATOM 2932 N N . LEU A 1 375 ? 11.276 -14.623 11.294 1.00 94.81 375 LEU A N 1
ATOM 2933 C CA . LEU A 1 375 ? 11.897 -14.748 9.969 1.00 94.81 375 LEU A CA 1
ATOM 2934 C C . LEU A 1 375 ? 10.885 -14.479 8.849 1.00 94.81 375 LEU A C 1
ATOM 2936 O O . LEU A 1 375 ? 11.193 -13.773 7.898 1.00 94.81 375 LEU A O 1
ATOM 2940 N N . SER A 1 376 ? 9.674 -15.019 8.974 1.00 94.94 376 SER A N 1
ATOM 2941 C CA . SER A 1 376 ? 8.611 -14.848 7.979 1.00 94.94 376 SER A CA 1
ATOM 2942 C C . SER A 1 376 ? 8.232 -13.375 7.846 1.00 94.94 376 SER A C 1
ATOM 2944 O O . SER A 1 376 ? 8.207 -12.843 6.745 1.00 94.94 376 SER A O 1
ATOM 2946 N N . ILE A 1 377 ? 8.029 -12.684 8.969 1.00 93.50 377 ILE A N 1
ATOM 2947 C CA . ILE A 1 377 ? 7.727 -11.247 8.972 1.00 93.50 377 ILE A CA 1
ATOM 2948 C C . ILE A 1 377 ? 8.896 -10.438 8.388 1.00 93.50 377 ILE A C 1
ATOM 2950 O O . ILE A 1 377 ? 8.654 -9.494 7.641 1.00 93.50 377 ILE A O 1
ATOM 2954 N N . TYR A 1 378 ? 10.147 -10.806 8.690 1.00 94.81 378 TYR A N 1
ATOM 2955 C CA . TYR A 1 378 ? 11.322 -10.162 8.098 1.00 94.81 378 TYR A CA 1
ATOM 2956 C C . TYR A 1 378 ? 11.336 -10.310 6.572 1.00 94.81 378 TYR A C 1
ATOM 2958 O O . TYR A 1 378 ? 11.412 -9.308 5.872 1.00 94.81 378 TYR A O 1
ATOM 2966 N N . LEU A 1 379 ? 11.190 -11.532 6.057 1.00 94.00 379 LEU A N 1
ATOM 2967 C CA . LEU A 1 379 ? 11.204 -11.799 4.616 1.00 94.00 379 LEU A CA 1
ATOM 2968 C C . LEU A 1 379 ? 10.021 -11.165 3.880 1.00 94.00 379 LEU A C 1
ATOM 2970 O O . LEU A 1 379 ? 10.217 -10.620 2.801 1.00 94.00 379 LEU A O 1
ATOM 2974 N N . TYR A 1 380 ? 8.824 -11.174 4.476 1.00 92.06 380 TYR A N 1
ATOM 2975 C CA . TYR A 1 380 ? 7.660 -10.450 3.950 1.00 92.06 380 TYR A CA 1
ATOM 2976 C C . TYR A 1 380 ? 7.941 -8.951 3.794 1.00 92.06 380 TYR A C 1
ATOM 2978 O O . TYR A 1 380 ? 7.439 -8.309 2.878 1.00 92.06 380 TYR A O 1
ATOM 2986 N N . SER A 1 381 ? 8.741 -8.396 4.706 1.00 92.75 381 SER A N 1
ATOM 2987 C CA . SER A 1 381 ? 9.025 -6.966 4.750 1.00 92.75 381 SER A CA 1
ATOM 2988 C C . SER A 1 381 ? 10.154 -6.530 3.811 1.00 92.75 381 SER A C 1
ATOM 2990 O O . SER A 1 381 ? 10.408 -5.333 3.671 1.00 92.75 381 SER A O 1
ATOM 2992 N N . LEU A 1 382 ? 10.846 -7.476 3.173 1.00 93.25 382 LEU A N 1
ATOM 2993 C CA . LEU A 1 382 ? 11.863 -7.165 2.179 1.00 93.25 382 LEU A CA 1
ATOM 2994 C C . LEU A 1 382 ? 11.207 -6.883 0.816 1.00 93.25 382 LEU A C 1
ATOM 2996 O O . LEU A 1 382 ? 10.369 -7.665 0.371 1.00 93.25 382 LEU A O 1
ATOM 3000 N N . PRO A 1 383 ? 11.600 -5.806 0.116 1.00 93.19 383 PRO A N 1
ATOM 3001 C CA . PRO A 1 383 ? 11.147 -5.523 -1.240 1.00 93.19 383 PRO A CA 1
ATOM 3002 C C . PRO A 1 383 ? 11.463 -6.652 -2.216 1.00 93.19 383 PRO A C 1
ATOM 3004 O O . PRO A 1 383 ? 12.571 -7.191 -2.211 1.00 93.19 383 PRO A O 1
ATOM 3007 N N . SER A 1 384 ? 10.532 -6.949 -3.124 1.00 90.19 384 SER A N 1
ATOM 3008 C CA . SER A 1 384 ? 10.722 -7.973 -4.160 1.00 90.19 384 SER A CA 1
ATOM 3009 C C . SER A 1 384 ? 11.936 -7.702 -5.043 1.00 90.19 384 SER A C 1
ATOM 3011 O O . SER A 1 384 ? 12.697 -8.628 -5.324 1.00 90.19 384 SER A O 1
ATOM 3013 N N . ALA A 1 385 ? 12.184 -6.431 -5.374 1.00 91.69 385 ALA A N 1
ATOM 3014 C CA . ALA A 1 385 ? 13.356 -5.980 -6.121 1.00 91.69 385 ALA A CA 1
ATOM 3015 C C . ALA A 1 385 ? 14.691 -6.460 -5.512 1.00 91.69 385 ALA A C 1
ATOM 3017 O O . ALA A 1 385 ? 15.623 -6.751 -6.254 1.00 91.69 385 ALA A O 1
ATOM 3018 N N . SER A 1 386 ? 14.779 -6.656 -4.190 1.00 91.62 386 SER A N 1
ATOM 3019 C CA . SER A 1 386 ? 16.000 -7.154 -3.536 1.00 91.62 386 SER A CA 1
ATOM 3020 C C . SER A 1 386 ? 16.343 -8.618 -3.854 1.00 91.62 386 SER A C 1
ATOM 3022 O O . SER A 1 386 ? 17.474 -9.042 -3.605 1.00 91.62 386 SER A O 1
ATOM 3024 N N . PHE A 1 387 ? 15.396 -9.386 -4.404 1.00 90.50 387 PHE A N 1
ATOM 3025 C CA . PHE A 1 387 ? 15.554 -10.801 -4.766 1.00 90.50 387 PHE A CA 1
ATOM 3026 C C . PHE A 1 387 ? 15.607 -11.030 -6.282 1.00 90.50 387 PHE A C 1
ATOM 3028 O O . PHE A 1 387 ? 15.874 -12.153 -6.716 1.00 90.50 387 PHE A O 1
ATOM 3035 N N . VAL A 1 388 ? 15.326 -9.999 -7.089 1.00 90.19 388 VAL A N 1
ATOM 3036 C CA . VAL A 1 388 ? 15.055 -10.150 -8.527 1.00 90.19 388 VAL A CA 1
ATOM 3037 C C . VAL A 1 388 ? 16.223 -10.791 -9.264 1.00 90.19 388 VAL A C 1
ATOM 3039 O O . VAL A 1 388 ? 16.004 -11.755 -9.989 1.00 90.19 388 VAL A O 1
ATOM 3042 N N . LEU A 1 389 ? 17.457 -10.326 -9.054 1.00 90.44 389 LEU A N 1
ATOM 3043 C CA . LEU A 1 389 ? 18.606 -10.845 -9.800 1.00 90.44 389 LEU A CA 1
ATOM 3044 C C . LEU A 1 389 ? 18.908 -12.319 -9.520 1.00 90.44 389 LEU A C 1
ATOM 3046 O O . LEU A 1 389 ? 18.962 -13.095 -10.475 1.00 90.44 389 LEU A O 1
ATOM 3050 N N . PRO A 1 390 ? 19.073 -12.754 -8.259 1.00 92.56 390 PRO A N 1
ATOM 3051 C CA . PRO A 1 390 ? 19.310 -14.163 -7.971 1.00 92.56 390 PRO A CA 1
ATOM 3052 C C . PRO A 1 390 ? 18.187 -15.073 -8.476 1.00 92.56 390 PRO A C 1
ATOM 3054 O O . PRO A 1 390 ? 18.467 -16.138 -9.025 1.00 92.56 390 PRO A O 1
ATOM 3057 N N . LEU A 1 391 ? 16.925 -14.647 -8.350 1.00 93.19 391 LEU A N 1
ATOM 3058 C CA . LEU A 1 391 ? 15.787 -15.408 -8.870 1.00 93.19 391 LEU A CA 1
ATOM 3059 C C . LEU A 1 391 ? 15.777 -15.451 -10.402 1.00 93.19 391 LEU A C 1
ATOM 3061 O O . LEU A 1 391 ? 15.535 -16.509 -10.978 1.00 93.19 391 LEU A O 1
ATOM 3065 N N . PHE A 1 392 ? 16.086 -14.338 -11.067 1.00 92.06 392 PHE A N 1
ATOM 3066 C CA . PHE A 1 392 ? 16.212 -14.273 -12.521 1.00 92.06 392 PHE A CA 1
ATOM 3067 C C . PHE A 1 392 ? 17.315 -15.209 -13.026 1.00 92.06 392 PHE A C 1
ATOM 3069 O O . PHE A 1 392 ? 17.067 -16.015 -13.921 1.00 92.06 392 PHE A O 1
ATOM 3076 N N . MET A 1 393 ? 18.506 -15.164 -12.421 1.00 91.75 393 MET A N 1
ATOM 3077 C CA . MET A 1 393 ? 19.619 -16.056 -12.764 1.00 91.75 393 MET A CA 1
ATOM 3078 C C . MET A 1 393 ? 19.247 -17.524 -12.548 1.00 91.75 393 MET A C 1
ATOM 3080 O O . MET A 1 393 ? 19.515 -18.359 -13.414 1.00 91.75 393 MET A O 1
ATOM 3084 N N . PHE A 1 394 ? 18.585 -17.831 -11.429 1.00 94.25 394 PHE A N 1
ATOM 3085 C CA . PHE A 1 394 ? 18.094 -19.174 -11.148 1.00 94.25 394 PHE A CA 1
ATOM 3086 C C . PHE A 1 394 ? 17.132 -19.644 -12.244 1.00 94.25 394 PHE A C 1
ATOM 3088 O O . PHE A 1 394 ? 17.424 -20.631 -12.919 1.00 94.25 394 PHE A O 1
ATOM 3095 N N . PHE A 1 395 ? 16.041 -18.916 -12.497 1.00 95.62 395 PHE A N 1
ATOM 3096 C CA . PHE A 1 395 ? 15.055 -19.302 -13.510 1.00 95.62 395 PHE A CA 1
ATOM 3097 C C . PHE A 1 395 ? 15.633 -19.349 -14.928 1.00 95.62 395 PHE A C 1
ATOM 3099 O O . PHE A 1 395 ? 15.213 -20.199 -15.714 1.00 95.62 395 PHE A O 1
ATOM 3106 N N . SER A 1 396 ? 16.607 -18.493 -15.243 1.00 94.19 396 SER A N 1
ATOM 3107 C CA . SER A 1 396 ? 17.360 -18.536 -16.500 1.00 94.19 396 SER A CA 1
ATOM 3108 C C . SER A 1 396 ? 18.134 -19.846 -16.640 1.00 94.19 396 SER A C 1
ATOM 3110 O O . SER A 1 396 ? 17.968 -20.562 -17.626 1.00 94.19 396 SER A O 1
ATOM 3112 N N . SER A 1 397 ? 18.897 -20.229 -15.611 1.00 95.69 397 SER A N 1
ATOM 3113 C CA . SER A 1 397 ? 19.726 -21.443 -15.637 1.00 95.69 397 SER A CA 1
ATOM 3114 C C . SER A 1 397 ? 18.934 -22.749 -15.758 1.00 95.69 397 SER A C 1
ATOM 3116 O O . SER A 1 397 ? 19.451 -23.730 -16.288 1.00 95.69 397 SER A O 1
ATOM 3118 N N . VAL A 1 398 ? 17.675 -22.763 -15.305 1.00 96.31 398 VAL A N 1
ATOM 3119 C CA . VAL A 1 398 ? 16.779 -23.927 -15.412 1.00 96.31 398 VAL A CA 1
ATOM 3120 C C . VAL A 1 398 ? 15.744 -23.809 -16.540 1.00 96.31 398 VAL A C 1
ATOM 3122 O O . VAL A 1 398 ? 14.824 -24.621 -16.599 1.00 96.31 398 VAL A O 1
ATOM 3125 N N . ASN A 1 399 ? 15.880 -22.830 -17.443 1.00 95.56 399 ASN A N 1
ATOM 3126 C CA . ASN A 1 399 ? 14.969 -22.592 -18.575 1.00 95.56 399 ASN A CA 1
ATOM 3127 C C . ASN A 1 399 ? 13.487 -22.413 -18.179 1.00 95.56 399 ASN A C 1
ATOM 3129 O O . ASN A 1 399 ? 12.584 -22.831 -18.902 1.00 95.56 399 ASN A O 1
ATOM 3133 N N . LEU A 1 400 ? 13.224 -21.789 -17.027 1.00 96.19 400 LEU A N 1
ATOM 3134 C CA . LEU A 1 400 ? 11.866 -21.473 -16.564 1.00 96.19 400 LEU A CA 1
ATOM 3135 C C . LEU A 1 400 ? 11.426 -20.043 -16.903 1.00 96.19 400 LEU A C 1
ATOM 3137 O O . LEU A 1 400 ? 10.270 -19.691 -16.655 1.00 96.19 400 LEU A O 1
ATOM 3141 N N . LEU A 1 401 ? 12.308 -19.216 -17.473 1.00 93.69 401 LEU A N 1
ATOM 3142 C CA . LEU A 1 401 ? 11.935 -17.883 -17.954 1.00 93.69 401 LEU A CA 1
ATOM 3143 C C . LEU A 1 401 ? 10.806 -17.962 -18.989 1.00 93.69 401 LEU A C 1
ATOM 3145 O O . LEU A 1 401 ? 10.721 -18.911 -19.763 1.00 93.69 401 LEU A O 1
ATOM 3149 N N . ASN A 1 402 ? 9.945 -16.942 -19.005 1.00 91.69 402 ASN A N 1
ATOM 3150 C CA . ASN A 1 402 ? 8.777 -16.855 -19.893 1.00 91.69 402 ASN A CA 1
ATOM 3151 C C . ASN A 1 402 ? 7.759 -18.003 -19.727 1.00 91.69 402 ASN A C 1
ATOM 3153 O O . ASN A 1 402 ? 6.979 -18.280 -20.635 1.00 91.69 402 ASN A O 1
ATOM 3157 N N . THR A 1 403 ? 7.732 -18.657 -18.561 1.00 95.12 403 THR A N 1
ATOM 3158 C CA . THR A 1 403 ? 6.729 -19.678 -18.219 1.00 95.12 403 THR A CA 1
ATOM 3159 C C . THR A 1 403 ? 5.888 -19.254 -17.015 1.00 95.12 403 THR A C 1
ATOM 3161 O O . THR A 1 403 ? 6.334 -18.477 -16.168 1.00 95.12 403 THR A O 1
ATOM 3164 N N . TRP A 1 404 ? 4.683 -19.821 -16.875 1.00 94.94 404 TRP A N 1
ATOM 3165 C CA . TRP A 1 404 ? 3.868 -19.633 -15.666 1.00 94.94 404 TRP A CA 1
ATOM 3166 C C . TRP A 1 404 ? 4.570 -20.138 -14.398 1.00 94.94 404 TRP A C 1
ATOM 3168 O O . TRP A 1 404 ? 4.335 -19.596 -13.322 1.00 94.94 404 TRP A O 1
ATOM 3178 N N . TRP A 1 405 ? 5.464 -21.128 -14.505 1.00 94.50 405 TRP A N 1
ATOM 3179 C CA . TRP A 1 405 ? 6.175 -21.689 -13.355 1.00 94.50 405 TRP A CA 1
ATOM 3180 C C . TRP A 1 405 ? 7.098 -20.684 -12.671 1.00 94.50 405 TRP A C 1
ATOM 3182 O O . TRP A 1 405 ? 7.132 -20.661 -11.443 1.00 94.50 405 TRP A O 1
ATOM 3192 N N . ALA A 1 406 ? 7.787 -19.816 -13.417 1.00 93.25 406 ALA A N 1
ATOM 3193 C CA . ALA A 1 406 ? 8.603 -18.763 -12.808 1.00 93.25 406 ALA A CA 1
ATOM 3194 C C . ALA A 1 406 ? 7.753 -17.807 -11.948 1.00 93.25 406 ALA A C 1
ATOM 3196 O O . ALA A 1 406 ? 8.148 -17.454 -10.835 1.00 93.25 406 ALA A O 1
ATOM 3197 N N . LEU A 1 407 ? 6.549 -17.452 -12.410 1.00 91.00 407 LEU A N 1
ATOM 3198 C CA . LEU A 1 407 ? 5.608 -16.610 -11.660 1.00 91.00 407 LEU A CA 1
ATOM 3199 C C . LEU A 1 407 ? 5.027 -17.350 -10.443 1.00 91.00 407 LEU A C 1
ATOM 3201 O O . LEU A 1 407 ? 5.013 -16.820 -9.331 1.00 91.00 407 LEU A O 1
ATOM 3205 N N . ILE A 1 408 ? 4.597 -18.602 -10.631 1.00 94.94 408 ILE A N 1
ATOM 3206 C CA . ILE A 1 408 ? 4.007 -19.435 -9.572 1.00 94.94 408 ILE A CA 1
ATOM 3207 C C . ILE A 1 408 ? 5.019 -19.721 -8.458 1.00 94.94 408 ILE A C 1
ATOM 3209 O O . ILE A 1 408 ? 4.639 -19.727 -7.291 1.00 94.94 408 ILE A O 1
ATOM 3213 N N . LEU A 1 409 ? 6.292 -19.959 -8.789 1.00 93.25 409 LEU A N 1
ATOM 3214 C CA . LEU A 1 409 ? 7.324 -20.300 -7.807 1.00 93.25 409 LEU A CA 1
ATOM 3215 C C . LEU A 1 409 ? 7.922 -19.085 -7.100 1.00 93.25 409 LEU A C 1
ATOM 3217 O O . LEU A 1 409 ? 8.389 -19.238 -5.977 1.00 93.25 409 LEU A O 1
ATOM 3221 N N . SER A 1 410 ? 7.907 -17.897 -7.706 1.00 90.31 410 SER A N 1
ATOM 3222 C CA . SER A 1 410 ? 8.415 -16.669 -7.071 1.00 90.31 410 SER A CA 1
ATOM 3223 C C . SER A 1 410 ? 7.390 -15.992 -6.154 1.00 90.31 410 SER A C 1
ATOM 3225 O O . SER A 1 410 ? 7.763 -15.415 -5.136 1.00 90.31 410 SER A O 1
ATOM 3227 N N . THR A 1 411 ? 6.095 -16.101 -6.459 1.00 88.62 411 THR A N 1
ATOM 3228 C CA . THR A 1 411 ? 5.033 -15.416 -5.698 1.00 88.62 411 THR A CA 1
ATOM 3229 C C . THR A 1 411 ? 4.943 -15.840 -4.214 1.00 88.62 411 THR A C 1
ATOM 3231 O O . THR A 1 411 ? 4.857 -14.957 -3.351 1.00 88.62 411 THR A O 1
ATOM 3234 N N . PRO A 1 412 ? 5.005 -17.144 -3.855 1.00 90.00 412 PRO A N 1
ATOM 3235 C CA . PRO A 1 412 ? 4.824 -17.580 -2.472 1.00 90.00 412 PRO A CA 1
ATOM 3236 C C . PRO A 1 412 ? 5.879 -17.105 -1.471 1.00 90.00 412 PRO A C 1
ATOM 3238 O O . PRO A 1 412 ? 5.632 -17.215 -0.272 1.00 90.00 412 PRO A O 1
ATOM 3241 N N . ILE A 1 413 ? 7.004 -16.520 -1.898 1.00 88.75 413 ILE A N 1
ATOM 3242 C CA . ILE A 1 413 ? 7.970 -15.889 -0.979 1.00 88.75 413 ILE A CA 1
ATOM 3243 C C . ILE A 1 413 ? 7.259 -14.849 -0.102 1.00 88.75 413 ILE A C 1
ATOM 3245 O O . ILE A 1 413 ? 7.479 -14.808 1.108 1.00 88.75 413 ILE A O 1
ATOM 3249 N N . PHE A 1 414 ? 6.350 -14.062 -0.683 1.00 86.56 414 PHE A N 1
ATOM 3250 C CA . PHE A 1 414 ? 5.618 -13.005 0.021 1.00 86.56 414 PHE A CA 1
ATOM 3251 C C . PHE A 1 414 ? 4.303 -13.511 0.608 1.00 86.56 414 PHE A C 1
ATOM 3253 O O . PHE A 1 414 ? 3.975 -13.236 1.763 1.00 86.56 414 PHE A O 1
ATOM 3260 N N . THR A 1 415 ? 3.539 -14.286 -0.160 1.00 92.81 415 THR A N 1
ATOM 3261 C CA . THR A 1 415 ? 2.211 -14.718 0.287 1.00 92.81 415 THR A CA 1
ATOM 3262 C C . THR A 1 415 ? 2.289 -15.832 1.330 1.00 92.81 415 THR A C 1
ATOM 3264 O O . THR A 1 415 ? 1.466 -15.844 2.244 1.00 92.81 415 THR A O 1
ATOM 3267 N N . ALA A 1 416 ? 3.283 -16.731 1.284 1.00 94.81 416 ALA A N 1
ATOM 3268 C CA . ALA A 1 416 ? 3.449 -17.766 2.311 1.00 94.81 416 ALA A CA 1
ATOM 3269 C C . ALA A 1 416 ? 4.020 -17.202 3.614 1.00 94.81 416 ALA A C 1
ATOM 3271 O O . ALA A 1 416 ? 3.574 -17.609 4.685 1.00 94.81 416 ALA A O 1
ATOM 3272 N N . THR A 1 417 ? 4.950 -16.245 3.550 1.00 94.62 417 THR A N 1
ATOM 3273 C CA . THR A 1 417 ? 5.475 -15.570 4.750 1.00 94.62 417 THR A CA 1
ATOM 3274 C C . THR A 1 417 ? 4.394 -14.752 5.454 1.00 94.62 417 THR A C 1
ATOM 3276 O O . THR A 1 417 ? 4.234 -14.865 6.674 1.00 94.62 417 THR A O 1
ATOM 3279 N N . PHE A 1 418 ? 3.588 -14.009 4.691 1.00 92.62 418 PHE A N 1
ATOM 3280 C CA . PHE A 1 418 ? 2.392 -13.344 5.205 1.00 92.62 418 PHE A CA 1
ATOM 3281 C C . PHE A 1 418 ? 1.358 -14.349 5.735 1.00 92.62 418 PHE A C 1
ATOM 3283 O O . PHE A 1 418 ? 0.829 -14.178 6.834 1.00 92.62 418 PHE A O 1
ATOM 3290 N N . GLY A 1 419 ? 1.122 -15.438 4.999 1.00 94.50 419 GLY A N 1
ATOM 3291 C CA . GLY A 1 419 ? 0.207 -16.512 5.383 1.00 94.50 419 GLY A CA 1
ATOM 3292 C C . GLY A 1 419 ? 0.569 -17.138 6.728 1.00 94.50 419 GLY A C 1
ATOM 3293 O O . GLY A 1 419 ? -0.312 -17.315 7.567 1.00 94.50 419 GLY A O 1
ATOM 3294 N N . VAL A 1 420 ? 1.859 -17.395 6.990 1.00 95.00 420 VAL A N 1
ATOM 3295 C CA . VAL A 1 420 ? 2.317 -17.905 8.293 1.00 95.00 420 VAL A CA 1
ATOM 3296 C C . VAL A 1 420 ? 1.955 -16.933 9.410 1.00 95.00 420 VAL A C 1
ATOM 3298 O O . VAL A 1 420 ? 1.472 -17.364 10.455 1.00 95.00 420 VAL A O 1
ATOM 3301 N N . TRP A 1 421 ? 2.147 -15.631 9.198 1.00 92.44 421 TRP A N 1
ATOM 3302 C CA . TRP A 1 421 ? 1.821 -14.620 10.201 1.00 92.44 421 TRP A CA 1
ATOM 3303 C C . TRP A 1 421 ? 0.314 -14.518 10.473 1.00 92.44 421 TRP A C 1
ATOM 3305 O O . TRP A 1 421 ? -0.097 -14.535 11.636 1.00 92.44 421 TRP A O 1
ATOM 3315 N N . VAL A 1 422 ? -0.516 -14.463 9.430 1.00 91.25 422 VAL A N 1
ATOM 3316 C CA . VAL A 1 422 ? -1.977 -14.363 9.577 1.00 91.25 422 VAL A CA 1
ATOM 3317 C C . VAL A 1 422 ? -2.557 -15.618 10.228 1.00 91.25 422 VAL A C 1
ATOM 3319 O O . VAL A 1 422 ? -3.298 -15.522 11.207 1.00 91.25 422 VAL A O 1
ATOM 3322 N N . LEU A 1 423 ? -2.184 -16.799 9.728 1.00 93.88 423 LEU A N 1
ATOM 3323 C CA . LEU A 1 423 ? -2.691 -18.075 10.233 1.00 93.88 423 LEU A CA 1
ATOM 3324 C C . LEU A 1 423 ? -2.185 -18.375 11.647 1.00 93.88 423 LEU A C 1
ATOM 3326 O O . LEU A 1 423 ? -2.901 -18.995 12.429 1.00 93.88 423 LEU A O 1
ATOM 3330 N N . TYR A 1 424 ? -0.987 -17.906 12.012 1.00 91.69 424 TYR A N 1
ATOM 3331 C CA . TYR A 1 424 ? -0.486 -18.027 13.380 1.00 91.69 424 TYR A CA 1
ATOM 3332 C C . TYR A 1 424 ? -1.434 -17.356 14.380 1.00 91.69 424 TYR A C 1
ATOM 3334 O O . TYR A 1 424 ? -1.790 -17.983 15.375 1.00 91.69 424 TYR A O 1
ATOM 3342 N N . ASN A 1 425 ? -1.882 -16.123 14.103 1.00 86.00 425 ASN A N 1
ATOM 3343 C CA . ASN A 1 425 ? -2.801 -15.412 15.000 1.00 86.00 425 ASN A CA 1
ATOM 3344 C C . ASN A 1 425 ? -4.121 -16.178 15.158 1.00 86.00 425 ASN A C 1
ATOM 3346 O O . ASN A 1 425 ? -4.603 -16.337 16.272 1.00 86.00 425 ASN A O 1
ATOM 3350 N N . PHE A 1 426 ? -4.640 -16.750 14.067 1.00 88.62 426 PHE A N 1
ATOM 3351 C CA . PHE A 1 426 ? -5.826 -17.604 14.116 1.00 88.62 426 PHE A CA 1
ATOM 3352 C C . PHE A 1 426 ? -5.630 -18.846 15.004 1.00 88.62 426 PHE A C 1
ATOM 3354 O O . PHE A 1 426 ? -6.480 -19.157 15.835 1.00 88.62 426 PHE A O 1
ATOM 3361 N N . PHE A 1 427 ? -4.510 -19.563 14.859 1.00 89.06 427 PHE A N 1
ATOM 3362 C CA . PHE A 1 427 ? -4.269 -20.786 15.632 1.00 89.06 427 PHE A CA 1
ATOM 3363 C C . PHE A 1 427 ? -3.946 -20.537 17.109 1.00 89.06 427 PHE A C 1
ATOM 3365 O O . PHE A 1 427 ? -4.191 -21.422 17.929 1.00 89.06 427 PHE A O 1
ATOM 3372 N N . VAL A 1 428 ? -3.392 -19.373 17.459 1.00 86.44 428 VAL A N 1
ATOM 3373 C CA . VAL A 1 428 ? -3.148 -18.995 18.861 1.00 86.44 428 VAL A CA 1
ATOM 3374 C C . VAL A 1 428 ? -4.460 -18.793 19.618 1.00 86.44 428 VAL A C 1
ATOM 3376 O O . VAL A 1 428 ? -4.545 -19.177 20.784 1.00 86.44 428 VAL A O 1
ATOM 3379 N N . ASP A 1 429 ? -5.481 -18.263 18.947 1.00 82.38 429 ASP A N 1
ATOM 3380 C CA . ASP A 1 429 ? -6.813 -18.049 19.522 1.00 82.38 429 ASP A CA 1
ATOM 3381 C C . ASP A 1 429 ? -7.680 -19.327 19.522 1.00 82.38 429 ASP A C 1
ATOM 3383 O O . ASP A 1 429 ? -8.786 -19.342 20.066 1.00 82.38 429 ASP A O 1
ATOM 3387 N N . PHE A 1 430 ? -7.192 -20.426 18.933 1.00 81.62 430 PHE A N 1
ATOM 3388 C CA . PHE A 1 430 ? -7.940 -21.676 18.830 1.00 81.62 430 PHE A CA 1
ATOM 3389 C C . PHE A 1 430 ? -8.042 -22.389 20.197 1.00 81.62 430 PHE A C 1
ATOM 3391 O O . PHE A 1 430 ? -7.018 -22.591 20.860 1.00 81.62 430 PHE A O 1
ATOM 3398 N N . PRO A 1 431 ? -9.241 -22.826 20.643 1.00 80.44 431 PRO A N 1
ATOM 3399 C CA . PRO A 1 431 ? -9.398 -23.450 21.955 1.00 80.44 431 PRO A CA 1
ATOM 3400 C C . PRO A 1 431 ? -8.579 -24.737 22.103 1.00 80.44 431 PRO A C 1
ATOM 3402 O O . PRO A 1 431 ? -8.711 -25.669 21.308 1.00 80.44 431 PRO A O 1
ATOM 3405 N N . ARG A 1 432 ? -7.798 -24.834 23.187 1.00 75.50 432 ARG A N 1
ATOM 3406 C CA . ARG A 1 432 ? -6.992 -26.030 23.509 1.00 75.50 432 ARG A CA 1
ATOM 3407 C C . ARG A 1 432 ? -7.828 -27.300 23.687 1.00 75.50 432 ARG A C 1
ATOM 3409 O O . ARG A 1 432 ? -7.344 -28.385 23.399 1.00 75.50 432 ARG A O 1
ATOM 3416 N N . ALA A 1 433 ? -9.104 -27.152 24.048 1.00 77.50 433 ALA A N 1
ATOM 3417 C CA . ALA A 1 433 ? -10.034 -28.263 24.233 1.00 77.50 433 ALA A CA 1
ATOM 3418 C C . ALA A 1 433 ? -10.163 -29.164 22.990 1.00 77.50 433 ALA A C 1
ATOM 3420 O O . ALA A 1 433 ? -10.416 -30.358 23.125 1.00 77.50 433 ALA A O 1
ATOM 3421 N N . TYR A 1 434 ? -9.966 -28.625 21.781 1.00 78.06 434 TYR A N 1
ATOM 3422 C CA . TYR A 1 434 ? -9.958 -29.435 20.561 1.00 78.06 434 TYR A CA 1
ATOM 3423 C C . TYR A 1 434 ? -8.713 -30.321 20.454 1.00 78.06 434 TYR A C 1
ATOM 3425 O O . TYR A 1 434 ? -8.817 -31.465 20.009 1.00 78.06 434 TYR A O 1
ATOM 3433 N N . ASP A 1 435 ? -7.549 -29.824 20.882 1.00 72.50 435 ASP A N 1
ATOM 3434 C CA . ASP A 1 435 ? -6.329 -30.632 20.936 1.00 72.50 435 ASP A CA 1
ATOM 3435 C C . ASP A 1 435 ? -6.454 -31.724 22.001 1.00 72.50 435 ASP A C 1
ATOM 3437 O O . ASP A 1 435 ? -6.052 -32.864 21.758 1.00 72.50 435 ASP A O 1
ATOM 3441 N N . ASP A 1 436 ? -7.036 -31.374 23.152 1.00 77.06 436 ASP A N 1
ATOM 3442 C CA . ASP A 1 436 ? -7.266 -32.288 24.272 1.00 77.06 436 ASP A CA 1
ATOM 3443 C C . ASP A 1 436 ? -8.256 -33.390 23.866 1.00 77.06 436 ASP A C 1
ATOM 3445 O O . ASP A 1 436 ? -8.000 -34.574 24.077 1.00 77.06 436 ASP A O 1
ATOM 3449 N N . ALA A 1 437 ? -9.348 -33.034 23.180 1.00 78.00 437 ALA A N 1
ATOM 3450 C CA . ALA A 1 437 ? -10.286 -34.002 22.617 1.00 78.00 437 ALA A CA 1
ATOM 3451 C C . ALA A 1 437 ? -9.608 -34.909 21.576 1.00 78.00 437 ALA A C 1
ATOM 3453 O O . ALA A 1 437 ? -9.782 -36.128 21.605 1.00 78.00 437 ALA A O 1
ATOM 3454 N N . ALA A 1 438 ? -8.788 -34.352 20.681 1.00 76.44 438 ALA A N 1
ATOM 3455 C CA . ALA A 1 438 ? -8.047 -35.143 19.698 1.00 76.44 438 ALA A CA 1
ATOM 3456 C C . ALA A 1 438 ? -7.050 -36.121 20.350 1.00 76.44 438 ALA A C 1
ATOM 3458 O O . ALA A 1 438 ? -6.787 -37.193 19.794 1.00 76.44 438 ALA A O 1
ATOM 3459 N N . GLU A 1 439 ? -6.500 -35.770 21.513 1.00 74.31 439 GLU A N 1
ATOM 3460 C CA . GLU A 1 439 ? -5.638 -36.634 22.321 1.00 74.31 439 GLU A CA 1
ATOM 3461 C C . GLU A 1 439 ? -6.439 -37.757 22.995 1.00 74.31 439 GLU A C 1
ATOM 3463 O O . GLU A 1 439 ? -6.073 -38.925 22.853 1.00 74.31 439 GLU A O 1
ATOM 3468 N N . VAL A 1 440 ? -7.589 -37.433 23.595 1.00 80.38 440 VAL A N 1
ATOM 3469 C CA . VAL A 1 440 ? -8.526 -38.410 24.183 1.00 80.38 440 VAL A CA 1
ATOM 3470 C C . VAL A 1 440 ? -9.001 -39.434 23.145 1.00 80.38 440 VAL A C 1
ATOM 3472 O O . VAL A 1 440 ? -9.011 -40.634 23.414 1.00 80.38 440 VAL A O 1
ATOM 3475 N N . PHE A 1 441 ? -9.325 -38.994 21.928 1.00 79.50 441 PHE A N 1
ATOM 3476 C CA . PHE A 1 441 ? -9.767 -39.881 20.845 1.00 79.50 441 PHE A CA 1
ATOM 3477 C C . PHE A 1 441 ? -8.613 -40.523 20.049 1.00 79.50 441 PHE A C 1
ATOM 3479 O O . PHE A 1 441 ? -8.858 -41.162 19.023 1.00 79.50 441 PHE A O 1
ATOM 3486 N N . SER A 1 442 ? -7.351 -40.369 20.478 1.00 71.38 442 SER A N 1
ATOM 3487 C CA . SER A 1 442 ? -6.163 -40.890 19.771 1.00 71.38 442 SER A CA 1
ATOM 3488 C C . SER A 1 442 ? -6.073 -40.475 18.288 1.00 71.38 442 SER A C 1
ATOM 3490 O O . SER A 1 442 ? -5.429 -41.140 17.471 1.00 71.38 442 SER A O 1
ATOM 3492 N N . ILE A 1 443 ? -6.684 -39.344 17.921 1.00 70.06 443 ILE A N 1
ATOM 3493 C CA . ILE A 1 443 ? -6.749 -38.837 16.540 1.00 70.06 443 ILE A CA 1
ATOM 3494 C C . ILE A 1 443 ? -5.379 -38.309 16.083 1.00 70.06 443 ILE A C 1
ATOM 3496 O O . ILE A 1 443 ? -5.083 -38.323 14.886 1.00 70.06 443 ILE A O 1
ATOM 3500 N N . ARG A 1 444 ? -4.479 -37.949 17.017 1.00 54.06 444 ARG A N 1
ATOM 3501 C CA . ARG A 1 444 ? -3.113 -37.468 16.713 1.00 54.06 444 ARG A CA 1
ATOM 3502 C C . ARG A 1 444 ? -2.287 -38.397 15.805 1.00 54.06 444 ARG A C 1
ATOM 3504 O O . ARG A 1 444 ? -1.352 -37.913 15.178 1.00 54.06 444 ARG A O 1
ATOM 3511 N N . ARG A 1 445 ? -2.608 -39.696 15.713 1.00 46.84 445 ARG A N 1
ATOM 3512 C CA . ARG A 1 445 ? -1.884 -40.679 14.874 1.00 46.84 445 ARG A CA 1
ATOM 3513 C C . ARG A 1 445 ? -2.481 -40.913 13.477 1.00 46.84 445 ARG A C 1
ATOM 3515 O O . ARG A 1 445 ? -1.997 -41.787 12.770 1.00 46.84 445 ARG A O 1
ATOM 3522 N N . LYS A 1 446 ? -3.530 -40.186 13.067 1.00 45.09 446 LYS A N 1
ATOM 3523 C CA . LYS A 1 446 ? -4.163 -40.372 11.740 1.00 45.09 446 LYS A CA 1
ATOM 3524 C C . LYS A 1 446 ? -3.799 -39.310 10.693 1.00 45.09 446 LYS A C 1
ATOM 3526 O O . LYS A 1 446 ? -4.174 -39.467 9.539 1.00 45.09 446 LYS A O 1
ATOM 3531 N N . MET A 1 447 ? -3.047 -38.272 11.068 1.00 38.03 447 MET A N 1
ATOM 3532 C CA . MET A 1 447 ? -2.451 -37.290 10.142 1.00 38.03 447 MET A CA 1
ATOM 3533 C C . MET A 1 447 ? -0.907 -37.342 10.163 1.00 38.03 447 MET A C 1
ATOM 3535 O O . MET A 1 447 ? -0.249 -36.306 10.073 1.00 38.03 447 MET A O 1
ATOM 3539 N N . THR A 1 448 ? -0.320 -38.529 10.369 1.00 36.72 448 THR A N 1
ATOM 3540 C CA . THR A 1 448 ? 1.143 -38.759 10.420 1.00 36.72 448 THR A CA 1
ATOM 3541 C C . THR A 1 448 ? 1.686 -39.503 9.225 1.00 36.72 448 THR A C 1
ATOM 3543 O O . THR A 1 448 ? 0.979 -40.430 8.779 1.00 36.72 448 THR A O 1
#

Secondary structure (DSSP, 8-state):
--TTHHHHHHHIIIIIHHHHHHHHHHHHTHHHHHHHHHHS-HHHHHHHHHHHHHHHHHHHHHHHHHHHHHHHH-SS-HHHHHHHHHGGGGS-HHHHHHHHHHHTSTTTSHHHHHTT--S-GGGSTTTHHHHHHHHHHHHHHHHHHHHHHHHHHTS-HHHHHHHHHTT--HHHHIIIIIHHHTHHHHHHHHHHHHHHHHT--HHHHHHHTT-STTSS--HHHHHHIIIIIS--HHHHHHHHHHHHHHHHHHHHHHHHHHH------SPP------HHHHHHHHHHHHHHHHHHHHHHHHHHHHHHTS-GGGGG-SS---S--S--SHHHHHHHHHHHHHHHHHHHHHHHHHHHHHHHHHHHHHHHHTTTTTTHHHHHHHHHTS-GGGGHHHHHHHHHHTT-TTSHHHHHHHTHHHHHHHHHHHHHHHHHSS-HHHHHHHHHTTGGGS--

Nearest PDB structures (foldseek):
  8ja7-assembly1_A  TM=8.808E-01  e=9.853E-07  Mycobacterium tuberculosis H37Rv
  4jbw-assembly1_F  TM=8.857E-01  e=7.247E-06  Escherichia coli K-12
  7cad-assembly1_A  TM=8.401E-01  e=3.446E-06  Mycolicibacterium smegmatis MC2 155
  8hps-assembly1_A  TM=8.485E-01  e=1.253E-05  Mycolicibacterium smegmatis MC2 155
  8hpl-assembly1_A  TM=8.534E-01  e=4.739E-05  Mycolicibacterium smegmatis MC2 155

Radius of gyration: 24.36 Å; Cα contacts (8 Å, |Δi|>4): 601; chains: 1; bounding box: 62×66×60 Å

Sequence (448 aa):
MRYSIPYLVYIFGFGVIPFLYTFYIVGANLDQLGKVFVLIPLGLVVYNTFAFSFLSAIASTVIGSFLAMAVDVMSRGKRVASLLAMLPYTIPFTSSALIWAISLYGHFGWFTFLLGISYDPLYYKSTALFTLVLVNVWTSVPLSFLIMLSAIRSLPPEVKEASMVDGIPLSEYYSKVVFPAVGKAFWLSFVLQFVISLGNFDLPYVLTQGGPGYSTTTLPLLVYDEMFELGNFSGGAVASAILGVFATIPSVILLLLIRTKRNKLLPSFKLRLPDRAFKGLIYALTAVLLFFLDFPVYWMFLVAFREAYLDFSYPPILLPKDLTSSYFLTALSSSVPYMVTSVVVASTASVLTVLLSLPSAYEVSKGKGSWILPLSIYLYSLPSASFVLPLFMFFSSVNLLNTWWALILSTPIFTATFGVWVLYNFFVDFPRAYDDAAEVFSIRRKMT

pLDDT: mean 91.88, std 7.78, range [36.72, 98.75]

InterPro domains:
  IPR000515 ABC transporter type 1, transmembrane domain MetI-like [PF00528] (61-257)
  IPR000515 ABC transporter type 1, transmembrane domain MetI-like [PS50928] (46-258)
  IPR000515 ABC transporter type 1, transmembrane domain MetI-like [PS50928] (339-448)
  IPR000515 ABC transporter type 1, transmembrane domain MetI-like [cd06261] (48-249)
  IPR035906 MetI-like superfamily [G3DSA:1.10.3720.10] (29-265)
  IPR035906 MetI-like superfamily [G3DSA:1.10.3720.10] (270-444)
  IPR035906 MetI-like superfamily [SSF161098] (42-252)
  IPR035906 MetI-like superfamily [SSF161098] (275-440)
  IPR050901 Binding-protein-dependent ABC transporter permease [PTHR32243] (274-441)